Protein AF-A0A914D225-F1 (afdb_monomer_lite)

Structure (mmCIF, N/CA/C/O backbone):
data_AF-A0A914D225-F1
#
_entry.id   AF-A0A914D225-F1
#
loop_
_atom_site.group_PDB
_atom_site.id
_atom_site.type_symbol
_atom_site.label_atom_id
_atom_site.label_alt_id
_atom_site.label_comp_id
_atom_site.label_asym_id
_atom_site.label_entity_id
_atom_site.label_seq_id
_atom_site.pdbx_PDB_ins_code
_atom_site.Cartn_x
_atom_site.Cartn_y
_atom_site.Cartn_z
_atom_site.occupancy
_atom_site.B_iso_or_equiv
_atom_site.auth_seq_id
_atom_site.auth_comp_id
_atom_site.auth_asym_id
_atom_site.auth_atom_id
_atom_site.pdbx_PDB_model_num
ATOM 1 N N . MET A 1 1 ? -48.841 -18.520 36.006 1.00 37.56 1 MET A N 1
ATOM 2 C CA . MET A 1 1 ? -48.322 -18.963 34.694 1.00 37.56 1 MET A CA 1
ATOM 3 C C . MET A 1 1 ? -48.104 -17.704 33.859 1.00 37.56 1 MET A C 1
ATOM 5 O O . MET A 1 1 ? -49.062 -17.203 33.299 1.00 37.56 1 MET A O 1
ATOM 9 N N . PHE A 1 2 ? -47.012 -16.951 34.057 1.00 37.12 2 PHE A N 1
ATOM 10 C CA . PHE A 1 2 ? -45.738 -17.058 33.308 1.00 37.12 2 PHE A CA 1
ATOM 11 C C . PHE A 1 2 ? -46.006 -17.333 31.817 1.00 37.12 2 PHE A C 1
ATOM 13 O O . PHE A 1 2 ? -46.543 -18.378 31.484 1.00 37.12 2 PHE A O 1
ATOM 20 N N . THR A 1 3 ? -45.729 -16.423 30.882 1.00 34.56 3 THR A N 1
ATOM 21 C CA . THR A 1 3 ? -44.369 -16.185 30.377 1.00 34.56 3 THR A CA 1
ATOM 22 C C . THR A 1 3 ? -44.328 -14.865 29.593 1.00 34.56 3 THR A C 1
ATOM 24 O O . THR A 1 3 ? -45.119 -14.651 28.679 1.00 34.56 3 THR A O 1
ATOM 27 N N . GLN A 1 4 ? -43.392 -13.992 29.964 1.00 39.88 4 GLN A N 1
ATOM 28 C CA . GLN A 1 4 ? -42.928 -12.850 29.180 1.00 39.88 4 GLN A CA 1
ATOM 29 C C . GLN A 1 4 ? -42.219 -13.372 27.924 1.00 39.88 4 GLN A C 1
ATOM 31 O O . GLN A 1 4 ? -41.213 -14.069 28.039 1.00 39.88 4 GLN A O 1
ATOM 36 N N . PHE A 1 5 ? -42.696 -13.002 26.735 1.00 37.22 5 PHE A N 1
ATOM 37 C CA . PHE A 1 5 ? -41.880 -13.058 25.523 1.00 37.22 5 PHE A CA 1
ATOM 38 C C . PHE A 1 5 ? -40.929 -11.859 25.543 1.00 37.22 5 PHE A C 1
ATOM 40 O O . PHE A 1 5 ? -41.199 -10.799 24.982 1.00 37.22 5 PHE A O 1
ATOM 47 N N . LEU A 1 6 ? -39.821 -12.022 26.263 1.00 36.06 6 LEU A N 1
ATOM 48 C CA . LEU A 1 6 ? -38.657 -11.167 26.116 1.00 36.06 6 LEU A CA 1
ATOM 49 C C . LEU A 1 6 ? -38.028 -11.526 24.763 1.00 36.06 6 LEU A C 1
ATOM 51 O O . LEU A 1 6 ? -37.325 -12.527 24.643 1.00 36.06 6 LEU A O 1
ATOM 55 N N . PHE A 1 7 ? -38.325 -10.744 23.724 1.00 35.19 7 PHE A N 1
ATOM 56 C CA . PHE A 1 7 ? -37.496 -10.730 22.524 1.00 35.19 7 PHE A CA 1
ATOM 57 C C . PHE A 1 7 ? -36.096 -10.296 22.964 1.00 35.19 7 PHE A C 1
ATOM 59 O O . PHE A 1 7 ? -35.840 -9.115 23.191 1.00 35.19 7 PHE A O 1
ATOM 66 N N . PHE A 1 8 ? -35.190 -11.260 23.109 1.00 33.19 8 PHE A N 1
ATOM 67 C CA . PHE A 1 8 ? -33.761 -10.998 23.077 1.00 33.19 8 PHE A CA 1
ATOM 68 C C . PHE A 1 8 ? -33.435 -10.488 21.664 1.00 33.19 8 PHE A C 1
ATOM 70 O O . PHE A 1 8 ? -33.003 -11.241 20.796 1.00 33.19 8 PHE A O 1
ATOM 77 N N . LEU A 1 9 ? -33.625 -9.186 21.423 1.00 37.19 9 LEU A N 1
ATOM 78 C CA . LEU A 1 9 ? -32.688 -8.470 20.569 1.00 37.19 9 LEU A CA 1
ATOM 79 C C . LEU A 1 9 ? -31.358 -8.513 21.320 1.00 37.19 9 LEU A C 1
ATOM 81 O O . LEU A 1 9 ? -31.013 -7.614 22.084 1.00 37.19 9 LEU A O 1
ATOM 85 N N . ILE A 1 10 ? -30.603 -9.592 21.118 1.00 39.81 10 ILE A N 1
ATOM 86 C CA . ILE A 1 10 ? -29.157 -9.460 21.148 1.00 39.81 10 ILE A CA 1
ATOM 87 C C . ILE A 1 10 ? -28.885 -8.505 19.991 1.00 39.81 10 ILE A C 1
ATOM 89 O O . ILE A 1 10 ? -28.861 -8.910 18.830 1.00 39.81 10 ILE A O 1
ATOM 93 N N . ASN A 1 11 ? -28.785 -7.212 20.305 1.00 37.47 11 ASN A N 1
ATOM 94 C CA . ASN A 1 11 ? -28.043 -6.281 19.480 1.00 37.47 11 ASN A CA 1
ATOM 95 C C . ASN A 1 11 ? -26.664 -6.922 19.327 1.00 37.47 11 ASN A C 1
ATOM 97 O O . ASN A 1 11 ? -25.808 -6.780 20.200 1.00 37.47 11 ASN A O 1
ATOM 101 N N . PHE A 1 12 ? -26.461 -7.680 18.248 1.00 45.34 12 PHE A N 1
ATOM 102 C CA . PHE A 1 12 ? -25.138 -7.820 17.678 1.00 45.34 12 PHE A CA 1
ATOM 103 C C . PHE A 1 12 ? -24.719 -6.380 17.423 1.00 45.34 12 PHE A C 1
ATOM 105 O O . PHE A 1 12 ? -25.242 -5.738 16.515 1.00 45.34 12 PHE A O 1
ATOM 112 N N . LEU A 1 13 ? -23.909 -5.832 18.330 1.00 45.72 13 LEU A N 1
ATOM 113 C CA . LEU A 1 13 ? -23.275 -4.536 18.174 1.00 45.72 13 LEU A CA 1
ATOM 114 C C . LEU A 1 13 ? -22.478 -4.637 16.876 1.00 45.72 13 LEU A C 1
ATOM 116 O O . LEU A 1 13 ? -21.392 -5.211 16.842 1.00 45.72 13 LEU A O 1
ATOM 120 N N . LEU A 1 14 ? -23.103 -4.208 15.779 1.00 53.47 14 LEU A N 1
ATOM 121 C CA . LEU A 1 14 ? -22.463 -4.104 14.483 1.00 53.47 14 LEU A CA 1
ATOM 122 C C . LEU A 1 14 ? -21.271 -3.177 14.687 1.00 53.47 14 LEU A C 1
ATOM 124 O O . LEU A 1 14 ? -21.439 -2.049 15.146 1.00 53.47 14 LEU A O 1
ATOM 128 N N . VAL A 1 15 ? -20.083 -3.708 14.414 1.00 75.38 15 VAL A N 1
ATOM 129 C CA . VAL A 1 15 ? -18.804 -3.055 14.695 1.00 75.38 15 VAL A CA 1
ATOM 130 C C . VAL A 1 15 ? -18.721 -1.709 13.961 1.00 75.38 15 VAL A C 1
ATOM 132 O O . VAL A 1 15 ? -18.447 -0.688 14.581 1.00 75.38 15 VAL A O 1
ATOM 135 N N . SER A 1 16 ? -19.163 -1.694 12.704 1.00 91.31 16 SER A N 1
ATOM 136 C CA . SER A 1 16 ? -19.629 -0.533 11.943 1.00 91.31 16 SER A CA 1
ATOM 137 C C . SER A 1 16 ? -20.509 -1.027 10.790 1.00 91.31 16 SER A C 1
ATOM 139 O O . SER A 1 16 ? -20.424 -2.191 10.394 1.00 91.31 16 SER A O 1
ATOM 141 N N . SER A 1 17 ? -21.352 -0.161 10.225 1.00 92.12 17 SER A N 1
ATOM 142 C CA . SER A 1 17 ? -21.977 -0.431 8.922 1.00 92.12 17 SER A CA 1
ATOM 143 C C . SER A 1 17 ? -20.984 -0.196 7.780 1.00 92.12 17 SER A C 1
ATOM 145 O O . SER A 1 17 ? -19.980 0.499 7.965 1.00 92.12 17 SER A O 1
ATOM 147 N N . ASP A 1 18 ? -21.309 -0.689 6.584 1.00 93.75 18 ASP A N 1
ATOM 148 C CA . ASP A 1 18 ? -20.575 -0.370 5.356 1.00 93.75 18 ASP A CA 1
ATOM 149 C C . ASP A 1 18 ? -20.324 1.140 5.218 1.00 93.75 18 ASP A C 1
ATOM 151 O O . ASP A 1 18 ? -21.195 1.975 5.488 1.00 93.75 18 ASP A O 1
ATOM 155 N N . GLY A 1 19 ? -19.109 1.481 4.796 1.00 95.81 19 GLY A N 1
ATOM 156 C CA . GLY A 1 19 ? -18.643 2.847 4.580 1.00 95.81 19 GLY A CA 1
ATOM 157 C C . GLY A 1 19 ? -17.562 2.879 3.505 1.00 95.81 19 GLY A C 1
ATOM 158 O O . GLY A 1 19 ? -17.549 2.034 2.609 1.00 95.81 19 GLY A O 1
ATOM 159 N N . ASP A 1 20 ? -16.643 3.844 3.572 1.00 98.25 20 ASP A N 1
ATOM 160 C CA . ASP A 1 20 ? -15.540 3.908 2.607 1.00 98.25 20 ASP A CA 1
ATOM 161 C C . ASP A 1 20 ? -14.377 2.966 2.959 1.00 98.25 20 ASP A C 1
ATOM 163 O O . ASP A 1 20 ? -13.473 2.847 2.146 1.00 98.25 20 ASP A O 1
ATOM 167 N N . VAL A 1 21 ? -14.374 2.290 4.118 1.00 98.12 21 VAL A N 1
ATOM 168 C CA . VAL A 1 21 ? -13.356 1.265 4.458 1.00 98.12 21 VAL A CA 1
ATOM 169 C C . VAL A 1 21 ? -13.967 -0.055 4.929 1.00 98.12 21 VAL A C 1
ATOM 171 O O . VAL A 1 21 ? -13.480 -1.115 4.542 1.00 98.12 21 VAL A O 1
ATOM 174 N N . VAL A 1 22 ? -15.058 -0.029 5.702 1.00 98.12 22 VAL A N 1
ATOM 175 C CA . VAL A 1 22 ? -15.824 -1.242 6.033 1.00 98.12 22 VAL A CA 1
ATOM 176 C C . VAL A 1 22 ? -16.614 -1.693 4.805 1.00 98.12 22 VAL A C 1
ATOM 178 O O . VAL A 1 22 ? -17.256 -0.884 4.135 1.00 98.12 22 VAL A O 1
ATOM 181 N N . GLY A 1 23 ? -16.521 -2.984 4.488 1.00 97.06 23 GLY A N 1
ATOM 182 C CA . GLY A 1 23 ? -17.038 -3.600 3.267 1.00 97.06 23 GLY A CA 1
ATOM 183 C C . GLY A 1 23 ? -16.135 -3.405 2.042 1.00 97.06 23 GLY A C 1
ATOM 184 O O . GLY A 1 23 ? -16.548 -3.706 0.918 1.00 97.06 23 GLY A O 1
ATOM 185 N N . LYS A 1 24 ? -14.912 -2.879 2.217 1.00 98.19 24 LYS A N 1
ATOM 186 C CA . LYS A 1 24 ? -14.018 -2.472 1.120 1.00 98.19 24 LYS A CA 1
ATOM 187 C C . LYS A 1 24 ? -12.681 -3.212 1.113 1.00 98.19 24 LYS A C 1
ATOM 189 O O . LYS A 1 24 ? -12.210 -3.707 2.137 1.00 98.19 24 LYS A O 1
ATOM 194 N N . ILE A 1 25 ? -12.079 -3.256 -0.075 1.00 98.38 25 ILE A N 1
ATOM 195 C CA . ILE A 1 25 ? -10.690 -3.638 -0.311 1.00 98.38 25 ILE A CA 1
ATOM 196 C C . ILE A 1 25 ? -9.853 -2.361 -0.371 1.00 98.38 25 ILE A C 1
ATOM 198 O O . ILE A 1 25 ? -9.984 -1.557 -1.299 1.00 98.38 25 ILE A O 1
ATOM 202 N N . THR A 1 26 ? -8.976 -2.204 0.613 1.00 98.81 26 THR A N 1
ATOM 203 C CA . THR A 1 26 ? -7.967 -1.146 0.643 1.00 98.81 26 THR A CA 1
ATOM 204 C C . THR A 1 26 ? -6.628 -1.700 0.181 1.00 98.81 26 THR A C 1
ATOM 206 O O . THR A 1 26 ? -6.285 -2.826 0.524 1.00 98.81 26 THR A O 1
ATOM 209 N N . VAL A 1 27 ? -5.845 -0.919 -0.557 1.00 98.88 27 VAL A N 1
ATOM 210 C CA . VAL A 1 27 ? -4.444 -1.239 -0.867 1.00 98.88 27 VAL A CA 1
ATOM 211 C C . VAL A 1 27 ? -3.514 -0.231 -0.202 1.00 98.88 27 VAL A C 1
ATOM 213 O O . VAL A 1 27 ? -3.802 0.969 -0.195 1.00 98.88 27 VAL A O 1
ATOM 216 N N . GLY A 1 28 ? -2.383 -0.706 0.316 1.00 98.62 28 GLY A N 1
ATOM 217 C CA . GLY A 1 28 ? -1.257 0.161 0.650 1.00 98.62 28 GLY A CA 1
ATOM 218 C C . GLY A 1 28 ? -0.647 0.751 -0.609 1.00 98.62 28 GLY A C 1
ATOM 219 O O . GLY A 1 28 ? -0.330 0.002 -1.534 1.00 98.62 28 GLY A O 1
ATOM 220 N N . TYR A 1 29 ? -0.514 2.073 -0.666 1.00 98.69 29 TYR A N 1
ATOM 221 C CA . TYR A 1 29 ? 0.008 2.778 -1.831 1.00 98.69 29 TYR A CA 1
ATOM 222 C C . TYR A 1 29 ? 1.172 3.686 -1.439 1.00 98.69 29 TYR A C 1
ATOM 224 O O . TYR A 1 29 ? 0.993 4.662 -0.704 1.00 98.69 29 TYR A O 1
ATOM 232 N N . GLN A 1 30 ? 2.353 3.377 -1.969 1.00 97.44 30 GLN A N 1
ATOM 233 C CA . GLN A 1 30 ? 3.576 4.104 -1.661 1.00 97.44 30 GLN A CA 1
ATOM 234 C C . GLN A 1 30 ? 3.697 5.368 -2.508 1.00 97.44 30 GLN A C 1
ATOM 236 O O . GLN A 1 30 ? 3.858 6.470 -1.979 1.00 97.44 30 GLN A O 1
ATOM 241 N N . GLY A 1 31 ? 3.654 5.224 -3.837 1.00 96.62 31 GLY A N 1
ATOM 242 C CA . GLY A 1 31 ? 3.854 6.334 -4.767 1.00 96.62 31 GLY A CA 1
ATOM 243 C C . GLY A 1 31 ? 5.228 7.011 -4.636 1.00 96.62 31 GLY A C 1
ATOM 244 O O . GLY A 1 31 ? 5.346 8.210 -4.882 1.00 96.62 31 GLY A O 1
ATOM 245 N N . TRP A 1 32 ? 6.256 6.271 -4.213 1.00 95.94 32 TRP A N 1
ATOM 246 C CA . TRP A 1 32 ? 7.558 6.819 -3.798 1.00 95.94 32 TRP A CA 1
ATOM 247 C C . TRP A 1 32 ? 8.699 6.663 -4.801 1.00 95.94 32 TRP A C 1
ATOM 249 O O . TRP A 1 32 ? 9.773 7.224 -4.604 1.00 95.94 32 TRP A O 1
ATOM 259 N N . PHE A 1 33 ? 8.490 5.918 -5.884 1.00 97.94 33 PHE A N 1
ATOM 260 C CA . PHE A 1 33 ? 9.542 5.688 -6.863 1.00 97.94 33 PHE A CA 1
ATOM 261 C C . PHE A 1 33 ? 9.792 6.972 -7.647 1.00 97.94 33 PHE A C 1
ATOM 263 O O . PHE A 1 33 ? 8.864 7.462 -8.291 1.00 97.94 33 PHE A O 1
ATOM 270 N N . ALA A 1 34 ? 11.011 7.500 -7.610 1.00 97.81 34 ALA A N 1
ATOM 271 C CA . ALA A 1 34 ? 11.393 8.735 -8.294 1.00 97.81 34 ALA A CA 1
ATOM 272 C C . ALA A 1 34 ? 12.635 8.513 -9.160 1.00 97.81 34 ALA A C 1
ATOM 274 O O . ALA A 1 34 ? 13.369 7.544 -8.969 1.00 97.81 34 ALA A O 1
ATOM 275 N N . ALA A 1 35 ? 12.868 9.400 -10.122 1.00 98.31 35 ALA A N 1
ATOM 276 C CA . ALA A 1 35 ? 14.024 9.340 -11.009 1.00 98.31 35 ALA A CA 1
ATOM 277 C C . ALA A 1 35 ? 14.652 10.723 -11.200 1.00 98.31 35 ALA A C 1
ATOM 279 O O . ALA A 1 35 ? 13.988 11.752 -11.090 1.00 98.31 35 ALA A O 1
ATOM 280 N N . ILE A 1 36 ? 15.939 10.765 -11.546 1.00 98.12 36 ILE A N 1
ATOM 281 C CA . ILE A 1 36 ? 16.577 12.026 -11.944 1.00 98.12 36 ILE A CA 1
ATOM 282 C C . ILE A 1 36 ? 15.910 12.544 -13.227 1.00 98.12 36 ILE A C 1
ATOM 284 O O . ILE A 1 36 ? 15.799 11.822 -14.217 1.00 98.12 36 ILE A O 1
ATOM 288 N N . GLY A 1 37 ? 15.505 13.814 -13.216 1.00 97.12 37 GLY A N 1
ATOM 289 C CA . GLY A 1 37 ? 14.851 14.488 -14.336 1.00 97.12 37 GLY A CA 1
ATOM 290 C C . GLY A 1 37 ? 13.333 14.307 -14.390 1.00 97.12 37 GLY A C 1
ATOM 291 O O . GLY A 1 37 ? 12.715 14.748 -15.355 1.00 97.12 37 GLY A O 1
ATOM 292 N N . ASP A 1 38 ? 12.714 13.692 -13.378 1.00 97.38 38 ASP A N 1
ATOM 293 C CA . ASP A 1 38 ? 11.263 13.461 -13.339 1.00 97.38 38 ASP A CA 1
ATOM 294 C C . ASP A 1 38 ? 10.425 14.674 -12.898 1.00 97.38 38 ASP A C 1
ATOM 296 O O . ASP A 1 38 ? 9.193 14.621 -12.914 1.00 97.38 38 ASP A O 1
ATOM 300 N N . GLY A 1 39 ? 11.090 15.767 -12.517 1.00 96.19 39 GLY A N 1
ATOM 301 C CA . GLY A 1 39 ? 10.465 16.994 -12.025 1.00 96.19 39 GLY A CA 1
ATOM 302 C C . GLY A 1 39 ? 10.040 16.939 -10.555 1.00 96.19 39 GLY A C 1
ATOM 303 O O . GLY A 1 39 ? 9.447 17.901 -10.065 1.00 96.19 39 GLY A O 1
ATOM 304 N N . SER A 1 40 ? 10.327 15.847 -9.844 1.00 96.50 40 SER A N 1
ATOM 305 C CA . SER A 1 40 ? 10.076 15.736 -8.411 1.00 96.50 40 SER A CA 1
ATOM 306 C C . SER A 1 40 ? 11.046 16.602 -7.602 1.00 96.50 40 SER A C 1
ATOM 308 O O . SER A 1 40 ? 12.197 16.786 -8.006 1.00 96.50 40 SER A O 1
ATOM 310 N N . PRO A 1 41 ? 10.635 17.103 -6.421 1.00 95.75 41 PRO A N 1
ATOM 311 C CA . PRO A 1 41 ? 11.526 17.865 -5.547 1.00 95.75 41 PRO A CA 1
ATOM 312 C C . PRO A 1 41 ? 12.781 17.099 -5.109 1.00 95.75 41 PRO A C 1
ATOM 314 O O . PRO A 1 41 ? 13.809 17.718 -4.851 1.00 95.75 41 PRO A O 1
ATOM 317 N N . ILE A 1 42 ? 12.699 15.765 -5.011 1.00 95.44 42 ILE A N 1
ATOM 318 C CA . ILE A 1 42 ? 13.819 14.925 -4.570 1.00 95.44 42 ILE A CA 1
ATOM 319 C C . ILE A 1 42 ? 14.830 14.665 -5.700 1.00 95.44 42 ILE A C 1
ATOM 321 O O . ILE A 1 42 ? 16.007 14.460 -5.412 1.00 95.44 42 ILE A O 1
ATOM 325 N N . ASN A 1 43 ? 14.382 14.700 -6.966 1.00 96.31 43 ASN A N 1
ATOM 326 C CA . ASN A 1 43 ? 15.187 14.612 -8.192 1.00 96.31 43 ASN A CA 1
ATOM 327 C C . ASN A 1 43 ? 16.348 13.599 -8.110 1.00 96.31 43 ASN A C 1
ATOM 329 O O . ASN A 1 43 ? 17.506 13.915 -8.388 1.00 96.31 43 ASN A O 1
ATOM 333 N N . THR A 1 44 ? 16.033 12.382 -7.674 1.00 97.25 44 THR A N 1
ATOM 334 C CA . THR A 1 44 ? 16.983 11.295 -7.410 1.00 97.25 44 THR A CA 1
ATOM 335 C C . THR A 1 44 ? 16.323 9.964 -7.758 1.00 97.25 44 THR A C 1
ATOM 337 O O . THR A 1 44 ? 15.095 9.883 -7.805 1.00 97.25 44 THR A O 1
ATOM 340 N N . TRP A 1 45 ? 17.106 8.908 -7.974 1.00 98.06 45 TRP A N 1
ATOM 341 C CA . TRP A 1 45 ? 16.601 7.544 -8.166 1.00 98.06 45 TRP A CA 1
ATOM 342 C C . TRP A 1 45 ? 16.137 6.915 -6.846 1.00 98.06 45 TRP A C 1
ATOM 344 O O . TRP A 1 45 ? 16.757 5.990 -6.322 1.00 98.06 45 TRP A O 1
ATOM 354 N N . TRP A 1 46 ? 15.051 7.452 -6.291 1.00 96.62 46 TRP A N 1
ATOM 355 C CA . TRP A 1 46 ? 14.483 7.039 -5.007 1.00 96.62 46 TRP A CA 1
ATOM 356 C C . TRP A 1 46 ? 13.751 5.695 -5.136 1.00 96.62 46 TRP A C 1
ATOM 358 O O . TRP A 1 46 ? 12.978 5.503 -6.075 1.00 96.62 46 TRP A O 1
ATOM 368 N N . HIS A 1 47 ? 14.034 4.756 -4.226 1.00 96.62 47 HIS A N 1
ATOM 369 C CA . HIS A 1 47 ? 13.589 3.344 -4.211 1.00 96.62 47 HIS A CA 1
ATOM 370 C C . HIS A 1 47 ? 13.931 2.479 -5.436 1.00 96.62 47 HIS A C 1
ATOM 372 O O . HIS A 1 47 ? 13.797 1.261 -5.369 1.00 96.62 47 HIS A O 1
ATOM 378 N N . TRP A 1 48 ? 14.440 3.050 -6.530 1.00 97.88 48 TRP A N 1
ATOM 379 C CA . TRP A 1 48 ? 14.957 2.273 -7.661 1.00 97.88 48 TRP A CA 1
ATOM 380 C C . TRP A 1 48 ? 16.426 1.857 -7.494 1.00 97.88 48 TRP A C 1
ATOM 382 O O . TRP A 1 48 ? 16.837 0.808 -7.996 1.00 97.88 48 TRP A O 1
ATOM 392 N N . ALA A 1 49 ? 17.222 2.662 -6.786 1.00 97.75 49 ALA A N 1
ATOM 393 C CA . ALA A 1 49 ? 18.664 2.492 -6.632 1.00 97.75 49 ALA A CA 1
ATOM 394 C C . ALA A 1 49 ? 19.106 2.629 -5.167 1.00 97.75 49 ALA A C 1
ATOM 396 O O . ALA A 1 49 ? 18.491 3.350 -4.386 1.00 97.75 49 ALA A O 1
ATOM 397 N N . LYS A 1 50 ? 20.217 1.974 -4.802 1.00 97.50 50 LYS A N 1
ATOM 398 C CA . LYS A 1 50 ? 20.855 2.142 -3.480 1.00 97.50 50 LYS A CA 1
ATOM 399 C C . LYS A 1 50 ? 21.576 3.486 -3.374 1.00 97.50 50 LYS A C 1
ATOM 401 O O . LYS A 1 50 ? 21.595 4.105 -2.317 1.00 97.50 50 LYS A O 1
ATOM 406 N N . ILE A 1 51 ? 22.168 3.933 -4.480 1.00 97.69 51 ILE A N 1
ATOM 407 C CA . ILE A 1 51 ? 22.813 5.235 -4.638 1.00 97.69 51 ILE A CA 1
ATOM 408 C C . ILE A 1 51 ? 21.939 6.052 -5.588 1.00 97.69 51 ILE A C 1
ATOM 410 O O . ILE A 1 51 ? 22.037 5.904 -6.807 1.00 97.69 51 ILE A O 1
ATOM 414 N N . GLY A 1 52 ? 21.074 6.904 -5.033 1.00 97.12 52 GLY A N 1
ATOM 415 C CA . GLY A 1 52 ? 20.059 7.632 -5.805 1.00 97.12 52 GLY A CA 1
ATOM 416 C C . GLY A 1 52 ? 20.624 8.629 -6.828 1.00 97.12 52 GLY A C 1
ATOM 417 O O . GLY A 1 52 ? 19.972 8.936 -7.824 1.00 97.12 52 GLY A O 1
ATOM 418 N N . GLN A 1 53 ? 21.860 9.102 -6.642 1.00 97.50 53 GLN A N 1
ATOM 419 C CA . GLN A 1 53 ? 22.525 10.025 -7.572 1.00 97.50 53 GLN A CA 1
ATOM 420 C C . GLN A 1 53 ? 22.968 9.352 -8.880 1.00 97.50 53 GLN A C 1
ATOM 422 O O . GLN A 1 53 ? 23.441 10.034 -9.787 1.00 97.50 53 GLN A O 1
ATOM 427 N N . GLN A 1 54 ? 22.854 8.027 -8.980 1.00 97.94 54 GLN A N 1
ATOM 428 C CA . GLN A 1 54 ? 23.225 7.254 -10.159 1.00 97.94 54 GLN A CA 1
ATOM 429 C C . GLN A 1 54 ? 22.024 6.438 -10.644 1.00 97.94 54 GLN A C 1
ATOM 431 O O . GLN A 1 54 ? 21.283 5.908 -9.813 1.00 97.94 54 GLN A O 1
ATOM 436 N N . PRO A 1 55 ? 21.830 6.283 -11.967 1.00 98.19 55 PRO A N 1
ATOM 437 C CA . PRO A 1 55 ? 20.796 5.399 -12.483 1.00 98.19 55 PRO A CA 1
ATOM 438 C C . PRO A 1 55 ? 20.942 3.965 -11.954 1.00 98.19 55 PRO A C 1
ATOM 440 O O . PRO A 1 55 ? 22.072 3.503 -11.733 1.00 98.19 55 PRO A O 1
ATOM 443 N N . PRO A 1 56 ? 19.824 3.237 -11.796 1.00 98.38 56 PRO A N 1
ATOM 444 C CA . PRO A 1 56 ? 19.840 1.817 -11.495 1.00 98.38 56 PRO A CA 1
ATOM 445 C C . PRO A 1 56 ? 20.693 1.051 -12.505 1.00 98.38 56 PRO A C 1
ATOM 447 O O . PRO A 1 56 ? 20.670 1.334 -13.705 1.00 98.38 56 PRO A O 1
ATOM 450 N N . SER A 1 57 ? 21.469 0.097 -12.013 1.00 98.50 57 SER A N 1
ATOM 451 C CA . SER A 1 57 ? 22.404 -0.710 -12.801 1.00 98.50 57 SER A CA 1
ATOM 452 C C . SER A 1 57 ? 22.618 -2.057 -12.112 1.00 98.50 57 SER A C 1
ATOM 454 O O . SER A 1 57 ? 22.284 -2.162 -10.936 1.00 98.50 57 SER A O 1
ATOM 456 N N . PRO A 1 58 ? 23.262 -3.061 -12.735 1.00 98.31 58 PRO A N 1
ATOM 457 C CA . PRO A 1 58 ? 23.540 -4.343 -12.074 1.00 98.31 58 PRO A CA 1
ATOM 458 C C . PRO A 1 58 ? 24.285 -4.246 -10.731 1.00 98.31 58 PRO A C 1
ATOM 460 O O . PRO A 1 58 ? 24.216 -5.168 -9.923 1.00 98.31 58 PRO A O 1
ATOM 463 N N . THR A 1 59 ? 24.992 -3.141 -10.475 1.00 97.88 59 THR A N 1
ATOM 464 C CA . THR A 1 59 ? 25.717 -2.879 -9.221 1.00 97.88 59 THR A CA 1
ATOM 465 C C . THR A 1 59 ? 25.020 -1.862 -8.309 1.00 97.88 59 THR A C 1
ATOM 467 O O . THR A 1 59 ? 25.492 -1.613 -7.201 1.00 97.88 59 THR A O 1
ATOM 470 N N . ASN A 1 60 ? 23.892 -1.289 -8.736 1.00 98.25 60 ASN A N 1
ATOM 471 C CA . ASN A 1 60 ? 23.134 -0.259 -8.028 1.00 98.25 60 ASN A CA 1
ATOM 472 C C . ASN A 1 60 ? 21.622 -0.542 -8.108 1.00 98.25 60 ASN A C 1
ATOM 474 O O . ASN A 1 60 ? 20.890 0.143 -8.818 1.00 98.25 60 ASN A O 1
ATOM 478 N N . VAL A 1 61 ? 21.157 -1.573 -7.396 1.00 95.94 61 VAL A N 1
ATOM 479 C CA . VAL A 1 61 ? 19.763 -2.062 -7.445 1.00 95.94 61 VAL A CA 1
ATOM 480 C C . VAL A 1 61 ? 19.128 -2.006 -6.067 1.00 95.94 61 VAL A C 1
ATOM 482 O O . VAL A 1 61 ? 19.726 -2.506 -5.113 1.00 95.94 61 VAL A O 1
ATOM 485 N N . ALA A 1 62 ? 17.922 -1.445 -5.971 1.00 96.75 62 ALA A N 1
ATOM 486 C CA . ALA A 1 62 ? 17.102 -1.466 -4.755 1.00 96.75 62 ALA A CA 1
ATOM 487 C C . ALA A 1 62 ? 15.756 -2.195 -4.931 1.00 96.75 62 ALA A C 1
ATOM 489 O O . ALA A 1 62 ? 14.924 -2.149 -4.032 1.00 96.75 62 ALA A O 1
ATOM 490 N N . VAL A 1 63 ? 15.543 -2.872 -6.067 1.00 96.56 63 VAL A N 1
ATOM 491 C CA . VAL A 1 63 ? 14.299 -3.598 -6.353 1.00 96.56 63 VAL A CA 1
ATOM 492 C C . VAL A 1 63 ? 14.488 -5.079 -6.627 1.00 96.56 63 VAL A C 1
ATOM 494 O O . VAL A 1 63 ? 15.506 -5.497 -7.173 1.00 96.56 63 VAL A O 1
ATOM 497 N N . ILE A 1 64 ? 13.473 -5.857 -6.252 1.00 96.06 64 ILE A N 1
ATOM 498 C CA . ILE A 1 64 ? 13.414 -7.310 -6.439 1.00 96.06 64 ILE A CA 1
ATOM 499 C C . ILE A 1 64 ? 12.893 -7.674 -7.829 1.00 96.06 64 ILE A C 1
ATOM 501 O O . ILE A 1 64 ? 13.322 -8.657 -8.434 1.00 96.06 64 ILE A O 1
ATOM 505 N N . SER A 1 65 ? 11.962 -6.874 -8.347 1.00 96.31 65 SER A N 1
ATOM 506 C CA . SER A 1 65 ? 11.227 -7.186 -9.569 1.00 96.31 65 SER A CA 1
ATOM 507 C C . SER A 1 65 ? 11.070 -5.972 -10.468 1.00 96.31 65 SER A C 1
ATOM 509 O O . SER A 1 65 ? 11.080 -4.828 -10.010 1.00 96.31 65 SER A O 1
ATOM 511 N N . TRP A 1 66 ? 10.948 -6.235 -11.768 1.00 98.19 66 TRP A N 1
ATOM 512 C CA . TRP A 1 66 ? 10.797 -5.194 -12.776 1.00 98.19 66 TRP A CA 1
ATOM 513 C C . TRP A 1 66 ? 9.308 -4.914 -13.041 1.00 98.19 66 TRP A C 1
ATOM 515 O O . TRP A 1 66 ? 8.539 -5.866 -13.221 1.00 98.19 66 TRP A O 1
ATOM 525 N N . PRO A 1 67 ? 8.869 -3.645 -13.092 1.00 98.06 67 PRO A N 1
ATOM 526 C CA . PRO A 1 67 ? 7.490 -3.313 -13.430 1.00 98.06 67 PRO A CA 1
ATOM 527 C C . PRO A 1 67 ? 7.175 -3.617 -14.901 1.00 98.06 67 PRO A C 1
ATOM 529 O O . PRO A 1 67 ? 8.033 -3.532 -15.781 1.00 98.06 67 PRO A O 1
ATOM 532 N N . ASP A 1 68 ? 5.912 -3.910 -15.199 1.00 98.00 68 ASP A N 1
ATOM 533 C CA . ASP A 1 68 ? 5.436 -3.939 -16.579 1.00 98.00 68 ASP A CA 1
ATOM 534 C C . ASP A 1 68 ? 5.322 -2.511 -17.127 1.00 98.00 68 ASP A C 1
ATOM 536 O O . ASP A 1 68 ? 4.420 -1.749 -16.771 1.00 98.00 68 ASP A O 1
ATOM 540 N N . MET A 1 69 ? 6.244 -2.161 -18.022 1.00 97.50 69 MET A N 1
ATOM 541 C CA . MET A 1 69 ? 6.363 -0.808 -18.558 1.00 97.50 69 MET A CA 1
ATOM 542 C C . MET A 1 69 ? 5.416 -0.489 -19.725 1.00 97.50 69 MET A C 1
ATOM 544 O O . MET A 1 69 ? 5.373 0.653 -20.176 1.00 97.50 69 MET A O 1
ATOM 548 N N . ARG A 1 70 ? 4.626 -1.459 -20.214 1.00 96.25 70 ARG A N 1
ATOM 549 C CA . ARG A 1 70 ? 3.842 -1.337 -21.466 1.00 96.25 70 ARG A CA 1
ATOM 550 C C . ARG A 1 70 ? 2.762 -0.246 -21.462 1.00 96.25 70 ARG A C 1
ATOM 552 O O . ARG A 1 70 ? 2.313 0.160 -22.533 1.00 96.25 70 ARG A O 1
ATOM 559 N N . GLU A 1 71 ? 2.319 0.205 -20.291 1.00 96.38 71 GLU A N 1
ATOM 560 C CA . GLU A 1 71 ? 1.283 1.242 -20.135 1.00 96.38 71 GLU A CA 1
ATOM 561 C C . GLU A 1 71 ? 1.821 2.575 -19.594 1.00 96.38 71 GLU A C 1
ATOM 563 O O . GLU A 1 71 ? 1.045 3.507 -19.375 1.00 96.38 71 GLU A O 1
ATOM 568 N N . TYR A 1 72 ? 3.137 2.696 -19.403 1.00 96.69 72 TYR A N 1
ATOM 569 C CA . TYR A 1 72 ? 3.767 3.963 -19.049 1.00 96.69 72 TYR A CA 1
ATOM 570 C C . TYR A 1 72 ? 4.332 4.631 -20.301 1.00 96.69 72 TYR A C 1
ATOM 572 O O . TYR A 1 72 ? 5.144 4.062 -21.024 1.00 96.69 72 TYR A O 1
ATOM 580 N N . ASN A 1 73 ? 3.899 5.865 -20.549 1.00 94.88 73 ASN A N 1
ATOM 581 C CA . ASN A 1 73 ? 4.339 6.657 -21.697 1.00 94.88 73 ASN A CA 1
ATOM 582 C C . ASN A 1 73 ? 5.586 7.484 -21.367 1.00 94.88 73 ASN A C 1
ATOM 584 O O . ASN A 1 73 ? 6.326 7.871 -22.268 1.00 94.88 73 ASN A O 1
ATOM 588 N N . THR A 1 74 ? 5.809 7.754 -20.079 1.00 95.56 74 THR A N 1
ATOM 589 C CA . THR A 1 74 ? 6.995 8.445 -19.578 1.00 95.56 74 THR A CA 1
ATOM 590 C C . THR A 1 74 ? 7.855 7.450 -18.818 1.00 95.56 74 THR A C 1
ATOM 592 O O . THR A 1 74 ? 7.393 6.804 -17.879 1.00 95.56 74 THR A O 1
ATOM 595 N N . SER A 1 75 ? 9.118 7.338 -19.217 1.00 97.00 75 SER A N 1
ATOM 596 C CA . SER A 1 75 ? 10.087 6.475 -18.552 1.00 97.00 75 SER A CA 1
ATOM 597 C C . SER A 1 75 ? 11.467 7.124 -18.527 1.00 97.00 75 SER A C 1
ATOM 599 O O . SER A 1 75 ? 11.760 8.027 -19.311 1.00 97.00 75 SER A O 1
ATOM 601 N N . PHE A 1 76 ? 12.297 6.660 -17.603 1.00 98.50 76 PHE A N 1
ATOM 602 C CA . PHE A 1 76 ? 13.627 7.172 -17.316 1.00 98.50 76 PHE A CA 1
ATOM 603 C C . PHE A 1 76 ? 14.634 6.058 -17.573 1.00 98.50 76 PHE A C 1
ATOM 605 O O . PHE A 1 76 ? 14.459 4.926 -17.115 1.00 98.50 76 PHE A O 1
ATOM 612 N N . GLN A 1 77 ? 15.664 6.368 -18.357 1.00 98.44 77 GLN A N 1
ATOM 613 C CA . GLN A 1 77 ? 16.638 5.382 -18.808 1.00 98.44 77 GLN A CA 1
ATOM 614 C C . GLN A 1 77 ? 17.520 4.913 -17.645 1.00 98.44 77 GLN A C 1
ATOM 616 O O . GLN A 1 77 ? 18.053 5.728 -16.892 1.00 98.44 77 GLN A O 1
ATOM 621 N N . THR A 1 78 ? 17.692 3.598 -17.525 1.00 98.69 78 THR A N 1
ATOM 622 C CA . THR A 1 78 ? 18.612 2.986 -16.556 1.00 98.69 78 THR A CA 1
ATOM 623 C C . THR A 1 78 ? 19.958 2.646 -17.205 1.00 98.69 78 THR A C 1
ATOM 625 O O . THR A 1 78 ? 20.107 2.730 -18.425 1.00 98.69 78 THR A O 1
ATOM 628 N N . ASN A 1 79 ? 20.924 2.210 -16.394 1.00 98.56 79 ASN A N 1
ATOM 629 C CA . ASN A 1 79 ? 22.223 1.693 -16.838 1.00 98.56 79 ASN A CA 1
ATOM 630 C C . ASN A 1 79 ? 22.249 0.153 -16.936 1.00 98.56 79 ASN A C 1
ATOM 632 O O . ASN A 1 79 ? 23.316 -0.466 -16.939 1.00 98.56 79 ASN A O 1
ATOM 636 N N . PHE A 1 80 ? 21.083 -0.487 -16.987 1.00 98.69 80 PHE A N 1
ATOM 637 C CA . PHE A 1 80 ? 20.974 -1.898 -17.331 1.00 98.69 80 PHE A CA 1
ATOM 638 C C . PHE A 1 80 ? 21.120 -2.128 -18.840 1.00 98.69 80 PHE A C 1
ATOM 640 O O . PHE A 1 80 ? 20.909 -1.227 -19.650 1.00 98.69 80 PHE A O 1
ATOM 647 N N . SER A 1 81 ? 21.452 -3.364 -19.222 1.00 98.62 81 SER A N 1
ATOM 648 C CA . SER A 1 81 ? 21.320 -3.791 -20.618 1.00 98.62 81 SER A CA 1
ATOM 649 C C . SER A 1 81 ? 19.847 -3.829 -21.019 1.00 98.62 81 SER A C 1
ATOM 651 O O . SER A 1 81 ? 18.963 -3.871 -20.161 1.00 98.62 81 SER A O 1
ATOM 653 N N . ASN A 1 82 ? 19.584 -3.857 -22.326 1.00 98.62 82 ASN A N 1
ATOM 654 C CA . ASN A 1 82 ? 18.230 -4.014 -22.848 1.00 98.62 82 ASN A CA 1
ATOM 655 C C . ASN A 1 82 ? 17.517 -5.216 -22.214 1.00 98.62 82 ASN A C 1
ATOM 657 O O . ASN A 1 82 ? 18.141 -6.208 -21.806 1.00 98.62 82 ASN A O 1
ATOM 661 N N . LEU A 1 83 ? 16.192 -5.110 -22.169 1.00 98.62 83 LEU A N 1
ATOM 662 C CA . LEU A 1 83 ? 15.317 -6.193 -21.752 1.00 98.62 83 LEU A CA 1
ATOM 663 C C . LEU A 1 83 ? 15.505 -7.405 -22.675 1.00 98.62 83 LEU A C 1
ATOM 665 O O . LEU A 1 83 ? 15.938 -7.260 -23.822 1.00 98.62 83 LEU A O 1
ATOM 669 N N . GLY A 1 84 ? 15.132 -8.603 -22.224 1.00 98.19 84 GLY A N 1
ATOM 670 C CA . GLY A 1 84 ? 15.244 -9.817 -23.046 1.00 98.19 84 GLY A CA 1
ATOM 671 C C . GLY A 1 84 ? 14.453 -9.780 -24.367 1.00 98.19 84 GLY A C 1
ATOM 672 O O . GLY A 1 84 ? 14.740 -10.551 -25.279 1.00 98.19 84 GLY A O 1
ATOM 673 N N . ASN A 1 85 ? 13.487 -8.869 -24.516 1.00 97.38 85 ASN A N 1
ATOM 674 C CA . ASN A 1 85 ? 12.769 -8.592 -25.766 1.00 97.38 85 ASN A CA 1
ATOM 675 C C . ASN A 1 85 ? 13.468 -7.561 -26.684 1.00 97.38 85 ASN A C 1
ATOM 677 O O . ASN A 1 85 ? 12.912 -7.191 -27.717 1.00 97.38 85 ASN A O 1
ATOM 681 N N . GLY A 1 86 ? 14.652 -7.075 -26.307 1.00 97.88 86 GLY A N 1
ATOM 682 C CA . GLY A 1 86 ? 15.455 -6.108 -27.053 1.00 97.88 86 GLY A CA 1
ATOM 683 C C . GLY A 1 86 ? 15.121 -4.634 -26.800 1.00 97.88 86 GLY A C 1
ATOM 684 O O . GLY A 1 86 ? 15.864 -3.779 -27.281 1.00 97.88 86 GLY A O 1
ATOM 685 N N . GLN A 1 87 ? 14.060 -4.313 -26.051 1.00 97.38 87 GLN A N 1
ATOM 686 C CA . GLN A 1 87 ? 13.703 -2.927 -25.727 1.00 97.38 87 GLN A CA 1
ATOM 687 C C . GLN A 1 87 ? 14.662 -2.310 -24.694 1.00 97.38 87 GLN A C 1
ATOM 689 O O . GLN A 1 87 ? 15.225 -3.042 -23.874 1.00 97.38 87 GLN A O 1
ATOM 694 N N . PRO A 1 88 ? 14.841 -0.975 -24.687 1.00 97.88 88 PRO A N 1
ATOM 695 C CA . PRO A 1 88 ? 15.608 -0.296 -23.647 1.00 97.88 88 PRO A CA 1
ATOM 696 C C . PRO A 1 88 ? 15.062 -0.585 -22.244 1.00 97.88 88 PRO A C 1
ATOM 698 O O . PRO A 1 88 ? 13.850 -0.602 -22.027 1.00 97.88 88 PRO A O 1
ATOM 701 N N . ALA A 1 89 ? 15.959 -0.780 -21.278 1.00 98.44 89 ALA A N 1
ATOM 702 C CA . ALA A 1 89 ? 15.586 -0.910 -19.874 1.00 98.44 89 ALA A CA 1
ATOM 703 C C . ALA A 1 89 ? 15.352 0.476 -19.254 1.00 98.44 89 ALA A C 1
ATOM 705 O O . ALA A 1 89 ? 16.295 1.159 -18.843 1.00 98.44 89 ALA A O 1
ATOM 706 N N . SER A 1 90 ? 14.092 0.891 -19.181 1.00 98.44 90 SER A N 1
ATOM 707 C CA . SER A 1 90 ? 13.664 2.124 -18.518 1.00 98.44 90 SER A CA 1
ATOM 708 C C . SER A 1 90 ? 12.646 1.842 -17.409 1.00 98.44 90 SER A C 1
ATOM 710 O O . SER A 1 90 ? 11.985 0.804 -17.403 1.00 98.44 90 SER A O 1
ATOM 712 N N . LEU A 1 91 ? 12.539 2.765 -16.452 1.00 98.62 91 LEU A N 1
ATOM 713 C CA . LEU A 1 91 ? 11.635 2.684 -15.298 1.00 98.62 91 LEU A CA 1
ATOM 714 C C . LEU A 1 91 ? 10.733 3.919 -15.237 1.00 98.62 91 LEU A C 1
ATOM 716 O O . LEU A 1 91 ? 11.089 4.979 -15.749 1.00 98.62 91 LEU A O 1
ATOM 720 N N . TYR A 1 92 ? 9.558 3.803 -14.624 1.00 98.44 92 TYR A N 1
ATOM 721 C CA . TYR A 1 92 ? 8.670 4.948 -14.416 1.00 98.44 92 TYR A CA 1
ATOM 722 C C . TYR A 1 92 ? 9.114 5.773 -13.193 1.00 98.44 92 TYR A C 1
ATOM 724 O O . TYR A 1 92 ? 9.828 5.286 -12.319 1.00 98.44 92 TYR A O 1
ATOM 732 N N . SER A 1 93 ? 8.627 7.012 -13.086 1.00 98.44 93 SER A N 1
ATOM 733 C CA . SER A 1 93 ? 8.566 7.742 -11.807 1.00 98.44 93 SER A CA 1
ATOM 734 C C . SER A 1 93 ? 7.109 7.901 -11.378 1.00 98.44 93 SER A C 1
ATOM 736 O O . SER A 1 93 ? 6.258 8.257 -12.196 1.00 98.44 93 SER A O 1
ATOM 738 N N . SER A 1 94 ? 6.819 7.631 -10.105 1.00 97.62 94 SER A N 1
ATOM 739 C CA . SER A 1 94 ? 5.511 7.828 -9.458 1.00 97.62 94 SER A CA 1
ATOM 740 C C . SER A 1 94 ? 5.060 9.282 -9.522 1.00 97.62 94 SER A C 1
ATOM 742 O O . SER A 1 94 ? 3.864 9.562 -9.507 1.00 97.62 94 SER A O 1
ATOM 744 N N . PHE A 1 95 ? 6.018 10.208 -9.629 1.00 97.44 95 PHE A N 1
ATOM 745 C CA . PHE A 1 95 ? 5.761 11.639 -9.622 1.00 97.44 95 PHE A CA 1
ATOM 746 C C . PHE A 1 95 ? 5.118 12.152 -10.915 1.00 97.44 95 PHE A C 1
ATOM 748 O O . PHE A 1 95 ? 4.447 13.191 -10.909 1.00 97.44 95 PHE A O 1
ATOM 755 N N . THR A 1 96 ? 5.290 11.442 -12.035 1.00 97.31 96 THR A N 1
ATOM 756 C CA . THR A 1 96 ? 4.692 11.880 -13.300 1.00 97.31 96 THR A CA 1
ATOM 757 C C . THR A 1 96 ? 3.171 11.738 -13.248 1.00 97.31 96 THR A C 1
ATOM 759 O O . THR A 1 96 ? 2.643 10.742 -12.747 1.00 97.31 96 THR A O 1
ATOM 762 N N . ASP A 1 97 ? 2.446 12.714 -13.806 1.00 96.62 97 ASP A N 1
ATOM 763 C CA . ASP A 1 97 ? 0.977 12.665 -13.829 1.00 96.62 97 ASP A CA 1
ATOM 764 C C . ASP A 1 97 ? 0.462 11.431 -14.581 1.00 96.62 97 ASP A C 1
ATOM 766 O O . ASP A 1 97 ? -0.557 10.855 -14.203 1.00 96.62 97 ASP A O 1
ATOM 770 N N . GLN A 1 98 ? 1.182 10.981 -15.615 1.00 97.00 98 GLN A N 1
ATOM 771 C CA . GLN A 1 98 ? 0.802 9.806 -16.395 1.00 97.00 98 GLN A CA 1
ATOM 772 C C . GLN A 1 98 ? 0.918 8.506 -15.587 1.00 97.00 98 GLN A C 1
ATOM 774 O O . GLN A 1 98 ? 0.020 7.666 -15.686 1.00 97.00 98 GLN A O 1
ATOM 779 N N . THR A 1 99 ? 1.958 8.352 -14.760 1.00 98.12 99 THR A N 1
ATOM 780 C CA . THR A 1 99 ? 2.146 7.163 -13.914 1.00 98.12 99 THR A CA 1
ATOM 781 C C . THR A 1 99 ? 1.013 7.018 -12.913 1.00 98.12 99 THR A C 1
ATOM 783 O O . THR A 1 99 ? 0.295 6.017 -12.932 1.00 98.12 99 THR A O 1
ATOM 786 N N . ILE A 1 100 ? 0.805 8.032 -12.068 1.00 97.94 100 ILE A N 1
ATOM 787 C CA . ILE A 1 100 ? -0.213 7.955 -11.019 1.00 97.94 100 ILE A CA 1
ATOM 788 C C . ILE A 1 100 ? -1.619 7.831 -11.617 1.00 97.94 100 ILE A C 1
ATOM 790 O O . ILE A 1 100 ? -2.445 7.070 -11.115 1.00 97.94 100 ILE A O 1
ATOM 794 N N . SER A 1 101 ? -1.889 8.500 -12.744 1.00 98.56 101 SER A N 1
ATOM 795 C CA . SER A 1 101 ? -3.175 8.356 -13.426 1.00 98.56 101 SER A CA 1
ATOM 796 C C . SER A 1 101 ? -3.393 6.940 -13.957 1.00 98.56 101 SER A C 1
ATOM 798 O O . SER A 1 101 ? -4.513 6.439 -13.907 1.00 98.56 101 SER A O 1
ATOM 800 N N . THR A 1 102 ? -2.340 6.270 -14.425 1.00 98.69 102 THR A N 1
ATOM 801 C CA . THR A 1 102 ? -2.406 4.873 -14.881 1.00 98.69 102 THR A CA 1
ATOM 802 C C . THR A 1 102 ? -2.668 3.919 -13.721 1.00 98.69 102 THR A C 1
ATOM 804 O O . THR A 1 102 ? -3.537 3.056 -13.819 1.00 98.69 102 THR A O 1
ATOM 807 N N . GLN A 1 103 ? -1.994 4.115 -12.591 1.00 98.69 103 GLN A N 1
ATOM 808 C CA . GLN A 1 103 ? -2.142 3.257 -11.416 1.00 98.69 103 GLN A CA 1
ATOM 809 C C . GLN A 1 103 ? -3.531 3.379 -10.770 1.00 98.69 103 GLN A C 1
ATOM 811 O O . GLN A 1 103 ? -4.164 2.362 -10.490 1.00 98.69 103 GLN A O 1
ATOM 816 N N . PHE A 1 104 ? -4.079 4.592 -10.641 1.00 98.81 104 PHE A N 1
ATOM 817 C CA . PHE A 1 104 ? -5.459 4.782 -10.165 1.00 98.81 104 PHE A CA 1
ATOM 818 C C . PHE A 1 104 ? -6.506 4.283 -11.168 1.00 98.81 104 PHE A C 1
ATOM 820 O O . PHE A 1 104 ? -7.546 3.754 -10.768 1.00 98.81 104 PHE A O 1
ATOM 827 N N . LYS A 1 105 ? -6.230 4.381 -12.476 1.00 98.69 105 LYS A N 1
ATOM 828 C CA . LYS A 1 105 ? -7.062 3.733 -13.496 1.00 98.69 105 LYS A CA 1
ATOM 829 C C . LYS A 1 105 ? -7.083 2.220 -13.298 1.00 98.69 105 LYS A C 1
ATOM 831 O O . LYS A 1 105 ? -8.154 1.630 -13.399 1.00 98.69 105 LYS A O 1
ATOM 836 N N . TRP A 1 106 ? -5.941 1.591 -13.011 1.00 98.62 106 TRP A N 1
ATOM 837 C CA . TRP A 1 106 ? -5.908 0.168 -12.678 1.00 98.62 106 TRP A CA 1
ATOM 838 C C . TRP A 1 106 ? -6.734 -0.118 -11.426 1.00 98.62 106 TRP A C 1
ATOM 840 O O . TRP A 1 106 ? -7.609 -0.970 -11.496 1.00 98.62 106 TRP A O 1
ATOM 850 N N . MET A 1 107 ? -6.540 0.616 -10.327 1.00 98.81 107 MET A N 1
ATOM 851 C CA . MET A 1 107 ? -7.330 0.416 -9.103 1.00 98.81 107 MET A CA 1
ATOM 852 C C . MET A 1 107 ? -8.840 0.416 -9.388 1.00 98.81 107 MET A C 1
ATOM 854 O O . MET A 1 107 ? -9.533 -0.537 -9.042 1.00 98.81 107 MET A O 1
ATOM 858 N N . SER A 1 108 ? -9.319 1.416 -10.131 1.00 98.44 108 SER A N 1
ATOM 859 C CA . SER A 1 108 ? -10.716 1.502 -10.567 1.00 98.44 108 SER A CA 1
ATOM 860 C C . SER A 1 108 ? -11.142 0.311 -11.435 1.00 98.44 108 SER A C 1
ATOM 862 O O . SER A 1 108 ? -12.147 -0.338 -11.151 1.00 98.44 108 SER A O 1
ATOM 864 N N . GLN A 1 109 ? -10.352 -0.039 -12.458 1.00 97.88 109 GLN A N 1
ATOM 865 C CA . GLN A 1 109 ? -10.651 -1.171 -13.341 1.00 97.88 109 GLN A CA 1
ATOM 866 C C . GLN A 1 109 ? -10.765 -2.482 -12.560 1.00 97.88 109 GLN A C 1
ATOM 868 O O . GLN A 1 109 ? -11.749 -3.194 -12.723 1.00 97.88 109 GLN A O 1
ATOM 873 N N . TYR A 1 110 ? -9.807 -2.770 -11.679 1.00 97.88 110 TYR A N 1
ATOM 874 C CA . TYR A 1 110 ? -9.733 -4.012 -10.907 1.00 97.88 110 TYR A CA 1
ATOM 875 C C . TYR A 1 110 ? -10.547 -3.980 -9.605 1.00 97.88 110 TYR A C 1
ATOM 877 O O . TYR A 1 110 ? -10.375 -4.852 -8.754 1.00 97.88 110 TYR A O 1
ATOM 885 N N . SER A 1 111 ? -11.482 -3.032 -9.469 1.00 96.50 111 SER A N 1
ATOM 886 C CA . SER A 1 111 ? -12.413 -2.950 -8.331 1.00 96.50 111 SER A CA 1
ATOM 887 C C . SER A 1 111 ? -11.722 -2.847 -6.962 1.00 96.50 111 SER A C 1
ATOM 889 O O . SER A 1 111 ? -12.233 -3.359 -5.965 1.00 96.50 111 SER A O 1
ATOM 891 N N . ILE A 1 112 ? -10.561 -2.188 -6.921 1.00 98.62 112 ILE A N 1
ATOM 892 C CA . ILE A 1 112 ? -9.909 -1.751 -5.685 1.00 98.62 112 ILE A CA 1
ATOM 893 C C . ILE A 1 112 ? -10.609 -0.471 -5.233 1.00 98.62 112 ILE A C 1
ATOM 895 O O . ILE A 1 112 ? -10.685 0.502 -5.985 1.00 98.62 112 ILE A O 1
ATOM 899 N N . ASP A 1 113 ? -11.141 -0.480 -4.014 1.00 98.69 113 ASP A N 1
ATOM 900 C CA . ASP A 1 113 ? -12.031 0.581 -3.546 1.00 98.69 113 ASP A CA 1
ATOM 901 C C . ASP A 1 113 ? -11.263 1.780 -2.976 1.00 98.69 113 ASP A C 1
ATOM 903 O O . ASP A 1 113 ? -11.702 2.921 -3.139 1.00 98.69 113 ASP A O 1
ATOM 907 N N . VAL A 1 114 ? -10.139 1.530 -2.290 1.00 98.88 114 VAL A N 1
ATOM 908 C CA . VAL A 1 114 ? -9.433 2.543 -1.491 1.00 98.88 114 VAL A CA 1
ATOM 909 C C . VAL A 1 114 ? -7.916 2.440 -1.645 1.00 98.88 114 VAL A C 1
ATOM 911 O O . VAL A 1 114 ? -7.354 1.351 -1.554 1.00 98.88 114 VAL A O 1
ATOM 914 N N . ALA A 1 115 ? -7.245 3.581 -1.792 1.00 98.88 115 ALA A N 1
ATOM 915 C CA . ALA A 1 115 ? -5.795 3.711 -1.680 1.00 98.88 115 ALA A CA 1
ATOM 916 C C . ALA A 1 115 ? -5.404 4.348 -0.333 1.00 98.88 115 ALA A C 1
ATOM 918 O O . ALA A 1 115 ? -5.734 5.505 -0.059 1.00 98.88 115 ALA A O 1
ATOM 919 N N . ALA A 1 116 ? -4.673 3.611 0.499 1.00 98.88 116 ALA A N 1
ATOM 920 C CA . ALA A 1 116 ? -4.044 4.137 1.705 1.00 98.88 116 ALA A CA 1
ATOM 921 C C . ALA A 1 116 ? -2.684 4.743 1.335 1.00 98.88 116 ALA A C 1
ATOM 923 O O . ALA A 1 116 ? -1.707 4.015 1.163 1.00 98.88 116 ALA A O 1
ATOM 924 N N . LEU A 1 117 ? -2.623 6.066 1.165 1.00 98.81 117 LEU A N 1
ATOM 925 C CA . LEU A 1 117 ? -1.380 6.742 0.797 1.00 98.81 117 LEU A CA 1
ATOM 926 C C . LEU A 1 117 ? -0.447 6.807 2.006 1.00 98.81 117 LEU A C 1
ATOM 928 O O . LEU A 1 117 ? -0.754 7.505 2.978 1.00 98.81 117 LEU A O 1
ATOM 932 N N . GLN A 1 118 ? 0.702 6.144 1.914 1.00 97.31 118 GLN A N 1
ATOM 933 C CA . GLN A 1 118 ? 1.715 6.198 2.960 1.00 97.31 118 GLN A CA 1
ATOM 934 C C . GLN A 1 118 ? 2.421 7.551 3.029 1.00 97.31 118 GLN A C 1
ATOM 936 O O . GLN A 1 118 ? 2.824 8.155 2.029 1.00 97.31 118 GLN A O 1
ATOM 941 N N . ARG A 1 119 ? 2.587 8.011 4.265 1.00 97.31 119 ARG A N 1
ATOM 942 C CA . ARG A 1 119 ? 3.221 9.264 4.637 1.00 97.31 119 ARG A CA 1
ATOM 943 C C . ARG A 1 119 ? 4.191 9.020 5.789 1.00 97.31 119 ARG A C 1
ATOM 945 O O . ARG A 1 119 ? 3.799 8.977 6.951 1.00 97.31 119 ARG A O 1
ATOM 952 N N . PHE A 1 120 ? 5.460 8.870 5.432 1.00 95.44 120 PHE A N 1
ATOM 953 C CA . PHE A 1 120 ? 6.581 8.793 6.368 1.00 95.44 120 PHE A CA 1
ATOM 954 C C . PHE A 1 120 ? 6.905 10.174 6.952 1.00 95.44 120 PHE A C 1
ATOM 956 O O . PHE A 1 120 ? 6.240 11.162 6.625 1.00 95.44 120 PHE A O 1
ATOM 963 N N . ASN A 1 121 ? 7.948 10.240 7.786 1.00 94.81 121 ASN A N 1
ATOM 964 C CA . ASN A 1 121 ? 8.447 11.470 8.398 1.00 94.81 121 ASN A CA 1
ATOM 965 C C . ASN A 1 121 ? 8.513 12.639 7.379 1.00 94.81 121 ASN A C 1
ATOM 967 O O . ASN A 1 121 ? 9.383 12.658 6.499 1.00 94.81 121 ASN A O 1
ATOM 971 N N . PRO A 1 122 ? 7.622 13.644 7.498 1.00 93.56 122 PRO A N 1
ATOM 972 C CA . PRO A 1 122 ? 7.472 14.707 6.510 1.00 93.56 122 PRO A CA 1
ATOM 973 C C . PRO A 1 122 ? 8.526 15.813 6.648 1.00 93.56 122 PRO A C 1
ATOM 975 O O . PRO A 1 122 ? 8.517 16.755 5.857 1.00 93.56 122 PRO A O 1
ATOM 978 N N . ASN A 1 123 ? 9.413 15.729 7.644 1.00 94.25 123 ASN A N 1
ATOM 979 C CA . ASN A 1 123 ? 10.446 16.730 7.915 1.00 94.25 123 ASN A CA 1
ATOM 980 C C . ASN A 1 123 ? 11.815 16.352 7.328 1.00 94.25 123 ASN A C 1
ATOM 982 O O . ASN A 1 123 ? 12.753 17.147 7.384 1.00 94.25 123 ASN A O 1
ATOM 986 N N . GLY A 1 124 ? 11.932 15.153 6.750 1.00 91.00 124 GLY A N 1
ATOM 987 C CA . GLY A 1 124 ? 13.104 14.724 5.995 1.00 91.00 124 GLY A CA 1
ATOM 988 C C . GLY A 1 124 ? 13.076 15.162 4.527 1.00 91.00 124 GLY A C 1
ATOM 989 O O . GLY A 1 124 ? 12.184 15.878 4.068 1.00 91.00 124 GLY A O 1
ATOM 990 N N . ILE A 1 125 ? 14.045 14.660 3.758 1.00 90.38 125 ILE A N 1
ATOM 991 C CA . ILE A 1 125 ? 14.172 14.934 2.315 1.00 90.38 125 ILE A CA 1
ATOM 992 C C . ILE A 1 125 ? 12.958 14.471 1.495 1.00 90.38 125 ILE A C 1
ATOM 994 O O . ILE A 1 125 ? 12.698 15.007 0.419 1.00 90.38 125 ILE A O 1
ATOM 998 N N . GLU A 1 126 ? 12.192 13.504 2.006 1.00 91.31 126 GLU A N 1
ATOM 999 C CA . GLU A 1 126 ? 10.976 13.014 1.358 1.00 91.31 126 GLU A CA 1
ATOM 1000 C C . GLU A 1 126 ? 9.775 13.957 1.520 1.00 91.31 126 GLU A C 1
ATOM 1002 O O . GLU A 1 126 ? 8.844 13.899 0.718 1.00 91.31 126 GLU A O 1
ATOM 1007 N N . GLY A 1 127 ? 9.774 14.851 2.513 1.00 95.19 127 GLY A N 1
ATOM 1008 C CA . GLY A 1 127 ? 8.622 15.697 2.840 1.00 95.19 127 GLY A CA 1
ATOM 1009 C C . GLY A 1 127 ? 7.994 16.400 1.629 1.00 95.19 127 GLY A C 1
ATOM 1010 O O . GLY A 1 127 ? 6.810 16.186 1.348 1.00 95.19 127 GLY A O 1
ATOM 1011 N N . PRO A 1 128 ? 8.771 17.177 0.848 1.00 96.62 128 PRO A N 1
ATOM 1012 C CA . PRO A 1 128 ? 8.245 17.902 -0.306 1.00 96.62 128 PRO A CA 1
ATOM 1013 C C . PRO A 1 128 ? 7.643 17.007 -1.399 1.00 96.62 128 PRO A C 1
ATOM 1015 O O . PRO A 1 128 ? 6.607 17.354 -1.971 1.00 96.62 128 PRO A O 1
ATOM 1018 N N . ILE A 1 129 ? 8.253 15.851 -1.701 1.00 96.25 129 ILE A N 1
ATOM 1019 C CA . ILE A 1 129 ? 7.687 14.927 -2.696 1.00 96.25 129 ILE A CA 1
ATOM 1020 C C . ILE A 1 129 ? 6.404 14.276 -2.161 1.00 96.25 129 ILE A C 1
ATOM 1022 O O . ILE A 1 129 ? 5.429 14.173 -2.905 1.00 96.25 129 ILE A O 1
ATOM 1026 N N . ARG A 1 130 ? 6.340 13.926 -0.870 1.00 96.62 130 ARG A N 1
ATOM 1027 C CA . ARG A 1 130 ? 5.132 13.364 -0.240 1.00 96.62 130 ARG A CA 1
ATOM 1028 C C . ARG A 1 130 ? 3.970 14.354 -0.211 1.00 96.62 130 ARG A C 1
ATOM 1030 O O . ARG A 1 130 ? 2.832 13.959 -0.460 1.00 96.62 130 ARG A O 1
ATOM 1037 N N . ASP A 1 131 ? 4.244 15.634 0.032 1.00 97.75 131 ASP A N 1
ATOM 1038 C CA . ASP A 1 131 ? 3.240 16.705 -0.034 1.00 97.75 131 ASP A CA 1
ATOM 1039 C C . ASP A 1 131 ? 2.608 16.795 -1.428 1.00 97.75 131 ASP A C 1
ATOM 1041 O O . ASP A 1 131 ? 1.382 16.830 -1.573 1.00 97.75 131 ASP A O 1
ATOM 1045 N N . ALA A 1 132 ? 3.442 16.766 -2.467 1.00 97.56 132 ALA A N 1
ATOM 1046 C CA . ALA A 1 132 ? 2.982 16.772 -3.849 1.00 97.56 132 ALA A CA 1
ATOM 1047 C C . ALA A 1 132 ? 2.246 15.474 -4.234 1.00 97.56 132 ALA A C 1
ATOM 1049 O O . ALA A 1 132 ? 1.249 15.525 -4.961 1.00 97.56 132 ALA A O 1
ATOM 1050 N N . MET A 1 133 ? 2.675 14.316 -3.722 1.00 98.19 133 MET A N 1
ATOM 1051 C CA . MET A 1 133 ? 1.988 13.043 -3.958 1.00 98.19 133 MET A CA 1
ATOM 1052 C C . MET A 1 133 ? 0.587 13.009 -3.342 1.00 98.19 133 MET A C 1
ATOM 1054 O O . MET A 1 133 ? -0.325 12.507 -3.996 1.00 98.19 133 MET A O 1
ATOM 1058 N N . ALA A 1 134 ? 0.361 13.615 -2.171 1.00 98.56 134 ALA A N 1
ATOM 1059 C CA . ALA A 1 134 ? -0.986 13.746 -1.604 1.00 98.56 134 ALA A CA 1
ATOM 1060 C C . ALA A 1 134 ? -1.940 14.516 -2.542 1.00 98.56 134 ALA A C 1
ATOM 1062 O O . ALA A 1 134 ? -3.071 14.083 -2.783 1.00 98.56 134 ALA A O 1
ATOM 1063 N N . ALA A 1 135 ? -1.464 15.601 -3.165 1.00 98.56 135 ALA A N 1
ATOM 1064 C CA . ALA A 1 135 ? -2.241 16.369 -4.142 1.00 98.56 135 ALA A CA 1
ATOM 1065 C C . ALA A 1 135 ? -2.566 15.568 -5.411 1.00 98.56 135 ALA A C 1
ATOM 1067 O O . ALA A 1 135 ? -3.689 15.629 -5.933 1.00 98.56 135 ALA A O 1
ATOM 1068 N N . LYS A 1 136 ? -1.591 14.800 -5.903 1.00 98.62 136 LYS A N 1
ATOM 1069 C CA . LYS A 1 136 ? -1.745 13.954 -7.091 1.00 98.62 136 LYS A CA 1
ATOM 1070 C C . LYS A 1 136 ? -2.681 12.773 -6.827 1.00 98.62 136 LYS A C 1
ATOM 1072 O O . LYS A 1 136 ? -3.529 12.487 -7.676 1.00 98.62 136 LYS A O 1
ATOM 1077 N N . VAL A 1 137 ? -2.576 12.135 -5.658 1.00 98.81 137 VAL A N 1
ATOM 1078 C CA . VAL A 1 137 ? -3.491 11.073 -5.215 1.00 98.81 137 VAL A CA 1
ATOM 1079 C C . VAL A 1 137 ? -4.909 11.607 -5.148 1.00 98.81 137 VAL A C 1
ATOM 1081 O O . VAL A 1 137 ? -5.767 11.043 -5.815 1.00 98.81 137 VAL A O 1
ATOM 1084 N N . ARG A 1 138 ? -5.151 12.738 -4.468 1.00 98.81 138 ARG A N 1
ATOM 1085 C CA . ARG A 1 138 ? -6.482 13.369 -4.422 1.00 98.81 138 ARG A CA 1
ATOM 1086 C C . ARG A 1 138 ? -7.078 13.530 -5.821 1.00 98.81 138 ARG A C 1
ATOM 1088 O O . ARG A 1 138 ? -8.201 13.109 -6.075 1.00 98.81 138 ARG A O 1
ATOM 1095 N N . THR A 1 139 ? -6.305 14.115 -6.735 1.00 98.75 139 THR A N 1
ATOM 1096 C CA . THR A 1 139 ? -6.756 14.407 -8.105 1.00 98.75 139 THR A CA 1
ATOM 1097 C C . THR A 1 139 ? -7.138 13.135 -8.871 1.00 98.75 139 THR A C 1
ATOM 1099 O O . THR A 1 139 ? -8.143 13.113 -9.579 1.00 98.75 139 THR A O 1
ATOM 1102 N N . ASN A 1 140 ? -6.359 12.058 -8.741 1.00 98.81 140 ASN A N 1
ATOM 1103 C CA . ASN A 1 140 ? -6.628 10.815 -9.469 1.00 98.81 140 ASN A CA 1
ATOM 1104 C C . ASN A 1 140 ? -7.678 9.933 -8.781 1.00 98.81 140 ASN A C 1
ATOM 1106 O O . ASN A 1 140 ? -8.461 9.284 -9.470 1.00 98.81 140 ASN A O 1
ATOM 1110 N N . ALA A 1 141 ? -7.757 9.974 -7.454 1.00 98.88 141 ALA A N 1
ATOM 1111 C CA . ALA A 1 141 ? -8.832 9.383 -6.669 1.00 98.88 141 ALA A CA 1
ATOM 1112 C C . ALA A 1 141 ? -10.198 9.944 -7.108 1.00 98.88 141 ALA A C 1
ATOM 1114 O O . ALA A 1 141 ? -11.089 9.184 -7.490 1.00 98.88 141 ALA A O 1
ATOM 1115 N N . GLU A 1 142 ? -10.320 11.276 -7.189 1.00 98.81 142 GLU A N 1
ATOM 1116 C CA . GLU A 1 142 ? -11.509 11.965 -7.718 1.00 98.81 142 GLU A CA 1
ATOM 1117 C C . GLU A 1 142 ? -11.814 11.555 -9.167 1.00 98.81 142 GLU A C 1
ATOM 1119 O O . GLU A 1 142 ? -12.958 11.249 -9.500 1.00 98.81 142 GLU A O 1
ATOM 1124 N N . LYS A 1 143 ? -10.790 11.504 -10.028 1.00 98.75 143 LYS A N 1
ATOM 1125 C CA . LYS A 1 143 ? -10.943 11.184 -11.455 1.00 98.75 143 LYS A CA 1
ATOM 1126 C C . LYS A 1 143 ? -11.448 9.762 -11.718 1.00 98.75 143 LYS A C 1
ATOM 1128 O O . LYS A 1 143 ? -12.215 9.566 -12.657 1.00 98.75 143 LYS A O 1
ATOM 1133 N N . TYR A 1 144 ? -10.985 8.776 -10.950 1.00 98.75 144 TYR A N 1
ATOM 1134 C CA . TYR A 1 144 ? -11.260 7.356 -11.208 1.00 98.75 144 TYR A CA 1
ATOM 1135 C C . TYR A 1 144 ? -12.250 6.720 -10.228 1.00 98.75 144 TYR A C 1
ATOM 1137 O O . TYR A 1 144 ? -12.521 5.523 -10.334 1.00 98.75 144 TYR A O 1
ATOM 1145 N N . GLY A 1 145 ? -12.808 7.505 -9.303 1.00 98.25 145 GLY A N 1
ATOM 1146 C CA . GLY A 1 145 ? -13.785 7.020 -8.329 1.00 98.25 145 GLY A CA 1
ATOM 1147 C C . GLY A 1 145 ? -13.189 6.054 -7.303 1.00 98.25 145 GLY A C 1
ATOM 1148 O O . GLY A 1 145 ? -13.898 5.186 -6.809 1.00 98.25 145 GLY A O 1
ATOM 1149 N N . VAL A 1 146 ? -11.896 6.195 -7.003 1.00 98.75 146 VAL A N 1
ATOM 1150 C CA . VAL A 1 146 ? -11.193 5.419 -5.971 1.00 98.75 146 VAL A CA 1
ATOM 1151 C C . VAL A 1 146 ? -11.131 6.282 -4.719 1.00 98.75 146 VAL A C 1
ATOM 1153 O O . VAL A 1 146 ? -10.802 7.464 -4.808 1.00 98.75 146 VAL A O 1
ATOM 1156 N N . LYS A 1 147 ? -11.459 5.733 -3.552 1.00 98.94 147 LYS A N 1
ATOM 1157 C CA . LYS A 1 147 ? -11.325 6.461 -2.287 1.00 98.94 147 LYS A CA 1
ATOM 1158 C C . LYS A 1 147 ? -9.861 6.537 -1.864 1.00 98.94 147 LYS A C 1
ATOM 1160 O O . LYS A 1 147 ? -9.049 5.710 -2.267 1.00 98.94 147 LYS A O 1
ATOM 1165 N N . PHE A 1 148 ? -9.502 7.503 -1.030 1.00 98.94 148 PHE A N 1
ATOM 1166 C CA . PHE A 1 148 ? -8.160 7.553 -0.452 1.00 98.94 148 PHE A CA 1
ATOM 1167 C C . PHE A 1 148 ? -8.160 8.085 0.976 1.00 98.94 148 PHE A C 1
ATOM 1169 O O . PHE A 1 148 ? -9.038 8.854 1.360 1.00 98.94 148 PHE A O 1
ATOM 1176 N N . TYR A 1 149 ? -7.153 7.707 1.755 1.00 98.94 149 TYR A N 1
ATOM 1177 C CA . TYR A 1 149 ? -6.863 8.327 3.047 1.00 98.94 149 TYR A CA 1
ATOM 1178 C C . TYR A 1 149 ? -5.356 8.394 3.287 1.00 98.94 149 TYR A C 1
ATOM 1180 O O . TYR A 1 149 ? -4.583 7.678 2.650 1.00 98.94 149 TYR A O 1
ATOM 1188 N N . ILE A 1 150 ? -4.944 9.263 4.212 1.00 98.88 150 ILE A N 1
ATOM 1189 C CA . ILE A 1 150 ? -3.546 9.367 4.637 1.00 98.88 150 ILE A CA 1
ATOM 1190 C C . ILE A 1 150 ? -3.248 8.297 5.687 1.00 98.88 150 ILE A C 1
ATOM 1192 O O . ILE A 1 150 ? -3.943 8.192 6.703 1.00 98.88 150 ILE A O 1
ATOM 1196 N N . MET A 1 151 ? -2.204 7.515 5.434 1.00 98.81 151 MET A N 1
ATOM 1197 C CA . MET A 1 151 ? -1.624 6.559 6.364 1.00 98.81 151 MET A CA 1
ATOM 1198 C C . MET A 1 151 ? -0.260 7.079 6.801 1.00 98.81 151 MET A C 1
ATOM 1200 O O . MET A 1 151 ? 0.688 7.058 6.024 1.00 98.81 151 MET A O 1
ATOM 1204 N N . TYR A 1 152 ? -0.151 7.550 8.037 1.00 98.75 152 TYR A N 1
ATOM 1205 C CA . TYR A 1 152 ? 1.149 7.878 8.603 1.00 98.75 152 TYR A CA 1
ATOM 1206 C C . TYR A 1 152 ? 1.918 6.609 8.927 1.00 98.75 152 TYR A C 1
ATOM 1208 O O . TYR A 1 152 ? 1.351 5.699 9.521 1.00 98.75 152 TYR A O 1
ATOM 1216 N N . ASP A 1 153 ? 3.199 6.585 8.591 1.00 97.69 153 ASP A N 1
ATOM 1217 C CA . ASP A 1 153 ? 4.130 5.552 9.023 1.00 97.69 153 ASP A CA 1
ATOM 1218 C C . ASP A 1 153 ? 5.160 6.184 9.962 1.00 97.69 153 ASP A C 1
ATOM 1220 O O . ASP A 1 153 ? 5.861 7.127 9.586 1.00 97.69 153 ASP A O 1
ATOM 1224 N N . VAL A 1 154 ? 5.193 5.711 11.212 1.00 97.88 154 VAL A N 1
ATOM 1225 C CA . VAL A 1 154 ? 6.039 6.285 12.271 1.00 97.88 154 VAL A CA 1
ATOM 1226 C C . VAL A 1 154 ? 7.416 5.630 12.386 1.00 97.88 154 VAL A C 1
ATOM 1228 O O . VAL A 1 154 ? 8.151 5.910 13.331 1.00 97.88 154 VAL A O 1
ATOM 1231 N N . SER A 1 155 ? 7.786 4.765 11.441 1.00 96.06 155 SER A N 1
ATOM 1232 C CA . SER A 1 155 ? 9.115 4.146 11.399 1.00 96.06 155 SER A CA 1
ATOM 1233 C C . SER A 1 155 ? 10.217 5.204 11.344 1.00 96.06 155 SER A C 1
ATOM 1235 O O . SER A 1 155 ? 10.143 6.140 10.547 1.00 96.06 155 SER A O 1
ATOM 1237 N N . ASP A 1 156 ? 11.229 5.060 12.202 1.00 95.94 156 ASP A N 1
ATOM 1238 C CA . ASP A 1 156 ? 12.381 5.964 12.312 1.00 95.94 156 ASP A CA 1
ATOM 1239 C C . ASP A 1 156 ? 11.998 7.440 12.563 1.00 95.94 156 ASP A C 1
ATOM 1241 O O . ASP A 1 156 ? 12.753 8.369 12.261 1.00 95.94 156 ASP A O 1
ATOM 1245 N N . TRP A 1 157 ? 10.819 7.682 13.149 1.00 96.31 157 TRP A N 1
ATOM 1246 C CA . TRP A 1 157 ? 10.282 9.020 13.389 1.00 96.31 157 TRP A CA 1
ATOM 1247 C C . TRP A 1 157 ? 10.151 9.332 14.885 1.00 96.31 157 TRP A C 1
ATOM 1249 O O . TRP A 1 157 ? 9.060 9.404 15.439 1.00 96.31 157 TRP A O 1
ATOM 1259 N N . THR A 1 158 ? 11.274 9.567 15.565 1.00 94.56 158 THR A N 1
ATOM 1260 C CA . THR A 1 158 ? 11.305 9.783 17.029 1.00 94.56 158 THR A CA 1
ATOM 1261 C C . THR A 1 158 ? 10.484 10.970 17.527 1.00 94.56 158 THR A C 1
ATOM 1263 O O . THR A 1 158 ? 9.930 10.917 18.619 1.00 94.56 158 THR A O 1
ATOM 1266 N N . ASN A 1 159 ? 10.337 12.015 16.714 1.00 96.38 159 ASN A N 1
ATOM 1267 C CA . ASN A 1 159 ? 9.546 13.199 17.054 1.00 96.38 159 ASN A CA 1
ATOM 1268 C C . ASN A 1 159 ? 8.075 13.114 16.595 1.00 96.38 159 ASN A C 1
ATOM 1270 O O . ASN A 1 159 ? 7.379 14.140 16.599 1.00 96.38 159 ASN A O 1
ATOM 1274 N N . PHE A 1 160 ? 7.579 11.928 16.201 1.00 97.38 160 PHE A N 1
ATOM 1275 C CA . PHE A 1 160 ? 6.239 11.766 15.620 1.00 97.38 160 PHE A CA 1
ATOM 1276 C C . PHE A 1 160 ? 5.147 12.419 16.471 1.00 97.38 160 PHE A C 1
ATOM 1278 O O . PHE A 1 160 ? 4.258 13.052 15.914 1.00 97.38 160 PHE A O 1
ATOM 1285 N N . GLN A 1 161 ? 5.226 12.327 17.805 1.00 97.62 161 GLN A N 1
ATOM 1286 C CA . GLN A 1 161 ? 4.164 12.770 18.712 1.00 97.62 161 GLN A CA 1
ATOM 1287 C C . GLN A 1 161 ? 3.738 14.226 18.468 1.00 97.62 161 GLN A C 1
ATOM 1289 O O . GLN A 1 161 ? 2.544 14.536 18.453 1.00 97.62 161 GLN A O 1
ATOM 1294 N N . THR A 1 162 ? 4.706 15.120 18.256 1.00 98.00 162 THR A N 1
ATOM 1295 C CA . THR A 1 162 ? 4.437 16.534 17.953 1.00 98.00 162 THR A CA 1
ATOM 1296 C C . THR A 1 162 ? 4.278 16.752 16.454 1.00 98.00 162 THR A C 1
ATOM 1298 O O . THR A 1 162 ? 3.352 17.435 16.008 1.00 98.00 162 THR A O 1
ATOM 1301 N N . GLU A 1 163 ? 5.172 16.165 15.661 1.00 98.25 163 GLU A N 1
ATOM 1302 C CA . GLU A 1 163 ? 5.287 16.476 14.240 1.00 98.25 163 GLU A CA 1
ATOM 1303 C C . GLU A 1 163 ? 4.105 15.933 13.421 1.00 98.25 163 GLU A C 1
ATOM 1305 O O . GLU A 1 163 ? 3.658 16.613 12.501 1.00 98.25 163 GLU A O 1
ATOM 1310 N N . ILE A 1 164 ? 3.512 14.792 13.794 1.00 98.56 164 ILE A N 1
ATOM 1311 C CA . ILE A 1 164 ? 2.325 14.234 13.124 1.00 98.56 164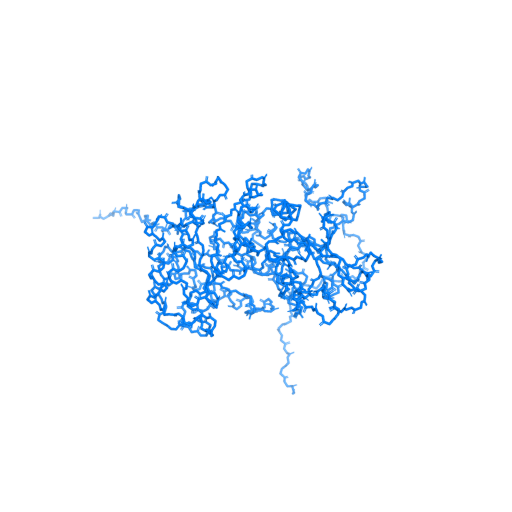 ILE A CA 1
ATOM 1312 C C . ILE A 1 164 ? 1.097 15.137 13.278 1.00 98.56 164 ILE A C 1
ATOM 1314 O O . ILE A 1 164 ? 0.334 15.328 12.332 1.00 98.56 164 ILE A O 1
ATOM 1318 N N . LYS A 1 165 ? 0.926 15.753 14.455 1.00 98.75 165 LYS A N 1
ATOM 1319 C CA . LYS A 1 165 ? -0.189 16.666 14.744 1.00 98.75 165 LYS A CA 1
ATOM 1320 C C . LYS A 1 165 ? -0.037 17.960 13.955 1.00 98.75 165 LYS A C 1
ATOM 1322 O O . LYS A 1 165 ? -1.006 18.454 13.371 1.00 98.75 165 LYS A O 1
ATOM 1327 N N . ALA A 1 166 ? 1.184 18.497 13.928 1.00 98.56 166 ALA A N 1
ATOM 1328 C CA . ALA A 1 166 ? 1.519 19.689 13.159 1.00 98.56 166 ALA A CA 1
ATOM 1329 C C . ALA A 1 166 ? 1.328 19.444 11.658 1.00 98.56 166 ALA A C 1
ATOM 1331 O O . ALA A 1 166 ? 0.696 20.247 10.975 1.00 98.56 166 ALA A O 1
ATOM 1332 N N . ASP A 1 167 ? 1.818 18.315 11.154 1.00 98.69 167 ASP A N 1
ATOM 1333 C CA . ASP A 1 167 ? 1.689 17.937 9.756 1.00 98.69 167 ASP A CA 1
ATOM 1334 C C . ASP A 1 167 ? 0.227 17.747 9.330 1.00 98.69 167 ASP A C 1
ATOM 1336 O O . ASP A 1 167 ? -0.203 18.292 8.308 1.00 98.69 167 ASP A O 1
ATOM 1340 N N . TRP A 1 168 ? -0.564 17.045 10.147 1.00 98.75 168 TRP A N 1
ATOM 1341 C CA . TRP A 1 168 ? -1.988 16.885 9.887 1.00 98.75 168 TRP A CA 1
ATOM 1342 C C . TRP A 1 168 ? -2.697 18.233 9.815 1.00 98.75 168 TRP A C 1
ATOM 1344 O O . TRP A 1 168 ? -3.331 18.540 8.807 1.00 98.75 168 TRP A O 1
ATOM 1354 N N . THR A 1 169 ? -2.549 19.051 10.857 1.00 98.56 169 THR A N 1
ATOM 1355 C CA . THR A 1 169 ? -3.233 20.346 10.977 1.00 98.56 169 THR A CA 1
ATOM 1356 C C . THR A 1 169 ? -2.857 21.287 9.836 1.00 98.56 169 THR A C 1
ATOM 1358 O O . THR A 1 169 ? -3.721 21.927 9.242 1.00 98.56 169 THR A O 1
ATOM 1361 N N . ASN A 1 170 ? -1.567 21.361 9.505 1.00 98.19 170 ASN A N 1
ATOM 1362 C CA . ASN A 1 170 ? -1.062 22.353 8.561 1.00 98.19 170 ASN A CA 1
ATOM 1363 C C . ASN A 1 170 ? -1.184 21.914 7.100 1.00 98.19 170 ASN A C 1
ATOM 1365 O O . ASN A 1 170 ? -1.221 22.770 6.217 1.00 98.19 170 ASN A O 1
ATOM 1369 N N . LYS A 1 171 ? -1.199 20.603 6.825 1.00 98.00 171 LYS A N 1
ATOM 1370 C CA . LYS A 1 171 ? -1.120 20.080 5.455 1.00 98.00 171 LYS A CA 1
ATOM 1371 C C . LYS A 1 171 ? -2.204 19.056 5.143 1.00 98.00 171 LYS A C 1
ATOM 1373 O O . LYS A 1 171 ? -2.934 19.226 4.168 1.00 98.00 171 LYS A O 1
ATOM 1378 N N . MET A 1 172 ? -2.302 17.976 5.919 1.00 98.56 172 MET A N 1
ATOM 1379 C CA . MET A 1 172 ? -3.095 16.816 5.489 1.00 98.56 172 MET A CA 1
ATOM 1380 C C . MET A 1 172 ? -4.605 16.973 5.715 1.00 98.56 172 MET A C 1
ATOM 1382 O O . MET A 1 172 ? -5.396 16.492 4.903 1.00 98.56 172 MET A O 1
ATOM 1386 N N . GLN A 1 173 ? -5.031 17.707 6.746 1.00 98.38 173 GLN A N 1
ATOM 1387 C CA . GLN A 1 173 ? -6.445 17.905 7.079 1.00 98.38 173 GLN A CA 1
ATOM 1388 C C . GLN A 1 173 ? -7.240 18.520 5.918 1.00 98.38 173 GLN A C 1
ATOM 1390 O O . GLN A 1 173 ? -8.405 18.173 5.717 1.00 98.38 173 GLN A O 1
ATOM 1395 N N . ALA A 1 174 ? -6.618 19.388 5.115 1.00 98.31 174 ALA A N 1
ATOM 1396 C CA . ALA A 1 174 ? -7.266 20.032 3.974 1.00 98.31 174 ALA A CA 1
ATOM 1397 C C . ALA A 1 174 ? -7.802 19.025 2.936 1.00 98.31 174 ALA A C 1
ATOM 1399 O O . ALA A 1 174 ? -8.820 19.289 2.292 1.00 98.31 174 ALA A O 1
ATOM 1400 N N . TYR A 1 175 ? -7.173 17.850 2.807 1.00 98.69 175 TYR A N 1
ATOM 1401 C CA . TYR A 1 175 ? -7.599 16.803 1.874 1.00 98.69 175 TYR A CA 1
ATOM 1402 C C . TYR A 1 175 ? -8.928 16.148 2.260 1.00 98.69 175 TYR A C 1
ATOM 1404 O O . TYR A 1 175 ? -9.614 15.628 1.382 1.00 98.69 175 TYR A O 1
ATOM 1412 N N . THR A 1 176 ? -9.348 16.244 3.527 1.00 98.75 176 THR A N 1
ATOM 1413 C CA . THR A 1 176 ? -10.627 15.686 4.010 1.00 98.75 176 THR A CA 1
ATOM 1414 C C . THR A 1 176 ? -11.869 16.354 3.402 1.00 98.75 176 THR A C 1
ATOM 1416 O O . THR A 1 176 ? -12.980 15.825 3.527 1.00 98.75 176 THR A O 1
ATOM 1419 N N . ASN A 1 177 ? -11.683 17.491 2.718 1.00 98.31 177 ASN A N 1
ATOM 1420 C CA . ASN A 1 177 ? -12.711 18.184 1.938 1.00 98.31 177 ASN A CA 1
ATOM 1421 C C . ASN A 1 177 ? -12.961 17.546 0.560 1.00 98.31 177 ASN A C 1
ATOM 1423 O O . ASN A 1 177 ? -13.955 17.872 -0.087 1.00 98.31 177 ASN A O 1
ATOM 1427 N N . SER A 1 178 ? -12.076 16.662 0.084 1.00 98.81 178 SER A N 1
ATOM 1428 C CA . SER A 1 178 ? -12.279 15.955 -1.182 1.00 98.81 178 SER A CA 1
ATOM 1429 C C . SER A 1 178 ? -13.436 14.953 -1.065 1.00 98.81 178 SER A C 1
ATOM 1431 O O . SER A 1 178 ? -13.492 14.208 -0.083 1.00 98.81 178 SER A O 1
ATOM 1433 N N . PRO A 1 179 ? -14.322 14.839 -2.074 1.00 98.38 179 PRO A N 1
ATOM 1434 C CA . PRO A 1 179 ? -15.361 13.803 -2.092 1.00 98.38 179 PRO A CA 1
ATOM 1435 C C . PRO A 1 179 ? -14.784 12.378 -2.196 1.00 98.38 179 PRO A C 1
ATOM 1437 O O . PRO A 1 179 ? -15.452 11.401 -1.836 1.00 98.38 179 PRO A O 1
ATOM 1440 N N . ALA A 1 180 ? -13.541 12.250 -2.671 1.00 98.81 180 ALA A N 1
ATOM 1441 C CA . ALA A 1 180 ? -12.823 10.984 -2.733 1.00 98.81 180 ALA A CA 1
ATOM 1442 C C . ALA A 1 180 ? -12.087 10.643 -1.424 1.00 98.81 180 ALA A C 1
ATOM 1444 O O . ALA A 1 180 ? -11.593 9.526 -1.289 1.00 98.81 180 ALA A O 1
ATOM 1445 N N . TYR A 1 181 ? -12.020 11.553 -0.444 1.00 98.94 181 TYR A N 1
ATOM 1446 C CA . TYR A 1 181 ? -11.412 11.234 0.847 1.00 98.94 181 TYR A CA 1
ATOM 1447 C C . TYR A 1 181 ? -12.300 10.249 1.618 1.00 98.94 181 TYR A C 1
ATOM 1449 O O . TYR A 1 181 ? -13.498 10.490 1.788 1.00 98.94 181 TYR A O 1
ATOM 1457 N N . ALA A 1 182 ? -11.723 9.140 2.075 1.00 98.88 182 ALA A N 1
ATOM 1458 C CA . ALA A 1 182 ? -12.458 8.054 2.704 1.00 98.88 182 ALA A CA 1
ATOM 1459 C C . ALA A 1 182 ? -13.080 8.494 4.037 1.00 98.88 182 ALA A C 1
ATOM 1461 O O . ALA A 1 182 ? -12.424 9.118 4.882 1.00 98.88 182 ALA A O 1
ATOM 1462 N N . ARG A 1 183 ? -14.352 8.141 4.236 1.00 98.75 183 ARG A N 1
ATOM 1463 C CA . ARG A 1 183 ? -15.081 8.324 5.491 1.00 98.75 183 ARG A CA 1
ATOM 1464 C C . ARG A 1 183 ? -15.673 7.018 6.010 1.00 98.75 183 ARG A C 1
ATOM 1466 O O . ARG A 1 183 ? -16.331 6.284 5.279 1.00 98.75 183 ARG A O 1
ATOM 1473 N N . GLN A 1 184 ? -15.522 6.787 7.308 1.00 98.56 184 GLN A N 1
ATOM 1474 C CA . GLN A 1 184 ? -16.172 5.689 8.021 1.00 98.56 184 GLN A CA 1
ATOM 1475 C C . GLN A 1 184 ? -16.980 6.255 9.178 1.00 98.56 184 GLN A C 1
ATOM 1477 O O . GLN A 1 184 ? -16.500 7.112 9.920 1.00 98.56 184 GLN A O 1
ATOM 1482 N N . ASN A 1 185 ? -18.232 5.816 9.313 1.00 96.56 185 ASN A N 1
ATOM 1483 C CA . ASN A 1 185 ? -19.165 6.338 10.319 1.00 96.56 185 ASN A CA 1
ATOM 1484 C C . ASN A 1 185 ? -19.283 7.879 10.273 1.00 96.56 185 ASN A C 1
ATOM 1486 O O . ASN A 1 185 ? -19.302 8.549 11.304 1.00 96.56 185 ASN A O 1
ATOM 1490 N N . GLY A 1 186 ? -19.280 8.451 9.061 1.00 97.06 186 GLY A N 1
ATOM 1491 C CA . GLY A 1 186 ? -19.326 9.901 8.811 1.00 97.06 186 GLY A CA 1
ATOM 1492 C C . GLY A 1 186 ? -18.013 10.662 9.059 1.00 97.06 186 GLY A C 1
ATOM 1493 O O . GLY A 1 186 ? -17.899 11.832 8.682 1.00 97.06 186 GLY A O 1
ATOM 1494 N N . LYS A 1 187 ? -16.997 10.014 9.634 1.00 98.62 187 LYS A N 1
ATOM 1495 C CA . LYS A 1 187 ? -15.723 10.627 10.028 1.00 98.62 187 LYS A CA 1
ATOM 1496 C C . LYS A 1 187 ? -14.646 10.419 8.959 1.00 98.62 187 LYS A C 1
ATOM 1498 O O . LYS A 1 187 ? -14.571 9.313 8.424 1.00 98.62 187 LYS A O 1
ATOM 1503 N N . PRO A 1 188 ? -13.798 11.419 8.647 1.00 98.81 188 PRO A N 1
ATOM 1504 C CA . PRO A 1 188 ? -12.643 11.204 7.779 1.00 98.81 188 PRO A CA 1
ATOM 1505 C C . PRO A 1 188 ? -11.696 10.166 8.383 1.00 98.81 188 PRO A C 1
ATOM 1507 O O . PRO A 1 188 ? -11.460 10.166 9.594 1.00 98.81 188 PRO A O 1
ATOM 1510 N N . VAL A 1 189 ? -11.167 9.291 7.534 1.00 98.94 189 VAL A N 1
ATOM 1511 C CA . VAL A 1 189 ? -10.246 8.226 7.937 1.00 98.94 189 VAL A CA 1
ATOM 1512 C C . VAL A 1 189 ? -8.810 8.749 8.012 1.00 98.94 189 VAL A C 1
ATOM 1514 O O . VAL A 1 189 ? -8.354 9.492 7.142 1.00 98.94 189 VAL A O 1
ATOM 1517 N N . VAL A 1 190 ? -8.077 8.330 9.037 1.00 98.94 190 VAL A N 1
ATOM 1518 C CA . VAL A 1 190 ? -6.613 8.407 9.098 1.00 98.94 190 VAL A CA 1
ATOM 1519 C C . VAL A 1 190 ? -6.092 7.064 9.590 1.00 98.94 190 VAL A C 1
ATOM 1521 O O . VAL A 1 190 ? -6.702 6.449 10.464 1.00 98.94 190 VAL A O 1
ATOM 1524 N N . CYS A 1 191 ? -4.981 6.592 9.035 1.00 98.88 191 CYS A N 1
ATOM 1525 C CA . CYS A 1 191 ? -4.297 5.413 9.553 1.00 98.88 191 CYS A CA 1
ATOM 1526 C C . CYS A 1 191 ? -2.965 5.811 10.179 1.00 98.88 191 CYS A C 1
ATOM 1528 O O . CYS A 1 191 ? -2.280 6.692 9.663 1.00 98.88 191 CYS A O 1
ATOM 1530 N N . ILE A 1 192 ? -2.597 5.154 11.276 1.00 98.75 192 ILE A N 1
ATOM 1531 C CA . ILE A 1 192 ? -1.286 5.289 11.905 1.00 98.75 192 ILE A CA 1
ATOM 1532 C C . ILE A 1 192 ? -0.658 3.906 11.965 1.00 98.75 192 ILE A C 1
ATOM 1534 O O . ILE A 1 192 ? -1.141 3.015 12.662 1.00 98.75 192 ILE A O 1
ATOM 1538 N N . TRP A 1 193 ? 0.403 3.741 11.195 1.00 98.19 193 TRP A N 1
ATOM 1539 C CA . TRP A 1 193 ? 1.186 2.533 11.062 1.00 98.19 193 TRP A CA 1
ATOM 1540 C C . TRP A 1 193 ? 2.421 2.599 11.957 1.00 98.19 193 TRP A C 1
ATOM 1542 O O . TRP A 1 193 ? 3.204 3.543 11.853 1.00 98.19 193 TRP A O 1
ATOM 1552 N N . GLY A 1 194 ? 2.608 1.596 12.818 1.00 97.19 194 GLY A N 1
ATOM 1553 C CA . GLY A 1 194 ? 3.833 1.416 13.603 1.00 97.19 194 GLY A CA 1
ATOM 1554 C C . GLY A 1 194 ? 3.661 1.430 15.127 1.00 97.19 194 GLY A C 1
ATOM 1555 O O . GLY A 1 194 ? 4.604 1.107 15.845 1.00 97.19 194 GLY A O 1
ATOM 1556 N N . PHE A 1 195 ? 2.483 1.755 15.666 1.00 98.19 195 PHE A N 1
ATOM 1557 C CA . PHE A 1 195 ? 2.299 1.766 17.123 1.00 98.19 195 PHE A CA 1
ATOM 1558 C C . PHE A 1 195 ? 2.347 0.354 17.725 1.00 98.19 195 PHE A C 1
ATOM 1560 O O . PHE A 1 195 ? 1.569 -0.528 17.362 1.00 98.19 195 PHE A O 1
ATOM 1567 N N . GLY A 1 196 ? 3.257 0.175 18.687 1.00 97.56 196 GLY A N 1
ATOM 1568 C CA . GLY A 1 196 ? 3.427 -1.046 19.472 1.00 97.56 196 GLY A CA 1
ATOM 1569 C C . GLY A 1 196 ? 4.332 -2.108 18.854 1.00 97.56 196 GLY A C 1
ATOM 1570 O O . GLY A 1 196 ? 4.477 -3.167 19.451 1.00 97.56 196 GLY A O 1
ATOM 1571 N N . PHE A 1 197 ? 4.962 -1.853 17.705 1.00 97.75 197 PHE A N 1
ATOM 1572 C CA . PHE A 1 197 ? 5.993 -2.748 17.173 1.00 97.75 197 PHE A CA 1
ATOM 1573 C C . PHE A 1 197 ? 7.212 -2.830 18.094 1.00 97.75 197 PHE A C 1
ATOM 1575 O O . PHE A 1 197 ? 7.688 -1.820 18.611 1.00 97.75 197 PHE A O 1
ATOM 1582 N N . ASN A 1 198 ? 7.703 -4.050 18.303 1.00 96.12 198 ASN A N 1
ATOM 1583 C CA . ASN A 1 198 ? 8.855 -4.351 19.145 1.00 96.12 198 ASN A CA 1
ATOM 1584 C C . ASN A 1 198 ? 10.146 -4.397 18.316 1.00 96.12 198 ASN A C 1
ATOM 1586 O O . ASN A 1 198 ? 10.705 -5.465 18.065 1.00 96.12 198 ASN A O 1
ATOM 1590 N N . ASP A 1 199 ? 10.599 -3.231 17.858 1.00 95.25 199 ASP A N 1
ATOM 1591 C CA . ASP A 1 199 ? 11.821 -3.100 17.068 1.00 95.25 199 ASP A CA 1
ATOM 1592 C C . ASP A 1 199 ? 12.535 -1.751 17.295 1.00 95.25 199 ASP A C 1
ATOM 1594 O O . ASP A 1 199 ? 11.951 -0.818 17.855 1.00 95.25 199 ASP A O 1
ATOM 1598 N N . PRO A 1 200 ? 13.806 -1.624 16.866 1.00 95.75 200 PRO A N 1
ATOM 1599 C CA . PRO A 1 200 ? 14.587 -0.406 17.078 1.00 95.75 200 PRO A CA 1
ATOM 1600 C C . PRO A 1 200 ? 14.108 0.828 16.301 1.00 95.75 200 PRO A C 1
ATOM 1602 O O . PRO A 1 200 ? 14.477 1.937 16.680 1.00 95.75 200 PRO A O 1
ATOM 1605 N N . GLN A 1 201 ? 13.325 0.665 15.228 1.00 95.69 201 GLN A N 1
ATOM 1606 C CA . GLN A 1 201 ? 12.834 1.783 14.411 1.00 95.69 201 GLN A CA 1
ATOM 1607 C C . GLN A 1 201 ? 11.651 2.494 15.076 1.00 95.69 201 GLN A C 1
ATOM 1609 O O . GLN A 1 201 ? 11.309 3.617 14.701 1.00 95.69 201 GLN A O 1
ATOM 1614 N N . ARG A 1 202 ? 10.994 1.844 16.049 1.00 95.62 202 ARG A N 1
ATOM 1615 C CA . ARG A 1 202 ? 9.780 2.343 16.715 1.00 95.62 202 ARG A CA 1
ATOM 1616 C C . ARG A 1 202 ? 9.912 2.293 18.247 1.00 95.62 202 ARG A C 1
ATOM 1618 O O . ARG A 1 202 ? 9.101 1.646 18.913 1.00 95.62 202 ARG A O 1
ATOM 1625 N N . PRO A 1 203 ? 10.899 2.991 18.847 1.00 94.00 203 PRO A N 1
ATOM 1626 C CA . PRO A 1 203 ? 11.193 2.928 20.283 1.00 94.00 203 PRO A CA 1
ATOM 1627 C C . PRO A 1 203 ? 10.214 3.762 21.140 1.00 94.00 203 PRO A C 1
ATOM 1629 O O . PRO A 1 203 ? 10.630 4.446 22.073 1.00 94.00 203 PRO A O 1
ATOM 1632 N N . PHE A 1 204 ? 8.922 3.768 20.802 1.00 92.81 204 PHE A N 1
ATOM 1633 C CA . PHE A 1 204 ? 7.918 4.669 21.383 1.00 92.81 204 PHE A CA 1
ATOM 1634 C C . PHE A 1 204 ? 7.184 4.026 22.554 1.00 92.81 204 PHE A C 1
ATOM 1636 O O . PHE A 1 204 ? 6.887 2.831 22.532 1.00 92.81 204 PHE A O 1
ATOM 1643 N N . GLY A 1 205 ? 6.832 4.834 23.554 1.00 96.38 205 GLY A N 1
ATOM 1644 C CA . GLY A 1 205 ? 6.037 4.378 24.691 1.00 96.38 205 GLY A CA 1
ATOM 1645 C C . GLY A 1 205 ? 4.526 4.390 24.408 1.00 96.38 205 GLY A C 1
ATOM 1646 O O . GLY A 1 205 ? 4.043 5.180 23.588 1.00 96.38 205 GLY A O 1
ATOM 1647 N N . PRO A 1 206 ? 3.723 3.590 25.139 1.00 97.69 206 PRO A N 1
ATOM 1648 C CA . PRO A 1 206 ? 2.271 3.563 24.956 1.00 97.69 206 PRO A CA 1
ATOM 1649 C C . PRO A 1 206 ? 1.602 4.910 25.280 1.00 97.69 206 PRO A C 1
ATOM 1651 O O . PRO A 1 206 ? 0.586 5.245 24.675 1.00 97.69 206 PRO A O 1
ATOM 1654 N N . ALA A 1 207 ? 2.174 5.713 26.186 1.00 98.25 207 ALA A N 1
ATOM 1655 C CA . ALA A 1 207 ? 1.640 7.029 26.544 1.00 98.25 207 ALA A CA 1
ATOM 1656 C C . ALA A 1 207 ? 1.705 8.036 25.380 1.00 98.25 207 ALA A C 1
ATOM 1658 O O . ALA A 1 207 ? 0.730 8.741 25.121 1.00 98.25 207 ALA A O 1
ATOM 1659 N N . GLU A 1 208 ? 2.824 8.072 24.653 1.00 97.75 208 GLU A N 1
ATOM 1660 C CA . GLU A 1 208 ? 3.030 8.953 23.494 1.00 97.75 208 GLU A CA 1
ATOM 1661 C C . GLU A 1 208 ? 2.110 8.548 22.336 1.00 97.75 208 GLU A C 1
ATOM 1663 O O . GLU A 1 208 ? 1.475 9.392 21.702 1.00 97.75 208 GLU A O 1
ATOM 1668 N N . CYS A 1 209 ? 1.976 7.237 22.112 1.00 98.44 209 CYS A N 1
ATOM 1669 C CA . CYS A 1 209 ? 1.066 6.685 21.114 1.00 98.44 209 CYS A CA 1
ATOM 1670 C C . CYS A 1 209 ? -0.391 7.050 21.437 1.00 98.44 209 CYS A C 1
ATOM 1672 O O . CYS A 1 209 ? -1.109 7.573 20.583 1.00 98.44 209 CYS A O 1
ATOM 1674 N N . LEU A 1 210 ? -0.824 6.832 22.684 1.00 98.38 210 LEU A N 1
ATOM 1675 C CA . LEU A 1 210 ? -2.192 7.112 23.122 1.00 98.38 210 LEU A CA 1
ATOM 1676 C C . LEU A 1 210 ? -2.543 8.604 23.035 1.00 98.38 210 LEU A C 1
ATOM 1678 O O . LEU A 1 210 ? -3.665 8.948 22.662 1.00 98.38 210 LEU A O 1
ATOM 1682 N N . ASP A 1 211 ? -1.596 9.492 23.334 1.00 98.69 211 ASP A N 1
ATOM 1683 C CA . ASP A 1 211 ? -1.763 10.937 23.165 1.00 98.69 211 ASP A CA 1
ATOM 1684 C C . ASP A 1 211 ? -2.056 11.315 21.699 1.00 98.69 211 ASP A C 1
ATOM 1686 O O . ASP A 1 211 ? -3.008 12.053 21.430 1.00 98.69 211 ASP A O 1
ATOM 1690 N N . VAL A 1 212 ? -1.322 10.754 20.731 1.00 98.75 212 VAL A N 1
ATOM 1691 C CA . VAL A 1 212 ? -1.596 10.974 19.299 1.00 98.75 212 VAL A CA 1
ATOM 1692 C C . VAL A 1 212 ? -2.971 10.431 18.896 1.00 98.75 212 VAL A C 1
ATOM 1694 O O . VAL A 1 212 ? -3.732 11.138 18.229 1.00 98.75 212 VAL A O 1
ATOM 1697 N N . LEU A 1 213 ? -3.326 9.213 19.323 1.00 98.56 213 LEU A N 1
ATOM 1698 C CA . LEU A 1 213 ? -4.631 8.615 19.008 1.00 98.56 213 LEU A CA 1
ATOM 1699 C C . LEU A 1 213 ? -5.788 9.460 19.539 1.00 98.56 213 LEU A C 1
ATOM 1701 O O . LEU A 1 213 ? -6.722 9.781 18.801 1.00 98.56 213 LEU A O 1
ATOM 1705 N N . ASN A 1 214 ? -5.716 9.852 20.810 1.00 98.56 214 ASN A N 1
ATOM 1706 C CA . ASN A 1 214 ? -6.752 10.658 21.443 1.00 98.56 214 ASN A CA 1
ATOM 1707 C C . ASN A 1 214 ? -6.864 12.037 20.796 1.00 98.56 214 ASN A C 1
ATOM 1709 O O . ASN A 1 214 ? -7.980 12.524 20.608 1.00 98.56 214 ASN A O 1
ATOM 1713 N N . TRP A 1 215 ? -5.742 12.635 20.391 1.00 98.88 215 TRP A N 1
ATOM 1714 C CA . TRP A 1 215 ? -5.751 13.894 19.658 1.00 98.88 215 TRP A CA 1
ATOM 1715 C C . TRP A 1 215 ? -6.510 13.774 18.330 1.00 98.88 215 TRP A C 1
ATOM 1717 O O . TRP A 1 215 ? -7.438 14.547 18.097 1.00 98.88 215 TRP A O 1
ATOM 1727 N N . PHE A 1 216 ? -6.208 12.774 17.494 1.00 98.88 216 PHE A N 1
ATOM 1728 C CA . PHE A 1 216 ? -6.925 12.569 16.228 1.00 98.88 216 PHE A CA 1
ATOM 1729 C C . PHE A 1 216 ? -8.417 12.266 16.433 1.00 98.88 216 PHE A C 1
ATOM 1731 O O . PHE A 1 216 ? -9.267 12.795 15.712 1.00 98.88 216 PHE A O 1
ATOM 1738 N N . LYS A 1 217 ? -8.765 11.464 17.446 1.00 98.56 217 LYS A N 1
ATOM 1739 C CA . LYS A 1 217 ? -10.170 11.181 17.785 1.00 98.56 217 LYS A CA 1
ATOM 1740 C C . LYS A 1 217 ? -10.911 12.432 18.256 1.00 98.56 217 LYS A C 1
ATOM 1742 O O . LYS A 1 217 ? -12.072 12.611 17.890 1.00 98.56 217 LYS A O 1
ATOM 1747 N N . ALA A 1 218 ? -10.252 13.318 19.006 1.00 98.56 218 ALA A N 1
ATOM 1748 C CA . ALA A 1 218 ? -10.812 14.605 19.418 1.00 98.56 218 ALA A CA 1
ATOM 1749 C C . ALA A 1 218 ? -11.068 15.551 18.228 1.00 98.56 218 ALA A C 1
ATOM 1751 O O . ALA A 1 218 ? -11.984 16.365 18.292 1.00 98.56 218 ALA A O 1
ATOM 1752 N N . GLN A 1 219 ? -10.337 15.392 17.117 1.00 98.25 219 GLN A N 1
ATOM 1753 C CA . GLN A 1 219 ? -10.608 16.079 15.843 1.00 98.25 219 GLN A CA 1
ATOM 1754 C C . GLN A 1 219 ? -11.760 15.445 15.037 1.00 98.25 219 GLN A C 1
ATOM 1756 O O . GLN A 1 219 ? -12.036 15.854 13.910 1.00 98.25 219 GLN A O 1
ATOM 1761 N N . GLY A 1 220 ? -12.438 14.430 15.582 1.00 98.31 220 GLY A N 1
ATOM 1762 C CA . GLY A 1 220 ? -13.559 13.765 14.923 1.00 98.31 220 GLY A CA 1
ATOM 1763 C C . GLY A 1 220 ? -13.149 12.787 13.821 1.00 98.31 220 GLY A C 1
ATOM 1764 O O . GLY A 1 220 ? -13.971 12.493 12.955 1.00 98.31 220 GLY A O 1
ATOM 1765 N N . LEU A 1 221 ? -11.915 12.273 13.837 1.00 98.81 221 LEU A N 1
ATOM 1766 C CA . LEU A 1 221 ? -11.451 11.288 12.858 1.00 98.81 221 LEU A CA 1
ATOM 1767 C C . LEU A 1 221 ? -11.799 9.849 13.245 1.00 98.81 221 LEU A C 1
ATOM 1769 O O . LEU A 1 221 ? -12.013 9.526 14.416 1.00 98.81 221 LEU A O 1
ATOM 1773 N N . TYR A 1 222 ? -11.841 8.993 12.227 1.00 98.88 222 TYR A N 1
ATOM 1774 C CA . TYR A 1 222 ? -11.849 7.543 12.364 1.00 98.88 222 TYR A CA 1
ATOM 1775 C C . TYR A 1 222 ? -10.411 7.038 12.219 1.00 98.88 222 TYR A C 1
ATOM 1777 O O . TYR A 1 222 ? -9.811 7.187 11.154 1.00 98.88 222 TYR A O 1
ATOM 1785 N N . VAL A 1 223 ? -9.848 6.487 13.295 1.00 98.88 223 VAL A N 1
ATOM 1786 C CA . VAL A 1 223 ? -8.417 6.164 13.373 1.00 98.88 223 VAL A CA 1
ATOM 1787 C C . VAL A 1 223 ? -8.196 4.661 13.217 1.00 98.88 223 VAL A C 1
ATOM 1789 O O . VAL A 1 223 ? -8.625 3.878 14.067 1.00 98.88 223 VAL A O 1
ATOM 1792 N N . ILE A 1 224 ? -7.517 4.273 12.138 1.00 98.94 224 ILE A N 1
ATOM 1793 C CA . ILE A 1 224 ? -7.069 2.901 11.870 1.00 98.94 224 ILE A CA 1
ATOM 1794 C C . ILE A 1 224 ? -5.663 2.714 12.454 1.00 98.94 224 ILE A C 1
ATOM 1796 O O . ILE A 1 224 ? -4.800 3.577 12.283 1.00 98.94 224 ILE A O 1
ATOM 1800 N N . GLY A 1 225 ? -5.429 1.597 13.136 1.00 98.75 225 GLY A N 1
ATOM 1801 C CA . GLY A 1 225 ? -4.118 1.200 13.639 1.00 98.75 225 GLY A CA 1
ATOM 1802 C C . GLY A 1 225 ? -3.474 0.144 12.756 1.00 98.75 225 GLY A C 1
ATOM 1803 O O . GLY A 1 225 ? -3.952 -0.986 12.710 1.00 98.75 225 GLY A O 1
ATOM 1804 N N . GLY A 1 226 ? -2.372 0.500 12.101 1.00 98.44 226 GLY A N 1
ATOM 1805 C CA . GLY A 1 226 ? -1.439 -0.448 11.501 1.00 98.44 226 GLY A CA 1
ATOM 1806 C C . GLY A 1 226 ? -0.504 -0.996 12.574 1.00 98.44 226 GLY A C 1
ATOM 1807 O O . GLY A 1 226 ? 0.423 -0.299 12.993 1.00 98.44 226 GLY A O 1
ATOM 1808 N N . VAL A 1 227 ? -0.786 -2.200 13.068 1.00 98.50 227 VAL A N 1
ATOM 1809 C CA . VAL A 1 227 ? -0.197 -2.743 14.307 1.00 98.50 227 VAL A CA 1
ATOM 1810 C C . VAL A 1 227 ? 0.612 -4.021 14.045 1.00 98.50 227 VAL A C 1
ATOM 1812 O O . VAL A 1 227 ? 0.506 -4.601 12.959 1.00 98.50 227 VAL A O 1
ATOM 1815 N N . PRO A 1 228 ? 1.416 -4.491 15.017 1.00 98.06 228 PRO A N 1
ATOM 1816 C CA . PRO A 1 228 ? 2.089 -5.785 14.931 1.00 98.06 228 PRO A CA 1
ATOM 1817 C C . PRO A 1 228 ? 1.112 -6.938 14.760 1.00 98.06 228 PRO A C 1
ATOM 1819 O O . PRO A 1 228 ? -0.059 -6.833 15.122 1.00 98.06 228 PRO A O 1
ATOM 1822 N N . THR A 1 229 ? 1.596 -8.070 14.266 1.00 97.12 229 THR A N 1
ATOM 1823 C CA . THR A 1 229 ? 0.754 -9.242 14.033 1.00 97.12 229 THR A CA 1
ATOM 1824 C C . THR A 1 229 ? 0.193 -9.806 15.339 1.00 97.12 229 THR A C 1
ATOM 1826 O O . THR A 1 229 ? -0.998 -10.089 15.417 1.00 97.12 229 THR A O 1
ATOM 1829 N N . HIS A 1 230 ? 1.019 -9.902 16.385 1.00 97.31 230 HIS A N 1
ATOM 1830 C CA . HIS A 1 230 ? 0.638 -10.453 17.693 1.00 97.31 230 HIS A CA 1
ATOM 1831 C C . HIS A 1 230 ? 0.228 -9.370 18.709 1.00 97.31 230 HIS A C 1
ATOM 1833 O O . HIS A 1 230 ? 0.411 -9.508 19.919 1.00 97.31 230 HIS A O 1
ATOM 1839 N N . TRP A 1 231 ? -0.362 -8.272 18.227 1.00 98.31 231 TRP A N 1
ATOM 1840 C CA . TRP A 1 231 ? -0.820 -7.142 19.049 1.00 98.31 231 TRP A CA 1
ATOM 1841 C C . TRP A 1 231 ? -1.740 -7.568 20.211 1.00 98.31 231 TRP A C 1
ATOM 1843 O O . TRP A 1 231 ? -1.651 -7.024 21.312 1.00 98.31 231 TRP A O 1
ATOM 1853 N N . ARG A 1 232 ? -2.617 -8.562 19.994 1.00 98.00 232 ARG A N 1
ATOM 1854 C CA . ARG A 1 232 ? -3.596 -9.014 20.998 1.00 98.00 232 ARG A CA 1
ATOM 1855 C C . ARG A 1 232 ? -2.927 -9.667 22.207 1.00 98.00 232 ARG A C 1
ATOM 1857 O O . ARG A 1 232 ? -3.398 -9.487 23.329 1.00 98.00 232 ARG A O 1
ATOM 1864 N N . THR A 1 233 ? -1.883 -10.462 21.981 1.00 97.12 233 THR A N 1
ATOM 1865 C CA . THR A 1 233 ? -1.137 -11.154 23.043 1.00 97.12 233 THR A CA 1
ATOM 1866 C C . THR A 1 233 ? -0.073 -10.258 23.667 1.00 97.12 233 THR A C 1
ATOM 1868 O O . THR A 1 233 ? 0.267 -10.457 24.831 1.00 97.12 233 THR A O 1
ATOM 1871 N N . GLY A 1 234 ? 0.391 -9.231 22.945 1.00 95.94 234 GLY A N 1
ATOM 1872 C CA . GLY A 1 234 ? 1.402 -8.299 23.441 1.00 95.94 234 GLY A CA 1
ATOM 1873 C C . GLY A 1 234 ? 2.789 -8.937 23.543 1.00 95.94 234 GLY A C 1
ATOM 1874 O O . GLY A 1 234 ? 3.560 -8.583 24.435 1.00 95.94 234 GLY A O 1
ATOM 1875 N N . ASP A 1 235 ? 3.069 -9.909 22.673 1.00 94.38 235 ASP A N 1
ATOM 1876 C CA . ASP A 1 235 ? 4.320 -10.658 22.602 1.00 94.38 235 ASP A CA 1
ATOM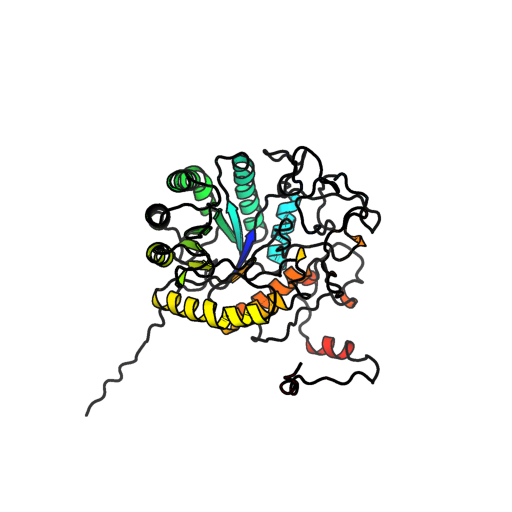 1877 C C . ASP A 1 235 ? 4.881 -10.695 21.168 1.00 94.38 235 ASP A C 1
ATOM 1879 O O . ASP A 1 235 ? 4.335 -10.086 20.248 1.00 94.38 235 ASP A O 1
ATOM 1883 N N . GLN A 1 236 ? 6.014 -11.384 20.986 1.00 94.00 236 GLN A N 1
ATOM 1884 C CA . GLN A 1 236 ? 6.729 -11.510 19.711 1.00 94.00 236 GLN A CA 1
ATOM 1885 C C . GLN A 1 236 ? 7.079 -10.149 19.083 1.00 94.00 236 GLN A C 1
ATOM 1887 O O . GLN A 1 236 ? 8.005 -9.473 19.538 1.00 94.00 236 GLN A O 1
ATOM 1892 N N . ASP A 1 237 ? 6.359 -9.761 18.031 1.00 95.38 237 ASP A N 1
ATOM 1893 C CA . ASP A 1 237 ? 6.543 -8.511 17.305 1.00 95.38 237 ASP A CA 1
ATOM 1894 C C . ASP A 1 237 ? 5.775 -7.334 17.921 1.00 95.38 237 ASP A C 1
ATOM 1896 O O . ASP A 1 237 ? 5.944 -6.198 17.478 1.00 95.38 237 ASP A O 1
ATOM 1900 N N . SER A 1 238 ? 4.980 -7.585 18.964 1.00 97.56 238 SER A N 1
ATOM 1901 C CA . SER A 1 238 ? 4.308 -6.575 19.774 1.00 97.56 238 SER A CA 1
ATOM 1902 C C . SER A 1 238 ? 5.061 -6.287 21.069 1.00 97.56 238 SER A C 1
ATOM 1904 O O . SER A 1 238 ? 5.514 -7.191 21.769 1.00 97.56 238 SER A O 1
ATOM 1906 N N . GLN A 1 239 ? 5.137 -5.009 21.437 1.00 95.56 239 GLN A N 1
ATOM 1907 C CA . GLN A 1 239 ? 5.577 -4.584 22.760 1.00 95.56 239 GLN A CA 1
ATOM 1908 C C . GLN A 1 239 ? 4.523 -4.954 23.822 1.00 95.56 239 GLN A C 1
ATOM 1910 O O . GLN A 1 239 ? 3.317 -4.895 23.541 1.00 95.56 239 GLN A O 1
ATOM 1915 N N . PRO A 1 240 ? 4.940 -5.277 25.061 1.00 95.06 240 PRO A N 1
ATOM 1916 C CA . PRO A 1 240 ? 4.010 -5.473 26.166 1.00 95.06 240 PRO A CA 1
ATOM 1917 C C . PRO A 1 240 ? 3.359 -4.143 26.583 1.00 95.06 240 PRO A C 1
ATOM 1919 O O . PRO A 1 240 ? 3.896 -3.063 26.349 1.00 95.06 240 PRO A O 1
ATOM 1922 N N . ASN A 1 241 ? 2.219 -4.213 27.277 1.00 94.94 241 ASN A N 1
ATOM 1923 C CA . ASN A 1 241 ? 1.493 -3.057 27.838 1.00 94.94 241 ASN A CA 1
ATOM 1924 C C . ASN A 1 241 ? 0.900 -2.066 26.811 1.00 94.94 241 ASN A C 1
ATOM 1926 O O . ASN A 1 241 ? 0.529 -0.951 27.178 1.00 94.94 241 ASN A O 1
ATOM 1930 N N . PHE A 1 242 ? 0.740 -2.469 25.546 1.00 97.81 242 PHE A N 1
ATOM 1931 C CA . PHE A 1 242 ? 0.104 -1.652 24.502 1.00 97.81 242 PHE A CA 1
ATOM 1932 C C . PHE A 1 242 ? -1.413 -1.859 24.354 1.00 97.81 242 PHE A C 1
ATOM 1934 O O . PHE A 1 242 ? -2.043 -1.163 23.562 1.00 97.81 242 PHE A O 1
ATOM 1941 N N . THR A 1 243 ? -2.042 -2.740 25.141 1.00 97.44 243 THR A N 1
ATOM 1942 C CA . THR A 1 243 ? -3.483 -3.049 25.031 1.00 97.44 243 THR A CA 1
ATOM 1943 C C . THR A 1 243 ? -4.373 -1.805 25.057 1.00 97.44 243 THR A C 1
ATOM 1945 O O . THR A 1 243 ? -5.315 -1.721 24.280 1.00 97.44 243 THR A O 1
ATOM 1948 N N . GLN A 1 244 ? -4.057 -0.800 25.883 1.00 97.94 244 GLN A N 1
ATOM 1949 C CA . GLN A 1 244 ? -4.824 0.454 25.918 1.00 97.94 244 GLN A CA 1
ATOM 1950 C C . GLN A 1 244 ? -4.704 1.275 24.626 1.00 97.94 244 GLN A C 1
ATOM 1952 O O . GLN A 1 244 ? -5.650 1.961 24.252 1.00 97.94 244 GLN A O 1
ATOM 1957 N N . VAL A 1 245 ? -3.557 1.208 23.944 1.00 98.62 245 VAL A N 1
ATOM 1958 C CA . VAL A 1 245 ? -3.355 1.839 22.633 1.00 98.62 245 VAL A CA 1
ATOM 1959 C C . VAL A 1 245 ? -4.184 1.096 21.586 1.00 98.62 245 VAL A C 1
ATOM 1961 O O . VAL A 1 245 ? -4.908 1.729 20.824 1.00 98.62 245 VAL A O 1
ATOM 1964 N N . TYR A 1 246 ? -4.141 -0.240 21.591 1.00 98.62 246 TYR A N 1
ATOM 1965 C CA . TYR A 1 246 ? -4.912 -1.064 20.658 1.00 98.62 246 TYR A CA 1
ATOM 1966 C C . TYR A 1 246 ? -6.425 -0.884 20.822 1.00 98.62 246 TYR A C 1
ATOM 1968 O O . TYR A 1 246 ? -7.126 -0.647 19.840 1.00 98.62 246 TYR A O 1
ATOM 1976 N N . ASP A 1 247 ? -6.913 -0.880 22.063 1.00 98.31 247 ASP A N 1
ATOM 1977 C CA . ASP A 1 247 ? -8.329 -0.675 22.384 1.00 98.31 247 ASP A CA 1
ATOM 1978 C C . ASP A 1 247 ? -8.814 0.757 22.062 1.00 98.31 247 ASP A C 1
ATOM 1980 O O . ASP A 1 247 ? -10.019 1.010 21.993 1.00 98.31 247 ASP A O 1
ATOM 1984 N N . ALA A 1 248 ? -7.900 1.714 21.852 1.00 98.38 248 ALA A N 1
ATOM 1985 C CA . ALA A 1 248 ? -8.243 3.091 21.511 1.00 98.38 248 ALA A CA 1
ATOM 1986 C C . ALA A 1 248 ? -8.506 3.311 20.012 1.00 98.38 248 ALA A C 1
ATOM 1988 O O . ALA A 1 248 ? -9.111 4.331 19.659 1.00 98.38 248 ALA A O 1
ATOM 1989 N N . PHE A 1 249 ? -8.100 2.402 19.124 1.00 98.69 249 PHE A N 1
ATOM 1990 C CA . PHE A 1 249 ? -8.368 2.533 17.690 1.00 98.69 249 PHE A CA 1
ATOM 1991 C C . PHE A 1 249 ? -9.850 2.337 17.348 1.00 98.69 249 PHE A C 1
ATOM 1993 O O . PHE A 1 249 ? -10.625 1.763 18.107 1.00 98.69 249 PHE A O 1
ATOM 2000 N N . ASN A 1 250 ? -10.263 2.843 16.184 1.00 98.62 250 ASN A N 1
ATOM 2001 C CA . ASN A 1 250 ? -11.566 2.510 15.609 1.00 98.62 250 ASN A CA 1
ATOM 2002 C C . ASN A 1 250 ? -11.517 1.223 14.783 1.00 98.62 250 ASN A C 1
ATOM 2004 O O . ASN A 1 250 ? -12.513 0.511 14.716 1.00 98.62 250 ASN A O 1
ATOM 2008 N N . MET A 1 251 ? -10.361 0.934 14.187 1.00 98.75 251 MET A N 1
ATOM 2009 C CA . MET A 1 251 ? -10.106 -0.265 13.400 1.00 98.75 251 MET A CA 1
ATOM 2010 C C . MET A 1 251 ? -8.666 -0.723 13.600 1.00 98.75 251 MET A C 1
ATOM 2012 O O . MET A 1 251 ? -7.768 0.112 13.704 1.00 98.75 251 MET A O 1
ATOM 2016 N N . ILE A 1 252 ? -8.442 -2.031 13.601 1.00 98.69 252 ILE A N 1
ATOM 2017 C CA . ILE A 1 252 ? -7.117 -2.646 13.694 1.00 98.69 252 ILE A CA 1
ATOM 2018 C C . ILE A 1 252 ? -6.783 -3.373 12.387 1.00 98.69 252 ILE A C 1
ATOM 2020 O O . ILE A 1 252 ? -7.578 -4.176 11.893 1.00 98.69 252 ILE A O 1
ATOM 2024 N N . SER A 1 253 ? -5.587 -3.099 11.861 1.00 98.44 253 SER A N 1
ATOM 2025 C CA . SER A 1 253 ? -4.993 -3.728 10.681 1.00 98.44 253 SER A CA 1
ATOM 2026 C C . SER A 1 253 ? -3.610 -4.303 11.020 1.00 98.44 253 SER A C 1
ATOM 2028 O O . SER A 1 253 ? -2.612 -3.583 10.940 1.00 98.44 253 SER A O 1
ATOM 2030 N N . PRO A 1 254 ? -3.517 -5.585 11.420 1.00 97.62 254 PRO A N 1
ATOM 2031 C CA . PRO A 1 254 ? -2.245 -6.214 11.771 1.00 97.62 254 PRO A CA 1
ATOM 2032 C C . PRO A 1 254 ? -1.403 -6.512 10.531 1.00 97.62 254 PRO A C 1
ATOM 2034 O O . PRO A 1 254 ? -1.915 -7.061 9.553 1.00 97.62 254 PRO A O 1
ATOM 2037 N N . TRP A 1 255 ? -0.111 -6.195 10.577 1.00 95.62 255 TRP A N 1
ATOM 2038 C CA . TRP A 1 255 ? 0.831 -6.501 9.497 1.00 95.62 255 TRP A CA 1
ATOM 2039 C C . TRP A 1 255 ? 1.019 -8.000 9.293 1.00 95.62 255 TRP A C 1
ATOM 2041 O O . TRP A 1 255 ? 1.059 -8.756 10.259 1.00 95.62 255 TRP A O 1
ATOM 2051 N N . MET A 1 256 ? 1.194 -8.422 8.040 1.00 94.12 256 MET A N 1
ATOM 2052 C CA . MET A 1 256 ? 1.389 -9.835 7.683 1.00 94.12 256 MET A CA 1
ATOM 2053 C C . MET A 1 256 ? 2.623 -10.100 6.811 1.00 94.12 256 MET A C 1
ATOM 2055 O O . MET A 1 256 ? 3.018 -11.257 6.658 1.00 94.12 256 MET A O 1
ATOM 2059 N N . VAL A 1 257 ? 3.263 -9.070 6.240 1.00 92.50 257 VAL A N 1
ATOM 2060 C CA . VAL A 1 257 ? 4.453 -9.279 5.397 1.00 92.50 257 VAL A CA 1
ATOM 2061 C C . VAL A 1 257 ? 5.578 -9.877 6.244 1.00 92.50 257 VAL A C 1
ATOM 2063 O O . VAL A 1 257 ? 5.873 -9.409 7.346 1.00 92.50 257 VAL A O 1
ATOM 2066 N N . GLY A 1 258 ? 6.186 -10.950 5.733 1.00 92.88 258 GLY A N 1
ATOM 2067 C CA . GLY A 1 258 ? 7.230 -11.701 6.431 1.00 92.88 258 GLY A CA 1
ATOM 2068 C C . GLY A 1 258 ? 6.725 -12.588 7.575 1.00 92.88 258 GLY A C 1
ATOM 2069 O O . GLY A 1 258 ? 7.529 -12.997 8.408 1.00 92.88 258 GLY A O 1
ATOM 2070 N N . ARG A 1 259 ? 5.413 -12.858 7.670 1.00 94.56 259 ARG A N 1
ATOM 2071 C CA . ARG A 1 259 ? 4.825 -13.757 8.689 1.00 94.56 259 ARG A CA 1
ATOM 2072 C C . ARG A 1 259 ? 4.380 -15.108 8.140 1.00 94.56 259 ARG A C 1
ATOM 2074 O O . ARG A 1 259 ? 4.291 -16.070 8.895 1.00 94.56 259 ARG A O 1
ATOM 2081 N N . ILE A 1 260 ? 4.094 -15.168 6.845 1.00 96.00 260 ILE A N 1
ATOM 2082 C CA . ILE A 1 260 ? 3.591 -16.351 6.148 1.00 96.00 260 ILE A CA 1
ATOM 2083 C C . ILE A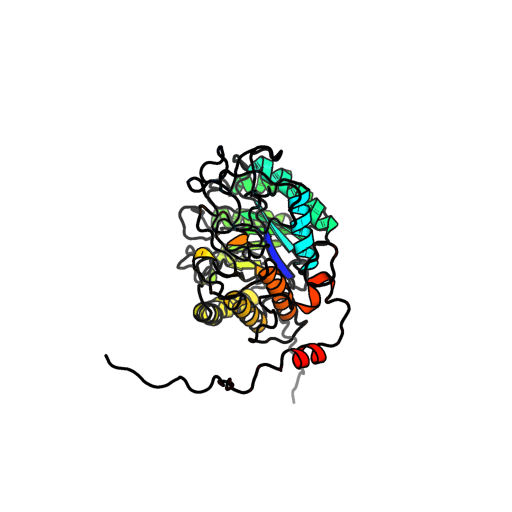 1 260 ? 4.380 -16.548 4.856 1.00 96.00 260 ILE A C 1
ATOM 2085 O O . ILE A 1 260 ? 4.737 -15.565 4.209 1.00 96.00 260 ILE A O 1
ATOM 2089 N N . ALA A 1 261 ? 4.619 -17.804 4.483 1.00 94.38 261 ALA A N 1
ATOM 2090 C CA . ALA A 1 261 ? 5.287 -18.156 3.226 1.00 94.38 261 ALA A CA 1
ATOM 2091 C C . ALA A 1 261 ? 4.503 -19.188 2.401 1.00 94.38 261 ALA A C 1
ATOM 2093 O O . ALA A 1 261 ? 4.763 -19.380 1.223 1.00 94.38 261 ALA A O 1
ATOM 2094 N N . ASN A 1 262 ? 3.537 -19.887 3.002 1.00 95.88 262 ASN A N 1
ATOM 2095 C CA . ASN A 1 262 ? 2.781 -20.955 2.348 1.00 95.88 262 ASN A CA 1
ATOM 2096 C C . ASN A 1 262 ? 1.364 -21.081 2.936 1.00 95.88 262 ASN A C 1
ATOM 2098 O O . ASN A 1 262 ? 1.019 -20.460 3.943 1.00 95.88 262 ASN A O 1
ATOM 2102 N N . VAL A 1 263 ? 0.537 -21.926 2.316 1.00 96.81 263 VAL A N 1
ATOM 2103 C CA . VAL A 1 263 ? -0.866 -22.132 2.713 1.00 96.81 263 VAL A CA 1
ATOM 2104 C C . VAL A 1 263 ? -1.041 -22.717 4.121 1.00 96.81 263 VAL A C 1
ATOM 2106 O O . VAL A 1 263 ? -2.039 -22.409 4.770 1.00 96.81 263 VAL A O 1
ATOM 2109 N N . ASN A 1 264 ? -0.078 -23.496 4.629 1.00 98.00 264 ASN A N 1
ATOM 2110 C CA . ASN A 1 264 ? -0.151 -24.033 5.992 1.00 98.00 264 ASN A CA 1
ATOM 2111 C C . ASN A 1 264 ? 0.020 -22.921 7.028 1.00 98.00 264 ASN A C 1
ATOM 2113 O O . ASN A 1 264 ? -0.673 -22.919 8.044 1.00 98.00 264 ASN A O 1
ATOM 2117 N N . ASP A 1 265 ? 0.908 -21.958 6.769 1.00 97.88 265 ASP A N 1
ATOM 2118 C CA . ASP A 1 265 ? 1.035 -20.786 7.632 1.00 97.88 265 ASP A CA 1
ATOM 2119 C C . ASP A 1 265 ? -0.245 -19.943 7.582 1.00 97.88 265 ASP A C 1
ATOM 2121 O O . ASP A 1 265 ? -0.755 -19.557 8.629 1.00 97.88 265 ASP A O 1
ATOM 2125 N N . VAL A 1 266 ? -0.836 -19.740 6.397 1.00 98.25 266 VAL A N 1
ATOM 2126 C CA . VAL A 1 266 ? -2.120 -19.025 6.251 1.00 98.25 266 VAL A CA 1
ATOM 2127 C C . VAL A 1 266 ? -3.241 -19.676 7.077 1.00 98.25 266 VAL A C 1
ATOM 2129 O O . VAL A 1 266 ? -4.033 -18.976 7.710 1.00 98.25 266 VAL A O 1
ATOM 2132 N N . ASP A 1 267 ? -3.316 -21.006 7.103 1.00 98.50 267 ASP A N 1
ATOM 2133 C CA . ASP A 1 267 ? -4.314 -21.740 7.892 1.00 98.50 267 ASP A CA 1
ATOM 2134 C C . ASP A 1 267 ? -4.044 -21.705 9.398 1.00 98.50 267 ASP A C 1
ATOM 2136 O O . ASP A 1 267 ? -4.982 -21.612 10.201 1.00 98.50 267 ASP A O 1
ATOM 2140 N N . ARG A 1 268 ? -2.766 -21.733 9.791 1.00 98.50 268 ARG A N 1
ATOM 2141 C CA . ARG A 1 268 ? -2.359 -21.545 11.186 1.00 98.50 268 ARG A CA 1
ATOM 2142 C C . ARG A 1 268 ? -2.753 -20.153 11.672 1.00 98.50 268 ARG A C 1
ATOM 2144 O O . ARG A 1 268 ? -3.424 -20.039 12.690 1.00 98.50 268 ARG A O 1
ATOM 2151 N N . PHE A 1 269 ? -2.441 -19.107 10.906 1.00 98.00 269 PHE A N 1
ATOM 2152 C CA . PHE A 1 269 ? -2.819 -17.729 11.233 1.00 98.00 269 PHE A CA 1
ATOM 2153 C C . PHE A 1 269 ? -4.334 -17.540 11.321 1.00 98.00 269 PHE A C 1
ATOM 2155 O O . PHE A 1 269 ? -4.809 -16.901 12.260 1.00 98.00 269 PHE A O 1
ATOM 2162 N N . TYR A 1 270 ? -5.105 -18.153 10.417 1.00 98.44 270 TYR A N 1
ATOM 2163 C CA . TYR A 1 270 ? -6.566 -18.143 10.510 1.00 98.44 270 TYR A CA 1
ATOM 2164 C C . TYR A 1 270 ? -7.054 -18.669 11.869 1.00 98.44 270 TYR A C 1
ATOM 2166 O O . TYR A 1 270 ? -7.925 -18.053 12.489 1.00 98.44 270 TYR A O 1
ATOM 2174 N N . THR A 1 271 ? -6.483 -19.780 12.338 1.00 98.25 271 THR A N 1
ATOM 2175 C CA . THR A 1 271 ? -6.903 -20.462 13.571 1.00 98.25 271 THR A CA 1
ATOM 2176 C C . THR A 1 271 ? -6.409 -19.740 14.823 1.00 98.25 271 THR A C 1
ATOM 2178 O O . THR A 1 271 ? -7.202 -19.428 15.712 1.00 98.25 271 THR A O 1
ATOM 2181 N N . ASP A 1 272 ? -5.115 -19.429 14.869 1.00 97.62 272 ASP A N 1
ATOM 2182 C CA . ASP A 1 272 ? -4.418 -19.045 16.099 1.00 97.62 272 ASP A CA 1
ATOM 2183 C C . ASP A 1 272 ? -4.363 -17.524 16.307 1.00 97.62 272 ASP A C 1
ATOM 2185 O O . ASP A 1 272 ? -4.208 -17.053 17.437 1.00 97.62 272 ASP A O 1
ATOM 2189 N N . VAL A 1 273 ? -4.523 -16.744 15.231 1.00 98.00 273 VAL A N 1
ATOM 2190 C CA . VAL A 1 273 ? -4.395 -15.279 15.250 1.00 98.00 273 VAL A CA 1
ATOM 2191 C C . VAL A 1 273 ? -5.697 -14.609 14.822 1.00 98.00 273 VAL A C 1
ATOM 2193 O O . VAL A 1 273 ? -6.364 -13.987 15.643 1.00 98.00 273 VAL A O 1
ATOM 2196 N N . ASN A 1 274 ? -6.132 -14.775 13.571 1.00 98.38 274 ASN A N 1
ATOM 2197 C CA . ASN A 1 274 ? -7.239 -13.982 13.029 1.00 98.38 274 ASN A CA 1
ATOM 2198 C C . ASN A 1 274 ? -8.581 -14.288 13.710 1.00 98.38 274 ASN A C 1
ATOM 2200 O O . ASN A 1 274 ? -9.352 -13.368 13.988 1.00 98.38 274 ASN A O 1
ATOM 2204 N N . THR A 1 275 ? -8.868 -15.562 14.000 1.00 98.56 275 THR A N 1
ATOM 2205 C CA . THR A 1 275 ? -10.106 -15.960 14.691 1.00 98.56 275 THR A CA 1
ATOM 2206 C C . THR A 1 275 ? -10.223 -15.348 16.094 1.00 98.56 275 THR A C 1
ATOM 2208 O O . THR A 1 275 ? -11.229 -14.678 16.362 1.00 98.56 275 THR A O 1
ATOM 2211 N N . PRO A 1 276 ? -9.242 -15.521 17.003 1.00 98.44 276 PRO A N 1
ATOM 2212 C CA . PRO A 1 276 ? -9.313 -14.897 18.321 1.00 98.44 276 PRO A CA 1
ATOM 2213 C C . PRO A 1 276 ? -9.186 -13.365 18.279 1.00 98.44 276 PRO A C 1
ATOM 2215 O O . PRO A 1 276 ? -9.807 -12.700 19.111 1.00 98.44 276 PRO A O 1
ATOM 2218 N N . ASP A 1 277 ? -8.468 -12.790 17.308 1.00 98.56 277 ASP A N 1
ATOM 2219 C CA . ASP A 1 277 ? -8.414 -11.336 17.098 1.00 98.56 277 ASP A CA 1
ATOM 2220 C C . ASP A 1 277 ? -9.791 -10.767 16.757 1.00 98.56 277 ASP A C 1
ATOM 2222 O O . ASP A 1 277 ? -10.253 -9.828 17.409 1.00 98.56 277 ASP A O 1
ATOM 2226 N N . LEU A 1 278 ? -10.503 -11.374 15.801 1.00 97.94 278 LEU A N 1
ATOM 2227 C CA . LEU A 1 278 ? -11.847 -10.929 15.443 1.00 97.94 278 LEU A CA 1
ATOM 2228 C C . LEU A 1 278 ? -12.808 -11.019 16.636 1.00 97.94 278 LEU A C 1
ATOM 2230 O O . LEU A 1 278 ? -13.622 -10.118 16.842 1.00 97.94 278 LEU A O 1
ATOM 2234 N N . ALA A 1 279 ? -12.727 -12.090 17.431 1.00 97.56 279 ALA A N 1
ATOM 2235 C CA . ALA A 1 279 ? -13.551 -12.241 18.628 1.00 97.56 279 ALA A CA 1
ATOM 2236 C C . ALA A 1 279 ? -13.263 -11.139 19.665 1.00 97.56 279 ALA A C 1
ATOM 2238 O O . ALA A 1 279 ? -14.196 -10.550 20.218 1.00 97.56 279 ALA A O 1
ATOM 2239 N N . TYR A 1 280 ? -11.984 -10.825 19.891 1.00 98.00 280 TYR A N 1
ATOM 2240 C CA . TYR A 1 280 ? -11.556 -9.766 20.804 1.00 98.00 280 TYR A CA 1
ATOM 2241 C C . TYR A 1 280 ? -12.074 -8.387 20.372 1.00 98.00 280 TYR A C 1
ATOM 2243 O O . TYR A 1 280 ? -12.608 -7.640 21.199 1.00 98.00 280 TYR A O 1
ATOM 2251 N N . LEU A 1 281 ? -11.929 -8.072 19.083 1.00 97.94 281 LEU A N 1
ATOM 2252 C CA . LEU A 1 281 ? -12.296 -6.788 18.488 1.00 97.94 281 LEU A CA 1
ATOM 2253 C C . LEU A 1 281 ? -13.818 -6.588 18.454 1.00 97.94 281 LEU A C 1
ATOM 2255 O O . LEU A 1 281 ? -14.313 -5.539 18.875 1.00 97.94 281 LEU A O 1
ATOM 2259 N N . LYS A 1 282 ? -14.582 -7.627 18.082 1.00 95.88 282 LYS A N 1
ATOM 2260 C CA . LYS A 1 282 ? -16.057 -7.607 18.121 1.00 95.88 282 LYS A CA 1
ATOM 2261 C C . LYS A 1 282 ? -16.597 -7.297 19.515 1.00 95.88 282 LYS A C 1
ATOM 2263 O O . LYS A 1 282 ? -17.518 -6.497 19.642 1.00 95.88 282 LYS A O 1
ATOM 2268 N N . ALA A 1 283 ? -16.010 -7.878 20.563 1.00 96.38 283 ALA A N 1
ATOM 2269 C CA . ALA A 1 283 ? -16.431 -7.632 21.945 1.00 96.38 283 ALA A CA 1
ATOM 2270 C C . ALA A 1 283 ? -16.213 -6.176 22.408 1.00 96.38 283 ALA A C 1
ATOM 2272 O O . ALA A 1 283 ? -16.765 -5.773 23.431 1.00 96.38 283 ALA A O 1
ATOM 2273 N N . ARG A 1 284 ? -15.416 -5.394 21.669 1.00 96.12 284 ARG A N 1
ATOM 2274 C CA . ARG A 1 284 ? -15.054 -4.004 21.983 1.00 96.12 284 ARG A CA 1
ATOM 2275 C C . ARG A 1 284 ? -15.590 -2.983 20.983 1.00 96.12 284 ARG A C 1
ATOM 2277 O O . ARG A 1 284 ? -15.386 -1.792 21.185 1.00 96.12 284 ARG A O 1
ATOM 2284 N N . GLY A 1 285 ? -16.278 -3.426 19.929 1.00 95.62 285 GLY A N 1
ATOM 2285 C CA . GLY A 1 285 ? -16.753 -2.532 18.872 1.00 95.62 285 GLY A CA 1
ATOM 2286 C C . GLY A 1 285 ? -15.614 -1.871 18.087 1.00 95.62 285 GLY A C 1
ATOM 2287 O O . GLY A 1 285 ? -15.725 -0.702 17.732 1.00 95.62 285 GLY A O 1
ATOM 2288 N N . ILE A 1 286 ? -14.516 -2.600 17.857 1.00 98.00 286 ILE A N 1
ATOM 2289 C CA . ILE A 1 286 ? -13.377 -2.156 17.040 1.00 98.00 286 ILE A CA 1
ATOM 2290 C C . ILE A 1 286 ? -13.398 -2.941 15.730 1.00 98.00 286 ILE A C 1
ATOM 2292 O O . ILE A 1 286 ? -13.467 -4.168 15.758 1.00 98.00 286 ILE A O 1
ATOM 2296 N N . ASP A 1 287 ? -13.358 -2.259 14.586 1.00 98.25 287 ASP A N 1
ATOM 2297 C CA . ASP A 1 287 ? -13.402 -2.912 13.275 1.00 98.25 287 ASP A CA 1
ATOM 2298 C C . ASP A 1 287 ? -12.108 -3.678 12.973 1.00 98.25 287 ASP A C 1
ATOM 2300 O O . ASP A 1 287 ? -11.021 -3.307 13.420 1.00 98.25 287 ASP A O 1
ATOM 2304 N N . TYR A 1 288 ? -12.214 -4.750 12.185 1.00 98.19 288 TYR A N 1
ATOM 2305 C CA . TYR A 1 288 ? -11.065 -5.560 11.793 1.00 98.19 288 TYR A CA 1
ATOM 2306 C C . TYR A 1 288 ? -10.793 -5.478 10.291 1.00 98.19 288 TYR A C 1
ATOM 2308 O O . TYR A 1 288 ? -11.677 -5.743 9.469 1.00 98.19 288 TYR A O 1
ATOM 2316 N N . GLN A 1 289 ? -9.548 -5.140 9.952 1.00 98.25 289 GLN A N 1
ATOM 2317 C CA . GLN A 1 289 ? -9.031 -5.056 8.589 1.00 98.25 289 GLN A CA 1
ATOM 2318 C C . GLN A 1 289 ? -7.733 -5.873 8.472 1.00 98.25 289 GLN A C 1
ATOM 2320 O O . GLN A 1 289 ? -6.648 -5.304 8.447 1.00 98.25 289 GLN A O 1
ATOM 2325 N N . PRO A 1 290 ? -7.790 -7.213 8.445 1.00 97.62 290 PRO A N 1
ATOM 2326 C CA . PRO A 1 290 ? -6.594 -8.032 8.262 1.00 97.62 290 PRO A CA 1
ATOM 2327 C C . PRO A 1 290 ? -5.876 -7.729 6.939 1.00 97.62 290 PRO A C 1
ATOM 2329 O O . PRO A 1 290 ? -6.509 -7.445 5.914 1.00 97.62 290 PRO A O 1
ATOM 2332 N N . CYS A 1 291 ? -4.546 -7.846 6.968 1.00 97.00 291 CYS A N 1
ATOM 2333 C CA . CYS A 1 291 ? -3.712 -7.755 5.776 1.00 97.00 291 CYS A CA 1
ATOM 2334 C C . CYS A 1 291 ? -3.772 -9.051 4.951 1.00 97.00 291 CYS A C 1
ATOM 2336 O O . CYS A 1 291 ? -3.661 -10.148 5.497 1.00 97.00 291 CYS A O 1
ATOM 2338 N N . ILE A 1 292 ? -3.864 -8.913 3.630 1.00 97.94 292 ILE A N 1
ATOM 2339 C CA . ILE A 1 292 ? -3.645 -9.962 2.631 1.00 97.94 292 ILE A CA 1
ATOM 2340 C C . ILE A 1 292 ? -2.448 -9.555 1.769 1.00 97.94 292 ILE A C 1
ATOM 2342 O O . ILE A 1 292 ? -2.338 -8.397 1.371 1.00 97.94 292 ILE A O 1
ATOM 2346 N N . LEU A 1 293 ? -1.561 -10.492 1.445 1.00 97.31 293 LEU A N 1
ATOM 2347 C CA . LEU A 1 293 ? -0.411 -10.239 0.568 1.00 97.31 293 LEU A CA 1
ATOM 2348 C C . LEU A 1 293 ? -0.331 -11.229 -0.603 1.00 97.31 293 LEU A C 1
ATOM 2350 O O . LEU A 1 293 ? -0.768 -12.375 -0.457 1.00 97.31 293 LEU A O 1
ATOM 2354 N N . PRO A 1 294 ? 0.251 -10.830 -1.754 1.00 97.25 294 PRO A N 1
ATOM 2355 C CA . PRO A 1 294 ? 0.464 -11.734 -2.883 1.00 97.25 294 PRO A CA 1
ATOM 2356 C C . PRO A 1 294 ? 1.488 -12.841 -2.598 1.00 97.25 294 PRO A C 1
ATOM 2358 O O . PRO A 1 294 ? 1.471 -13.857 -3.285 1.00 97.25 294 PRO A O 1
ATOM 2361 N N . GLY A 1 295 ? 2.357 -12.641 -1.603 1.00 95.88 295 GLY A N 1
ATOM 2362 C CA . GLY A 1 295 ? 3.573 -13.423 -1.363 1.00 95.88 295 GLY A CA 1
ATOM 2363 C C . GLY A 1 295 ? 4.814 -12.641 -1.795 1.00 95.88 295 GLY A C 1
ATOM 2364 O O . GLY A 1 295 ? 4.759 -11.869 -2.761 1.00 95.88 295 GLY A O 1
ATOM 2365 N N . ASN A 1 296 ? 5.930 -12.839 -1.091 1.00 95.06 296 ASN A N 1
ATOM 2366 C CA . ASN A 1 296 ? 7.202 -12.246 -1.477 1.00 95.06 296 ASN A CA 1
ATOM 2367 C C . ASN A 1 296 ? 7.729 -12.944 -2.738 1.00 95.06 296 ASN A C 1
ATOM 2369 O O . ASN A 1 296 ? 7.995 -14.147 -2.744 1.00 95.06 296 ASN A O 1
ATOM 2373 N N . LEU A 1 297 ? 7.897 -12.169 -3.810 1.00 95.31 297 LEU A N 1
ATOM 2374 C CA . LEU A 1 297 ? 8.331 -12.701 -5.096 1.00 95.31 297 LEU A CA 1
ATOM 2375 C C . LEU A 1 297 ? 9.764 -13.262 -5.059 1.00 95.31 297 LEU A C 1
ATOM 2377 O O . LEU A 1 297 ? 10.017 -14.291 -5.667 1.00 95.31 297 LEU A O 1
ATOM 2381 N N . SER A 1 298 ? 10.694 -12.647 -4.318 1.00 93.88 298 SER A N 1
ATOM 2382 C CA . SER A 1 298 ? 12.071 -13.166 -4.187 1.00 93.88 298 SER A CA 1
ATOM 2383 C C . SER A 1 298 ? 12.190 -14.450 -3.374 1.00 93.88 298 SER A C 1
ATOM 2385 O O . SER A 1 298 ? 13.208 -15.129 -3.469 1.00 93.88 298 SER A O 1
ATOM 2387 N N . HIS A 1 299 ? 11.186 -14.770 -2.561 1.00 94.81 299 HIS A N 1
ATOM 2388 C CA . HIS A 1 299 ? 11.161 -15.996 -1.765 1.00 94.81 299 HIS A CA 1
ATOM 2389 C C . HIS A 1 299 ? 10.351 -17.111 -2.429 1.00 94.81 299 HIS A C 1
ATOM 2391 O O . HIS A 1 299 ? 10.309 -18.214 -1.895 1.00 94.81 299 HIS A O 1
ATOM 2397 N N . HIS A 1 300 ? 9.755 -16.843 -3.598 1.00 94.69 300 HIS A N 1
ATOM 2398 C CA . HIS A 1 300 ? 8.893 -17.787 -4.310 1.00 94.69 300 HIS A CA 1
ATOM 2399 C C . HIS A 1 300 ? 7.629 -18.160 -3.503 1.00 94.69 300 HIS A C 1
ATOM 2401 O O . HIS A 1 300 ? 7.076 -19.251 -3.625 1.00 94.69 300 HIS A O 1
ATOM 2407 N N . ASP A 1 301 ? 7.142 -17.231 -2.666 1.00 95.50 301 ASP A N 1
ATOM 2408 C CA . ASP A 1 301 ? 6.002 -17.464 -1.765 1.00 95.50 301 ASP A CA 1
ATOM 2409 C C . ASP A 1 301 ? 4.648 -17.363 -2.481 1.00 95.50 301 ASP A C 1
ATOM 2411 O O . ASP A 1 301 ? 3.601 -17.640 -1.894 1.00 95.50 301 ASP A O 1
ATOM 2415 N N . ARG A 1 302 ? 4.614 -16.880 -3.729 1.00 95.56 302 ARG A N 1
ATOM 2416 C CA . ARG A 1 302 ? 3.339 -16.546 -4.372 1.00 95.56 302 ARG A CA 1
ATOM 2417 C C . ARG A 1 302 ? 2.575 -17.775 -4.845 1.00 95.56 302 ARG A C 1
ATOM 2419 O O . ARG A 1 302 ? 1.341 -17.720 -4.883 1.00 95.56 302 ARG A O 1
ATOM 2426 N N . TYR A 1 303 ? 3.296 -18.841 -5.213 1.00 94.50 303 TYR A N 1
ATOM 2427 C CA . TYR A 1 303 ? 2.759 -20.084 -5.780 1.00 94.50 303 TYR A CA 1
ATOM 2428 C C . TYR A 1 303 ? 1.655 -19.783 -6.797 1.00 94.50 303 TYR A C 1
ATOM 2430 O O . TYR A 1 303 ? 0.498 -20.148 -6.584 1.00 94.50 303 TYR A O 1
ATOM 2438 N N . HIS A 1 304 ? 1.984 -18.980 -7.818 1.00 94.06 304 HIS A N 1
ATOM 2439 C CA . HIS A 1 304 ? 1.057 -18.515 -8.857 1.00 94.06 304 HIS A CA 1
ATOM 2440 C C . HIS A 1 304 ? -0.337 -18.119 -8.326 1.00 94.06 304 HIS A C 1
ATOM 2442 O O . HIS A 1 304 ? -1.367 -18.392 -8.948 1.00 94.06 304 HIS A O 1
ATOM 2448 N N . GLY A 1 305 ? -0.385 -17.428 -7.182 1.00 96.94 305 GLY A N 1
ATOM 2449 C CA . GLY A 1 305 ? -1.588 -16.870 -6.562 1.00 96.94 305 GLY A CA 1
ATOM 2450 C C . GLY A 1 305 ? -2.279 -17.750 -5.515 1.00 96.94 305 GLY A C 1
ATOM 2451 O O . GLY A 1 305 ? -3.243 -17.283 -4.904 1.00 96.94 305 GLY A O 1
ATOM 2452 N N . GLU A 1 306 ? -1.808 -18.974 -5.259 1.00 97.06 306 GLU A N 1
ATOM 2453 C CA . GLU A 1 306 ? -2.400 -19.864 -4.247 1.00 97.06 306 GLU A CA 1
ATOM 2454 C C . GLU A 1 306 ? -2.312 -19.273 -2.832 1.00 97.06 306 GLU A C 1
ATOM 2456 O O . GLU A 1 306 ? -3.296 -19.308 -2.086 1.00 97.06 306 GLU A O 1
ATOM 2461 N N . LEU A 1 307 ? -1.184 -18.642 -2.472 1.00 97.81 307 LEU A N 1
ATOM 2462 C CA . LEU A 1 307 ? -1.015 -18.016 -1.155 1.00 97.81 307 LEU A CA 1
ATOM 2463 C C . LEU A 1 307 ? -2.050 -16.905 -0.918 1.00 97.81 307 LEU A C 1
ATOM 2465 O O . LEU A 1 307 ? -2.696 -16.846 0.133 1.00 97.81 307 LEU A O 1
ATOM 2469 N N . MET A 1 308 ? -2.217 -16.012 -1.894 1.00 98.56 308 MET A N 1
ATOM 2470 C CA . MET A 1 308 ? -3.137 -14.878 -1.793 1.00 98.56 308 MET A CA 1
ATOM 2471 C C . MET A 1 308 ? -4.598 -15.331 -1.814 1.00 98.56 308 MET A C 1
ATOM 24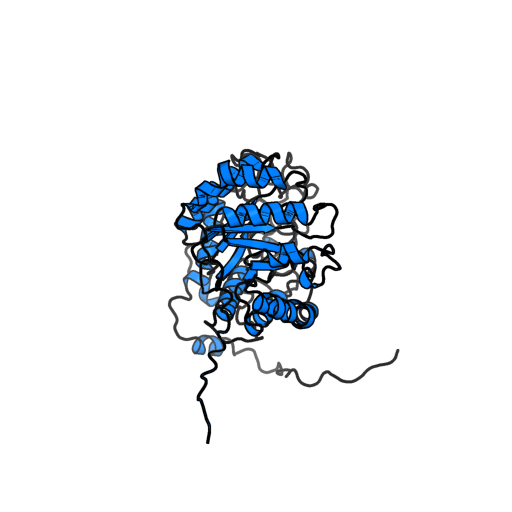73 O O . MET A 1 308 ? -5.413 -14.832 -1.037 1.00 98.56 308 MET A O 1
ATOM 2477 N N . TRP A 1 309 ? -4.939 -16.315 -2.655 1.00 98.69 309 TRP A N 1
ATOM 2478 C CA . TRP A 1 309 ? -6.294 -16.861 -2.698 1.00 98.69 309 TRP A CA 1
ATOM 2479 C C . TRP A 1 309 ? -6.678 -17.549 -1.386 1.00 98.69 309 TRP A C 1
ATOM 2481 O O . TRP A 1 309 ? -7.781 -17.333 -0.880 1.00 98.69 309 TRP A O 1
ATOM 2491 N N . ARG A 1 310 ? -5.758 -18.316 -0.781 1.00 98.69 310 ARG A N 1
ATOM 2492 C CA . ARG A 1 310 ? -6.008 -18.964 0.513 1.00 98.69 310 ARG A CA 1
ATOM 2493 C C . ARG A 1 310 ? -6.298 -17.951 1.619 1.00 98.69 310 ARG A C 1
ATOM 2495 O O . ARG A 1 310 ? -7.196 -18.182 2.427 1.00 98.69 310 ARG A O 1
ATOM 2502 N N . GLN A 1 311 ? -5.601 -16.813 1.621 1.00 98.69 311 GLN A N 1
ATOM 2503 C CA . GLN A 1 311 ? -5.877 -15.714 2.550 1.00 98.69 311 GLN A CA 1
ATOM 2504 C C . GLN A 1 311 ? -7.276 -15.126 2.324 1.00 98.69 311 GLN A C 1
ATOM 2506 O O . GLN A 1 311 ? -8.040 -15.018 3.281 1.00 98.69 311 GLN A O 1
ATOM 2511 N N . PHE A 1 312 ? -7.662 -14.822 1.076 1.00 98.75 312 PHE A N 1
ATOM 2512 C CA . PHE A 1 312 ? -9.022 -14.347 0.773 1.00 98.75 312 PHE A CA 1
ATOM 2513 C C . PHE A 1 312 ? -10.092 -15.332 1.239 1.00 98.75 312 PHE A C 1
ATOM 2515 O O . PHE A 1 312 ? -11.065 -14.928 1.874 1.00 98.75 312 PHE A O 1
ATOM 2522 N N . TYR A 1 313 ? -9.905 -16.621 0.954 1.00 98.75 313 TYR A N 1
ATOM 2523 C CA . TYR A 1 313 ? -10.820 -17.677 1.378 1.00 98.75 313 TYR A CA 1
ATOM 2524 C C . TYR A 1 313 ? -10.980 -17.709 2.902 1.00 98.75 313 TYR A C 1
ATOM 2526 O O . TYR A 1 313 ? -12.103 -17.719 3.408 1.00 98.75 313 TYR A O 1
ATOM 2534 N N . ASN A 1 314 ? -9.870 -17.666 3.641 1.00 98.69 314 ASN A N 1
ATOM 2535 C CA . ASN A 1 314 ? -9.884 -17.679 5.100 1.00 98.69 314 ASN A CA 1
ATOM 2536 C C . ASN A 1 314 ? -10.523 -16.406 5.680 1.00 98.69 314 ASN A C 1
ATOM 2538 O O . ASN A 1 314 ? -11.357 -16.507 6.579 1.00 98.69 314 ASN A O 1
ATOM 2542 N N . MET A 1 315 ? -10.223 -15.220 5.145 1.00 98.38 315 MET A N 1
ATOM 2543 C CA . MET A 1 315 ? -10.818 -13.964 5.625 1.00 98.38 315 MET A CA 1
ATOM 2544 C C . MET A 1 315 ? -12.318 -13.867 5.312 1.00 98.38 315 MET A C 1
ATOM 2546 O O . MET A 1 315 ? -13.096 -13.430 6.162 1.00 98.38 315 MET A O 1
ATOM 2550 N N . ALA A 1 316 ? -12.750 -14.341 4.138 1.00 98.12 316 ALA A N 1
ATOM 2551 C CA . ALA A 1 316 ? -14.166 -14.407 3.780 1.00 98.12 316 ALA A CA 1
ATOM 2552 C C . ALA A 1 316 ? -14.935 -15.387 4.683 1.00 98.12 316 ALA A C 1
ATOM 2554 O O . ALA A 1 316 ? -16.012 -15.055 5.173 1.00 98.12 316 ALA A O 1
ATOM 2555 N N . ARG A 1 317 ? -14.361 -16.564 4.977 1.00 97.69 317 ARG A N 1
ATOM 2556 C CA . ARG A 1 317 ? -14.929 -17.533 5.937 1.00 97.69 317 ARG A CA 1
ATOM 2557 C C . ARG A 1 317 ? -15.041 -16.983 7.347 1.00 97.69 317 ARG A C 1
ATOM 2559 O O . ARG A 1 317 ? -16.012 -17.277 8.038 1.00 97.69 317 ARG A O 1
ATOM 2566 N N . LEU A 1 318 ? -14.043 -16.213 7.766 1.00 97.25 318 LEU A N 1
ATOM 2567 C CA . LEU A 1 318 ? -14.011 -15.613 9.090 1.00 97.25 318 LEU A CA 1
ATOM 2568 C C . LEU A 1 318 ? -15.071 -14.506 9.254 1.00 97.25 318 LEU A C 1
ATOM 2570 O O . LEU A 1 318 ? -15.524 -14.242 10.368 1.00 97.25 318 LEU A O 1
ATOM 2574 N N . GLY A 1 319 ? -15.488 -13.869 8.154 1.00 95.62 319 GLY A N 1
ATOM 2575 C CA . GLY A 1 319 ? -16.468 -12.782 8.171 1.00 95.62 319 GLY A CA 1
ATOM 2576 C C . GLY A 1 319 ? -15.893 -11.484 8.745 1.00 95.62 319 GLY A C 1
ATOM 2577 O O . GLY A 1 319 ? -16.513 -10.849 9.608 1.00 95.62 319 GLY A O 1
ATOM 2578 N N . VAL A 1 320 ? -14.678 -11.127 8.317 1.00 95.50 320 VAL A N 1
ATOM 2579 C CA . VAL A 1 320 ? -14.028 -9.848 8.660 1.00 95.50 320 VAL A CA 1
ATOM 2580 C C . VAL A 1 320 ? -14.725 -8.668 7.975 1.00 95.50 320 VAL A C 1
ATOM 2582 O O . VAL A 1 320 ? -15.476 -8.858 7.023 1.00 95.50 320 VAL A O 1
ATOM 2585 N N . GLN A 1 321 ? -14.522 -7.449 8.480 1.00 94.50 321 GLN A N 1
ATOM 2586 C CA . GLN A 1 321 ? -15.284 -6.269 8.041 1.00 94.50 321 GLN A CA 1
ATOM 2587 C C . GLN A 1 321 ? -14.626 -5.537 6.871 1.00 94.50 321 GLN A C 1
ATOM 2589 O O . GLN A 1 321 ? -15.309 -4.859 6.113 1.00 94.50 321 GLN A O 1
ATOM 2594 N N . ALA A 1 322 ? -13.310 -5.645 6.725 1.00 98.00 322 ALA A N 1
ATOM 2595 C CA . ALA A 1 322 ? -12.535 -4.993 5.679 1.00 98.00 322 ALA A CA 1
ATOM 2596 C C . ALA A 1 322 ? -11.304 -5.840 5.342 1.00 98.00 322 ALA A C 1
ATOM 2598 O O . ALA A 1 322 ? -10.930 -6.725 6.108 1.00 98.00 322 ALA A O 1
ATOM 2599 N N . ILE A 1 323 ? -10.655 -5.556 4.216 1.00 98.62 323 ILE A N 1
ATOM 2600 C CA . ILE A 1 323 ? -9.370 -6.162 3.850 1.00 98.62 323 ILE A CA 1
ATOM 2601 C C . ILE A 1 323 ? -8.397 -5.049 3.476 1.00 98.62 323 ILE A C 1
ATOM 2603 O O . ILE A 1 323 ? -8.758 -4.122 2.746 1.00 98.62 323 ILE A O 1
ATOM 2607 N N . TYR A 1 324 ? -7.163 -5.168 3.955 1.00 98.75 324 TYR A N 1
ATOM 2608 C CA . TYR A 1 324 ? -6.031 -4.377 3.489 1.00 98.75 324 TYR A CA 1
ATOM 2609 C C . TYR A 1 324 ? -5.104 -5.260 2.658 1.00 98.75 324 TYR A C 1
ATOM 2611 O O . TYR A 1 324 ? -4.825 -6.388 3.047 1.00 98.75 324 TYR A O 1
ATOM 2619 N N . ILE A 1 325 ? -4.621 -4.779 1.517 1.00 98.69 325 ILE A N 1
ATOM 2620 C CA . ILE A 1 325 ? -3.644 -5.495 0.699 1.00 98.69 325 ILE A CA 1
ATOM 2621 C C . ILE A 1 325 ? -2.282 -4.832 0.838 1.00 98.69 325 ILE A C 1
ATOM 2623 O O . ILE A 1 325 ? -2.111 -3.670 0.454 1.00 98.69 325 ILE A O 1
ATOM 2627 N N . SER A 1 326 ? -1.319 -5.617 1.318 1.00 95.56 326 SER A N 1
ATOM 2628 C CA . SER A 1 326 ? 0.093 -5.255 1.381 1.00 95.56 326 SER A CA 1
ATOM 2629 C C . SER A 1 326 ? 0.839 -5.920 0.220 1.00 95.56 326 SER A C 1
ATOM 2631 O O . SER A 1 326 ? 1.158 -7.102 0.304 1.00 95.56 326 SER A O 1
ATOM 2633 N N . MET A 1 327 ? 1.119 -5.243 -0.894 1.00 96.12 327 MET A N 1
ATOM 2634 C CA . MET A 1 327 ? 0.964 -3.805 -1.180 1.00 96.12 327 MET A CA 1
ATOM 2635 C C . MET A 1 327 ? 0.606 -3.577 -2.658 1.00 96.12 327 MET A C 1
ATOM 2637 O O . MET A 1 327 ? 0.715 -4.489 -3.479 1.00 96.12 327 MET A O 1
ATOM 2641 N N . PHE A 1 328 ? 0.216 -2.357 -3.041 1.00 98.75 328 PHE A N 1
ATOM 2642 C CA . PHE A 1 328 ? -0.009 -2.033 -4.451 1.00 98.75 328 PHE A CA 1
ATOM 2643 C C . PHE A 1 328 ? 1.295 -2.055 -5.258 1.00 98.75 328 PHE A C 1
ATOM 2645 O O . PHE A 1 328 ? 1.396 -2.844 -6.192 1.00 98.75 328 PHE A O 1
ATOM 2652 N N . ASP A 1 329 ? 2.289 -1.237 -4.904 1.00 98.00 329 ASP A N 1
ATOM 2653 C CA . ASP A 1 329 ? 3.471 -0.928 -5.727 1.00 98.00 329 ASP A CA 1
ATOM 2654 C C . ASP A 1 329 ? 4.831 -1.278 -5.092 1.00 98.00 329 ASP A C 1
ATOM 2656 O O . ASP A 1 329 ? 5.853 -0.816 -5.574 1.00 98.00 329 ASP A O 1
ATOM 2660 N N . GLU A 1 330 ? 4.897 -2.120 -4.061 1.00 96.19 330 GLU A N 1
ATOM 2661 C CA . GLU A 1 330 ? 6.130 -2.460 -3.313 1.00 96.19 330 GLU A CA 1
ATOM 2662 C C . GLU A 1 330 ? 7.138 -3.365 -4.081 1.00 96.19 330 GLU A C 1
ATOM 2664 O O . GLU A 1 330 ? 7.476 -4.471 -3.647 1.00 96.19 330 GLU A O 1
ATOM 2669 N N . TYR A 1 331 ? 7.632 -2.918 -5.245 1.00 97.75 331 TYR A N 1
ATOM 2670 C CA . TYR A 1 331 ? 8.614 -3.648 -6.074 1.00 97.75 331 TYR A CA 1
ATOM 2671 C C . TYR A 1 331 ? 9.971 -3.850 -5.376 1.00 97.75 331 TYR A C 1
ATOM 2673 O O . TYR A 1 331 ? 10.711 -4.780 -5.715 1.00 97.75 331 TYR A O 1
ATOM 2681 N N . ASN A 1 332 ? 10.305 -2.983 -4.414 1.00 95.19 332 ASN A N 1
ATOM 2682 C CA . ASN A 1 332 ? 11.513 -3.044 -3.586 1.00 95.19 332 ASN A CA 1
ATOM 2683 C C . ASN A 1 332 ? 11.518 -4.207 -2.589 1.00 95.19 332 ASN A C 1
ATOM 2685 O O . ASN A 1 332 ? 12.596 -4.665 -2.224 1.00 95.19 332 ASN A O 1
ATOM 2689 N N . GLU A 1 333 ? 10.348 -4.730 -2.218 1.00 94.94 333 GLU A N 1
ATOM 2690 C CA . GLU A 1 333 ? 10.229 -5.892 -1.325 1.00 94.94 333 GLU A CA 1
ATOM 2691 C C . GLU A 1 333 ? 9.607 -7.118 -2.006 1.00 94.94 333 GLU A C 1
ATOM 2693 O O . GLU A 1 333 ? 9.556 -8.196 -1.420 1.00 94.94 333 GLU A O 1
ATOM 2698 N N . GLY A 1 334 ? 9.123 -6.976 -3.245 1.00 95.75 334 GLY A N 1
ATOM 2699 C CA . GLY A 1 334 ? 8.502 -8.073 -3.984 1.00 95.75 334 GLY A CA 1
ATOM 2700 C C . GLY A 1 334 ? 7.071 -8.394 -3.536 1.00 95.75 334 GLY A C 1
ATOM 2701 O O . GLY A 1 334 ? 6.582 -9.483 -3.841 1.00 95.75 334 GLY A O 1
ATOM 2702 N N . ASN A 1 335 ? 6.393 -7.474 -2.839 1.00 96.44 335 ASN A N 1
ATOM 2703 C CA . ASN A 1 335 ? 5.031 -7.648 -2.301 1.00 96.44 335 ASN A CA 1
ATOM 2704 C C . ASN A 1 335 ? 3.946 -6.931 -3.124 1.00 96.44 335 ASN A C 1
ATOM 2706 O O . ASN A 1 335 ? 2.796 -6.835 -2.702 1.00 96.44 335 ASN A O 1
ATOM 2710 N N . GLN A 1 336 ? 4.287 -6.412 -4.300 1.00 98.06 336 GLN A N 1
ATOM 2711 C CA . GLN A 1 336 ? 3.366 -5.661 -5.145 1.00 98.06 336 GLN A CA 1
ATOM 2712 C C . GLN A 1 336 ? 2.301 -6.545 -5.819 1.00 98.06 336 GLN A C 1
ATOM 2714 O O . GLN A 1 336 ? 2.613 -7.626 -6.338 1.00 98.06 336 GLN A O 1
ATOM 2719 N N . ILE A 1 337 ? 1.069 -6.035 -5.906 1.00 98.75 337 ILE A N 1
ATOM 2720 C CA . ILE A 1 337 ? 0.027 -6.539 -6.818 1.00 98.75 337 ILE A CA 1
ATOM 2721 C C . ILE A 1 337 ? -0.000 -5.793 -8.160 1.00 98.75 337 ILE A C 1
ATOM 2723 O O . ILE A 1 337 ? -0.639 -6.264 -9.100 1.00 98.75 337 ILE A O 1
ATOM 2727 N N . ALA A 1 338 ? 0.668 -4.639 -8.265 1.00 98.44 338 ALA A N 1
ATOM 2728 C CA . ALA A 1 338 ? 0.779 -3.872 -9.499 1.00 98.44 338 ALA A CA 1
ATOM 2729 C C . ALA A 1 338 ? 1.482 -4.664 -10.612 1.00 98.44 338 ALA A C 1
ATOM 2731 O O . ALA A 1 338 ? 2.198 -5.645 -10.377 1.00 98.44 338 ALA A O 1
ATOM 2732 N N . LYS A 1 339 ? 1.245 -4.233 -11.856 1.00 98.50 339 LYS A N 1
ATOM 2733 C CA . LYS A 1 339 ? 1.652 -5.001 -13.029 1.00 98.50 339 LYS A CA 1
ATOM 2734 C C . LYS A 1 339 ? 3.161 -5.218 -13.072 1.00 98.50 339 LYS A C 1
ATOM 2736 O O . LYS A 1 339 ? 3.932 -4.266 -13.146 1.00 98.50 339 LYS A O 1
ATOM 2741 N N . THR A 1 340 ? 3.563 -6.484 -13.061 1.00 98.19 340 THR A N 1
ATOM 2742 C CA . THR A 1 340 ? 4.961 -6.920 -12.932 1.00 98.19 340 THR A CA 1
ATOM 2743 C C . THR A 1 340 ? 5.401 -7.677 -14.187 1.00 98.19 340 THR A C 1
ATOM 2745 O O . THR A 1 340 ? 4.568 -8.242 -14.898 1.00 98.19 340 THR A O 1
ATOM 2748 N N . ALA A 1 341 ? 6.702 -7.669 -14.482 1.00 98.06 341 ALA A N 1
ATOM 2749 C CA . ALA A 1 341 ? 7.297 -8.412 -15.586 1.00 98.06 341 ALA A CA 1
ATOM 2750 C C . ALA A 1 341 ? 6.919 -9.904 -15.551 1.00 98.06 341 ALA A C 1
ATOM 2752 O O . ALA A 1 341 ? 7.096 -10.592 -14.546 1.00 98.06 341 ALA A O 1
ATOM 2753 N N . GLU A 1 342 ? 6.401 -10.394 -16.677 1.00 97.50 342 GLU A N 1
ATOM 2754 C CA . GLU A 1 342 ? 5.819 -11.737 -16.785 1.00 97.50 342 GLU A CA 1
ATOM 2755 C C . GLU A 1 342 ? 6.886 -12.828 -16.856 1.00 97.50 342 GLU A C 1
ATOM 2757 O O . GLU A 1 342 ? 6.655 -13.920 -16.362 1.00 97.50 342 GLU A O 1
ATOM 2762 N N . ASN A 1 343 ? 8.018 -12.539 -17.506 1.00 96.81 343 ASN A N 1
ATOM 2763 C CA . ASN A 1 343 ? 9.091 -13.495 -17.777 1.00 96.81 343 ASN A CA 1
ATOM 2764 C C . ASN A 1 343 ? 10.405 -12.793 -18.142 1.00 96.81 343 ASN A C 1
ATOM 2766 O O . ASN A 1 343 ? 10.453 -11.568 -18.306 1.00 96.81 343 ASN A O 1
ATOM 2770 N N . ALA A 1 344 ? 11.458 -13.587 -18.363 1.00 96.88 344 ALA A N 1
ATOM 2771 C CA . ALA A 1 344 ? 12.807 -13.126 -18.699 1.00 96.88 344 ALA A CA 1
ATOM 2772 C C . ALA A 1 344 ? 12.892 -12.164 -19.909 1.00 96.88 344 ALA A C 1
ATOM 2774 O O . ALA A 1 344 ? 13.844 -11.395 -20.028 1.00 96.88 344 ALA A O 1
ATOM 2775 N N . LYS A 1 345 ? 11.901 -12.145 -20.816 1.00 97.50 345 LYS A N 1
ATOM 2776 C CA . LYS A 1 345 ? 11.879 -11.190 -21.941 1.00 97.50 345 LYS A CA 1
ATOM 2777 C C . LYS A 1 345 ? 11.548 -9.760 -21.505 1.00 97.50 345 LYS A C 1
ATOM 2779 O O . LYS A 1 345 ? 11.776 -8.827 -22.270 1.00 97.50 345 LYS A O 1
ATOM 2784 N N . MET A 1 346 ? 10.988 -9.575 -20.314 1.00 98.25 346 MET A N 1
ATOM 2785 C CA . MET A 1 346 ? 10.535 -8.281 -19.795 1.00 98.25 346 MET A CA 1
ATOM 2786 C C . MET A 1 346 ? 11.478 -7.680 -18.747 1.00 98.25 346 MET A C 1
ATOM 2788 O O . MET A 1 346 ? 11.155 -6.640 -18.181 1.00 98.25 346 MET A O 1
ATOM 2792 N N . VAL A 1 347 ? 12.634 -8.300 -18.505 1.00 98.50 347 VAL A N 1
ATOM 2793 C CA . VAL A 1 347 ? 13.638 -7.823 -17.545 1.00 98.50 347 VAL A CA 1
ATOM 2794 C C . VAL A 1 347 ? 14.995 -7.628 -18.220 1.00 98.50 347 VAL A C 1
ATOM 2796 O O . VAL A 1 347 ? 15.246 -8.251 -19.259 1.00 98.50 347 VAL A O 1
ATOM 2799 N N . PRO A 1 348 ? 15.870 -6.765 -17.669 1.00 98.44 348 PRO A N 1
ATOM 2800 C CA . PRO A 1 348 ? 17.244 -6.621 -18.130 1.00 98.44 348 PRO A CA 1
ATOM 2801 C C . PRO A 1 348 ? 18.009 -7.934 -18.274 1.00 98.44 348 PRO A C 1
ATOM 2803 O O . PRO A 1 348 ? 17.982 -8.784 -17.394 1.00 98.44 348 PRO A O 1
ATOM 2806 N N . THR A 1 349 ? 18.765 -8.063 -19.361 1.00 98.25 349 THR A N 1
ATOM 2807 C CA . THR A 1 349 ? 19.531 -9.285 -19.682 1.00 98.25 349 THR A CA 1
ATOM 2808 C C . THR A 1 349 ? 20.814 -9.470 -18.871 1.00 98.25 349 THR A C 1
ATOM 2810 O O . THR A 1 349 ? 21.380 -10.559 -18.865 1.00 98.25 349 THR A O 1
ATOM 2813 N N . ASN A 1 350 ? 21.293 -8.424 -18.194 1.00 98.06 350 ASN A N 1
ATOM 2814 C CA . ASN A 1 350 ? 22.533 -8.444 -17.415 1.00 98.06 350 ASN A CA 1
ATOM 2815 C C . ASN A 1 350 ? 22.301 -8.414 -15.895 1.00 98.06 350 ASN A C 1
ATOM 2817 O O . ASN A 1 350 ? 23.194 -8.008 -15.149 1.00 98.06 350 ASN A O 1
ATOM 2821 N N . TYR A 1 351 ? 21.108 -8.810 -15.442 1.00 97.12 351 TYR A N 1
ATOM 2822 C CA . TYR A 1 351 ? 20.773 -8.969 -14.029 1.00 97.12 351 TYR A CA 1
ATOM 2823 C C . TYR A 1 351 ? 19.637 -9.980 -13.844 1.00 97.12 351 TYR A C 1
ATOM 2825 O O . TYR A 1 351 ? 18.750 -10.081 -14.686 1.00 97.12 351 TYR A O 1
ATOM 2833 N N . ASN A 1 352 ? 19.637 -10.699 -12.724 1.00 93.00 352 ASN A N 1
ATOM 2834 C CA . ASN A 1 352 ? 18.658 -11.750 -12.449 1.00 93.00 352 ASN A CA 1
ATOM 2835 C C . ASN A 1 352 ? 17.473 -11.192 -11.649 1.00 93.00 352 ASN A C 1
ATOM 2837 O O . ASN A 1 352 ? 17.387 -11.390 -10.440 1.00 93.00 352 ASN A O 1
ATOM 2841 N N . PHE A 1 353 ? 16.578 -10.464 -12.317 1.00 96.56 353 PHE A N 1
ATOM 2842 C CA . PHE A 1 353 ? 15.301 -10.071 -11.715 1.00 96.56 353 PHE A CA 1
ATOM 2843 C C . PHE A 1 353 ? 14.343 -11.256 -11.630 1.00 96.56 353 PHE A C 1
ATOM 2845 O O . PHE A 1 353 ? 14.276 -12.062 -12.558 1.00 96.56 353 PHE A O 1
ATOM 2852 N N . VAL A 1 354 ? 13.562 -11.314 -10.552 1.00 94.44 354 VAL A N 1
ATOM 2853 C CA . VAL A 1 354 ? 12.506 -12.320 -10.403 1.00 94.44 354 VAL A CA 1
ATOM 2854 C C . VAL A 1 354 ? 11.244 -11.848 -11.129 1.00 94.44 354 VAL A C 1
ATOM 2856 O O . VAL A 1 354 ? 10.843 -10.684 -11.016 1.00 94.44 354 VAL A O 1
ATOM 2859 N N . THR A 1 355 ? 10.639 -12.745 -11.905 1.00 96.94 355 THR A N 1
ATOM 2860 C CA . THR A 1 355 ? 9.453 -12.504 -12.742 1.00 96.94 355 THR A CA 1
ATOM 2861 C C . THR A 1 355 ? 8.271 -13.340 -12.275 1.00 96.94 355 THR A C 1
ATOM 2863 O O . THR A 1 355 ? 8.415 -14.205 -11.420 1.00 96.94 355 THR A O 1
ATOM 2866 N N . LEU A 1 356 ? 7.072 -13.058 -12.790 1.00 97.38 356 LEU A N 1
ATOM 2867 C CA . LEU A 1 356 ? 5.862 -13.744 -12.323 1.00 97.38 356 LEU A CA 1
ATOM 2868 C C . LEU A 1 356 ? 5.795 -15.239 -12.682 1.00 97.38 356 LEU A C 1
ATOM 2870 O O . LEU A 1 356 ? 4.957 -15.932 -12.119 1.00 97.38 356 LEU A O 1
ATOM 2874 N N . ASP A 1 357 ? 6.630 -15.715 -13.607 1.00 95.81 357 ASP A N 1
ATOM 2875 C CA . ASP A 1 357 ? 6.774 -17.125 -13.992 1.00 95.81 357 ASP A CA 1
ATOM 2876 C C . ASP A 1 357 ? 7.874 -17.870 -13.213 1.00 95.81 357 ASP A C 1
ATOM 2878 O O . ASP A 1 357 ? 8.343 -18.919 -13.657 1.00 95.81 357 ASP A O 1
ATOM 2882 N N . GLU A 1 358 ? 8.299 -17.332 -12.065 1.00 94.06 358 GLU A N 1
ATOM 2883 C CA . GLU A 1 358 ? 9.384 -17.874 -11.236 1.00 94.06 358 GLU A CA 1
ATOM 2884 C C . GLU A 1 358 ? 9.196 -19.336 -10.806 1.00 94.06 358 GLU A C 1
ATOM 2886 O O . GLU A 1 358 ? 10.182 -20.063 -10.672 1.00 94.06 358 GLU A O 1
ATOM 2891 N N . ASP A 1 359 ? 7.948 -19.787 -10.686 1.00 91.81 359 ASP A N 1
ATOM 2892 C CA . ASP A 1 359 ? 7.573 -21.142 -10.276 1.00 91.81 359 ASP A CA 1
ATOM 2893 C C . ASP A 1 359 ? 7.261 -22.059 -11.476 1.00 91.81 359 ASP A C 1
ATOM 2895 O O . ASP A 1 359 ? 6.748 -23.170 -11.323 1.00 91.81 359 ASP A O 1
ATOM 2899 N N . GLY A 1 360 ? 7.569 -21.598 -12.693 1.00 93.94 360 GLY A N 1
ATOM 2900 C CA . GLY A 1 360 ? 7.302 -22.294 -13.949 1.00 93.94 360 GLY A CA 1
ATOM 2901 C C . GLY A 1 360 ? 5.877 -22.115 -14.484 1.00 93.94 360 GLY A C 1
ATOM 2902 O O . GLY A 1 360 ? 5.577 -22.619 -15.572 1.00 93.94 360 GLY A O 1
ATOM 2903 N N . VAL A 1 361 ? 4.997 -21.393 -13.779 1.00 94.94 361 VAL A N 1
ATOM 2904 C CA . VAL A 1 361 ? 3.630 -21.108 -14.229 1.00 94.94 361 VAL A CA 1
ATOM 2905 C C . VAL A 1 361 ? 3.545 -19.698 -14.800 1.00 94.94 361 VAL A C 1
ATOM 2907 O O . VAL A 1 361 ? 3.681 -18.697 -14.105 1.00 94.94 361 VAL A O 1
ATOM 2910 N N . VAL A 1 362 ? 3.235 -19.600 -16.094 1.00 95.00 362 VAL A N 1
ATOM 2911 C CA . VAL A 1 362 ? 3.059 -18.297 -16.746 1.00 95.00 362 VAL A CA 1
ATOM 2912 C C . VAL A 1 362 ? 1.898 -17.538 -16.101 1.00 95.00 362 VAL A C 1
ATOM 2914 O O . VAL A 1 362 ? 0.757 -18.001 -16.109 1.00 95.00 362 VAL A O 1
ATOM 2917 N N . CYS A 1 363 ? 2.179 -16.330 -15.623 1.00 96.06 363 CYS A N 1
ATOM 2918 C CA . CYS A 1 363 ? 1.186 -15.392 -15.112 1.00 96.06 363 CYS A CA 1
ATOM 2919 C C . CYS A 1 363 ? 1.181 -14.117 -15.967 1.00 96.06 363 CYS A C 1
ATOM 2921 O O . CYS A 1 363 ? 2.240 -13.578 -16.287 1.00 96.06 363 CYS A O 1
ATOM 2923 N N . SER A 1 364 ? -0.001 -13.612 -16.339 1.00 96.88 364 SER A N 1
ATOM 2924 C CA . SER A 1 364 ? -0.101 -12.302 -17.005 1.00 96.88 364 SER A CA 1
ATOM 2925 C C . SER A 1 364 ? 0.279 -11.176 -16.043 1.00 96.88 364 SER A C 1
ATOM 2927 O O . SER A 1 364 ? 0.097 -11.305 -14.833 1.00 96.88 364 SER A O 1
ATOM 2929 N N . SER A 1 365 ? 0.763 -10.042 -16.558 1.00 97.25 365 SER A N 1
ATOM 2930 C CA . SER A 1 365 ? 1.268 -8.963 -15.695 1.00 97.25 365 SER A CA 1
ATOM 2931 C C . SER A 1 365 ? 0.215 -8.418 -14.730 1.00 97.25 365 SER A C 1
ATOM 2933 O O . SER A 1 365 ? 0.543 -8.001 -13.626 1.00 97.25 365 SER A O 1
ATOM 2935 N N . ASP A 1 366 ? -1.059 -8.456 -15.123 1.00 96.94 366 ASP A N 1
ATOM 2936 C CA . ASP A 1 366 ? -2.208 -8.019 -14.330 1.00 96.94 366 ASP A CA 1
ATOM 2937 C C . ASP A 1 366 ? -2.789 -9.092 -13.397 1.00 96.94 366 ASP A C 1
ATOM 2939 O O . ASP A 1 366 ? -3.822 -8.858 -12.767 1.00 96.94 366 ASP A O 1
ATOM 2943 N N . TYR A 1 367 ? -2.169 -10.270 -13.310 1.00 97.75 367 TYR A N 1
ATOM 2944 C CA . TYR A 1 367 ? -2.760 -11.433 -12.658 1.00 97.75 367 TYR A CA 1
ATOM 2945 C C . TYR A 1 367 ? -3.148 -11.178 -11.192 1.00 97.75 367 TYR A C 1
ATOM 2947 O O . TYR A 1 367 ? -4.282 -11.464 -10.808 1.00 97.75 367 TYR A O 1
ATOM 2955 N N . TYR A 1 368 ? -2.278 -10.551 -10.396 1.00 98.38 368 TYR A N 1
ATOM 2956 C CA . TYR A 1 368 ? -2.569 -10.246 -8.987 1.00 98.38 368 TYR A CA 1
ATOM 2957 C C . TYR A 1 368 ? -3.620 -9.140 -8.805 1.00 98.38 368 TYR A C 1
ATOM 2959 O O . TYR A 1 368 ? -4.333 -9.124 -7.799 1.00 98.38 368 TYR A O 1
ATOM 2967 N N . LEU A 1 369 ? -3.805 -8.266 -9.801 1.00 98.69 369 LEU A N 1
ATOM 2968 C CA . LEU A 1 369 ? -4.926 -7.325 -9.826 1.00 98.69 369 LEU A CA 1
ATOM 2969 C C . LEU A 1 369 ? -6.248 -8.055 -10.108 1.00 98.69 369 LEU A C 1
ATOM 2971 O O . LEU A 1 369 ? -7.240 -7.805 -9.428 1.00 98.69 369 LEU A O 1
ATOM 2975 N N . ARG A 1 370 ? -6.268 -9.010 -11.051 1.00 98.12 370 ARG A N 1
ATOM 2976 C CA . ARG A 1 370 ? -7.449 -9.860 -11.311 1.00 98.12 370 ARG A CA 1
ATOM 2977 C C . ARG A 1 370 ? -7.802 -10.725 -10.101 1.00 98.12 370 ARG A C 1
ATOM 2979 O O . ARG A 1 370 ? -8.974 -10.837 -9.752 1.00 98.12 370 ARG A O 1
ATOM 2986 N N . LEU A 1 371 ? -6.794 -11.281 -9.432 1.00 98.06 371 LEU A N 1
ATOM 2987 C CA . LEU A 1 371 ? -6.974 -12.084 -8.224 1.00 98.06 371 LEU A CA 1
ATOM 2988 C C . LEU A 1 371 ? -7.532 -11.241 -7.071 1.00 98.06 371 LEU A C 1
ATOM 2990 O O . LEU A 1 371 ? -8.423 -11.689 -6.354 1.00 98.06 371 LEU A O 1
ATOM 2994 N N . THR A 1 372 ? -7.086 -9.987 -6.956 1.00 98.56 372 THR A N 1
ATOM 2995 C CA . THR A 1 372 ? -7.677 -8.995 -6.048 1.00 98.56 372 THR A CA 1
ATOM 2996 C C . THR A 1 372 ? -9.149 -8.730 -6.375 1.00 98.56 372 THR A C 1
ATOM 2998 O O . THR A 1 372 ? -9.974 -8.699 -5.464 1.00 98.56 372 THR A O 1
ATOM 3001 N N . THR A 1 373 ? -9.512 -8.590 -7.656 1.00 98.44 373 THR A N 1
ATOM 3002 C CA . THR A 1 373 ? -10.911 -8.412 -8.074 1.00 98.44 373 THR A CA 1
ATOM 3003 C C . THR A 1 373 ? -11.785 -9.592 -7.645 1.00 98.44 373 THR A C 1
ATOM 3005 O O . THR A 1 373 ? -12.836 -9.390 -7.037 1.00 98.44 373 THR A O 1
ATOM 3008 N N . ASP A 1 374 ? -11.377 -10.824 -7.950 1.00 98.44 374 ASP A N 1
ATOM 3009 C CA . ASP A 1 374 ? -12.196 -12.005 -7.662 1.00 98.44 374 ASP A CA 1
ATOM 3010 C C . ASP A 1 374 ? -12.235 -12.332 -6.161 1.00 98.44 374 ASP A C 1
ATOM 3012 O O . ASP A 1 374 ? -13.301 -12.655 -5.631 1.00 98.44 374 ASP A O 1
ATOM 3016 N N . GLY A 1 375 ? -11.115 -12.161 -5.451 1.00 98.50 375 GLY A N 1
ATOM 3017 C CA . GLY A 1 375 ? -11.061 -12.272 -3.992 1.00 98.50 375 GLY A CA 1
ATOM 3018 C C . GLY A 1 375 ? -11.928 -11.214 -3.307 1.00 98.50 375 GLY A C 1
ATOM 3019 O O . GLY A 1 375 ? -12.668 -11.518 -2.372 1.00 98.50 375 GLY A O 1
ATOM 3020 N N . GLY A 1 376 ? -11.928 -9.987 -3.836 1.00 98.25 376 GLY A N 1
ATOM 3021 C CA . GLY A 1 376 ? -12.790 -8.899 -3.387 1.00 98.25 376 GLY A CA 1
ATOM 3022 C C . GLY A 1 376 ? -14.280 -9.176 -3.595 1.00 98.25 376 GLY A C 1
ATOM 3023 O O . GLY A 1 376 ? -15.077 -8.881 -2.706 1.00 98.25 376 GLY A O 1
ATOM 3024 N N . LYS A 1 377 ? -14.674 -9.787 -4.721 1.00 98.44 377 LYS A N 1
ATOM 3025 C CA . LYS A 1 377 ? -16.061 -10.237 -4.946 1.00 98.44 377 LYS A CA 1
ATOM 3026 C C . LYS A 1 377 ? -16.485 -11.289 -3.923 1.00 98.44 377 LYS A C 1
ATOM 3028 O O . LYS A 1 377 ? -17.580 -11.177 -3.375 1.00 98.44 377 LYS A O 1
ATOM 3033 N N . MET A 1 378 ? -15.619 -12.265 -3.639 1.00 98.50 378 MET A N 1
ATOM 3034 C CA . MET A 1 378 ? -15.885 -13.303 -2.639 1.00 98.50 378 MET A CA 1
ATOM 3035 C C . MET A 1 378 ? -16.039 -12.697 -1.240 1.00 98.50 378 MET A C 1
ATOM 3037 O O . MET A 1 378 ? -17.014 -12.979 -0.550 1.00 98.50 378 MET A O 1
ATOM 3041 N N . PHE A 1 379 ? -15.124 -11.809 -0.850 1.00 98.00 379 PHE A N 1
ATOM 3042 C CA . PHE A 1 379 ? -15.194 -11.071 0.413 1.00 98.00 379 PHE A CA 1
ATOM 3043 C C . PHE A 1 379 ? -16.498 -10.268 0.552 1.00 98.00 379 PHE A C 1
ATOM 3045 O O . PHE A 1 379 ? -17.152 -10.327 1.589 1.00 98.00 379 PHE A O 1
ATOM 3052 N N . LYS A 1 380 ? -16.922 -9.574 -0.510 1.00 97.12 380 LYS A N 1
ATOM 3053 C CA . LYS A 1 380 ? -18.161 -8.775 -0.542 1.00 97.12 380 LYS A CA 1
ATOM 3054 C C . LYS A 1 380 ? -19.437 -9.620 -0.697 1.00 97.12 380 LYS A C 1
ATOM 3056 O O . LYS A 1 380 ? -20.510 -9.054 -0.894 1.00 97.12 380 LYS A O 1
ATOM 3061 N N . GLY A 1 381 ? -19.341 -10.953 -0.683 1.00 96.44 381 GLY A N 1
ATOM 3062 C CA . GLY A 1 381 ? -20.483 -11.859 -0.847 1.00 96.44 381 GLY A CA 1
ATOM 3063 C C . GLY A 1 381 ? -21.122 -11.840 -2.242 1.00 96.44 381 GLY A C 1
ATOM 3064 O O . GLY A 1 381 ? -22.254 -12.284 -2.408 1.00 96.44 381 GLY A O 1
ATOM 3065 N N . GLN A 1 382 ? -20.418 -11.321 -3.251 1.00 97.31 382 GLN A N 1
ATOM 3066 C CA . GLN A 1 382 ? -20.886 -11.268 -4.643 1.00 97.31 382 GLN A CA 1
ATOM 3067 C C . GLN A 1 382 ? -20.677 -12.603 -5.371 1.00 97.31 382 GLN A C 1
ATOM 3069 O O . GLN A 1 382 ? -21.310 -12.865 -6.392 1.00 97.31 382 GLN A O 1
ATOM 3074 N N . THR A 1 383 ? -19.792 -13.450 -4.845 1.00 97.38 383 THR A N 1
ATOM 3075 C CA . THR A 1 383 ? -19.576 -14.834 -5.273 1.00 97.38 383 THR A CA 1
ATOM 3076 C C . THR A 1 383 ? -19.546 -15.760 -4.053 1.00 97.38 383 THR A C 1
ATOM 3078 O O . THR A 1 383 ? -19.257 -15.299 -2.945 1.00 97.38 383 THR A O 1
ATOM 3081 N N . PRO A 1 384 ? -19.843 -17.065 -4.215 1.00 97.69 384 PRO A N 1
ATOM 3082 C CA . PRO A 1 384 ? -19.749 -18.019 -3.116 1.00 97.69 384 PRO A CA 1
ATOM 3083 C C . PRO A 1 384 ? -18.333 -18.102 -2.545 1.00 97.69 384 PRO A C 1
ATOM 3085 O O . PRO A 1 384 ? -17.347 -18.045 -3.281 1.00 97.69 384 PRO A O 1
ATOM 3088 N N . ILE A 1 385 ? -18.246 -18.318 -1.234 1.00 98.44 385 ILE A N 1
ATOM 3089 C CA . ILE A 1 385 ? -16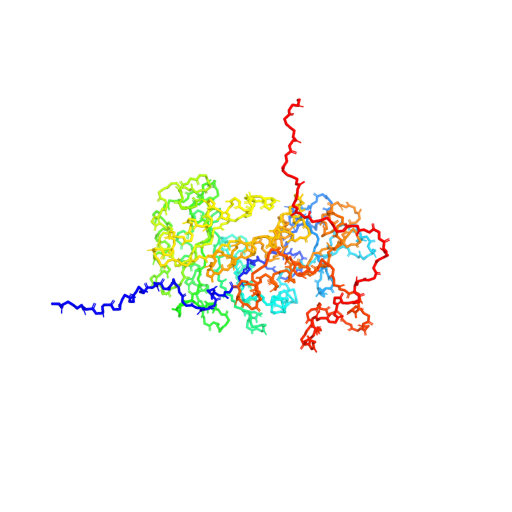.988 -18.654 -0.568 1.00 98.44 385 ILE A CA 1
ATOM 3090 C C . ILE A 1 385 ? -16.501 -20.004 -1.105 1.00 98.44 385 ILE A C 1
ATOM 3092 O O . ILE A 1 385 ? -17.204 -21.007 -0.988 1.00 98.44 385 ILE A O 1
ATOM 3096 N N . THR A 1 386 ? -15.299 -20.040 -1.679 1.00 98.19 386 THR A N 1
ATOM 3097 C CA . THR A 1 386 ? -14.727 -21.259 -2.262 1.00 98.19 386 THR A CA 1
ATOM 3098 C C . THR A 1 386 ? -13.208 -21.321 -2.079 1.00 98.19 386 THR A C 1
ATOM 3100 O O . THR A 1 386 ? -12.528 -20.314 -2.286 1.00 98.19 386 THR A O 1
ATOM 3103 N N . PRO A 1 387 ? -12.643 -22.491 -1.717 1.00 96.88 387 PRO A N 1
ATOM 3104 C CA . PRO A 1 387 ? -11.194 -22.673 -1.698 1.00 96.88 387 PRO A CA 1
ATOM 3105 C C . PRO A 1 387 ? -10.613 -22.797 -3.113 1.00 96.88 387 PRO A C 1
ATOM 3107 O O . PRO A 1 387 ? -9.408 -22.662 -3.284 1.00 96.88 387 PRO A O 1
ATOM 3110 N N . ILE A 1 388 ? -11.450 -23.042 -4.127 1.00 96.19 388 ILE A N 1
ATOM 3111 C CA . ILE A 1 388 ? -11.026 -23.203 -5.521 1.00 96.19 388 ILE A CA 1
ATOM 3112 C C . ILE A 1 388 ? -10.876 -21.822 -6.155 1.00 96.19 388 ILE A C 1
ATOM 3114 O O . ILE A 1 388 ? -11.861 -21.095 -6.289 1.00 96.19 388 ILE A O 1
ATOM 3118 N N . ARG A 1 389 ? -9.655 -21.477 -6.570 1.00 94.31 389 ARG A N 1
ATOM 3119 C CA . ARG A 1 389 ? -9.338 -20.205 -7.225 1.00 94.31 389 ARG A CA 1
ATOM 3120 C C . ARG A 1 389 ? -9.943 -20.134 -8.637 1.00 94.31 389 ARG A C 1
ATOM 3122 O O . ARG A 1 389 ? -9.536 -20.914 -9.497 1.00 94.31 389 ARG A O 1
ATOM 3129 N N . PRO A 1 390 ? -10.862 -19.189 -8.923 1.00 93.19 390 PRO A N 1
ATOM 3130 C CA . PRO A 1 390 ? -11.442 -19.035 -10.258 1.00 93.19 390 PRO A CA 1
ATOM 3131 C C . PRO A 1 390 ? -10.542 -18.227 -11.207 1.00 93.19 390 PRO A C 1
ATOM 3133 O O . PRO A 1 390 ? -10.662 -18.332 -12.427 1.00 93.19 390 PRO A O 1
ATOM 3136 N N . THR A 1 391 ? -9.644 -17.399 -10.667 1.00 94.69 391 THR A N 1
ATOM 3137 C CA . THR A 1 391 ? -8.791 -16.504 -11.451 1.00 94.69 39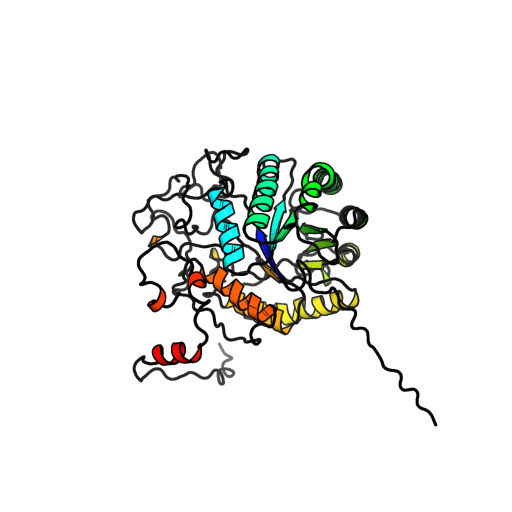1 THR A CA 1
ATOM 3138 C C . THR A 1 391 ? -7.683 -17.287 -12.145 1.00 94.69 391 THR A C 1
ATOM 3140 O O . THR A 1 391 ? -6.740 -17.714 -11.491 1.00 94.69 391 THR A O 1
ATOM 3143 N N . LEU A 1 392 ? -7.733 -17.432 -13.468 1.00 93.56 392 LEU A N 1
ATOM 3144 C CA . LEU A 1 392 ? -6.673 -18.109 -14.226 1.00 93.56 392 LEU A CA 1
ATOM 3145 C C . LEU A 1 392 ? -5.352 -17.301 -14.233 1.00 93.56 392 LEU A C 1
ATOM 3147 O O . LEU A 1 392 ? -5.417 -16.075 -14.394 1.00 93.56 392 LEU A O 1
ATOM 3151 N N . PRO A 1 393 ? -4.165 -17.945 -14.131 1.00 92.69 393 PRO A N 1
ATOM 3152 C CA . PRO A 1 393 ? -2.860 -17.265 -14.171 1.00 92.69 393 PRO A CA 1
ATOM 3153 C C . PRO A 1 393 ? -2.642 -16.430 -15.435 1.00 92.69 393 PRO A C 1
ATOM 3155 O O . PRO A 1 393 ? -2.177 -15.293 -15.377 1.00 92.69 393 PRO A O 1
ATOM 3158 N N . THR A 1 394 ? -3.079 -16.944 -16.583 1.00 90.75 394 THR A N 1
ATOM 3159 C CA . THR A 1 394 ? -3.084 -16.222 -17.857 1.00 90.75 394 THR A CA 1
ATOM 3160 C C . THR A 1 394 ? -4.495 -15.829 -18.268 1.00 90.75 394 THR A C 1
ATOM 3162 O O . THR A 1 394 ? -5.494 -16.408 -17.839 1.00 90.75 394 THR A O 1
ATOM 3165 N N . CYS A 1 395 ? -4.577 -14.819 -19.125 1.00 74.50 395 CYS A N 1
ATOM 3166 C CA . CYS A 1 395 ? -5.816 -14.455 -19.792 1.00 74.50 395 CYS A CA 1
ATOM 3167 C C . CYS A 1 395 ? -6.033 -15.405 -20.989 1.00 74.50 395 CYS A C 1
ATOM 3169 O O . CYS A 1 395 ? -5.111 -15.548 -21.798 1.00 74.50 395 CYS A O 1
ATOM 3171 N N . PRO A 1 396 ? -7.195 -16.070 -21.135 1.00 54.19 396 PRO A N 1
ATOM 3172 C CA . PRO A 1 396 ? -7.421 -17.008 -22.233 1.00 54.19 396 PRO A CA 1
ATOM 3173 C C . PRO A 1 396 ? -7.242 -16.350 -23.612 1.00 54.19 396 PRO A C 1
ATOM 3175 O O . PRO A 1 396 ? -7.785 -15.278 -23.883 1.00 54.19 396 PRO A O 1
ATOM 3178 N N . LEU A 1 397 ? -6.505 -17.019 -24.507 1.00 41.97 397 LEU A N 1
ATOM 3179 C CA . LEU A 1 397 ? -6.082 -16.508 -25.823 1.00 41.97 397 LEU A CA 1
ATOM 3180 C C . LEU A 1 397 ? -7.230 -16.095 -26.766 1.00 41.97 397 LEU A C 1
ATOM 3182 O O . LEU A 1 397 ? -7.007 -15.263 -27.645 1.00 41.97 397 LEU A O 1
ATOM 3186 N N . ASN A 1 398 ? -8.462 -16.571 -26.553 1.00 38.00 398 ASN A N 1
ATOM 3187 C CA . ASN A 1 398 ? -9.630 -16.139 -27.336 1.00 38.00 398 ASN A CA 1
ATOM 3188 C C . ASN A 1 398 ? -10.024 -14.664 -27.108 1.00 38.00 398 ASN A C 1
ATOM 3190 O O . ASN A 1 398 ? -10.874 -14.146 -27.826 1.00 38.00 398 ASN A O 1
ATOM 3194 N N . PHE A 1 399 ? -9.380 -13.966 -26.168 1.00 40.91 399 PHE A N 1
ATOM 3195 C CA . PHE A 1 399 ? -9.613 -12.545 -25.882 1.00 40.91 399 PHE A CA 1
ATOM 3196 C C . PHE A 1 399 ? -8.461 -11.621 -26.321 1.00 40.91 399 PHE A C 1
ATOM 3198 O O . PHE A 1 399 ? -8.591 -10.402 -26.241 1.00 40.91 399 PHE A O 1
ATOM 3205 N N . ALA A 1 400 ? -7.348 -12.172 -26.827 1.00 36.91 400 ALA A N 1
ATOM 3206 C CA . ALA A 1 400 ? -6.140 -11.416 -27.187 1.00 36.91 400 ALA A CA 1
ATOM 3207 C C . ALA A 1 400 ? -5.990 -11.131 -28.700 1.00 36.91 400 ALA A C 1
ATOM 3209 O O . ALA A 1 400 ? -5.044 -10.460 -29.111 1.00 36.91 400 ALA A O 1
ATOM 3210 N N . GLN A 1 401 ? -6.907 -11.621 -29.546 1.00 28.89 401 GLN A N 1
ATOM 3211 C CA . GLN A 1 401 ? -6.817 -11.489 -31.011 1.00 28.89 401 GLN A CA 1
ATOM 3212 C C . GLN A 1 401 ? -7.628 -10.343 -31.639 1.00 28.89 401 GLN A C 1
ATOM 3214 O O . GLN A 1 401 ? -7.615 -10.206 -32.863 1.00 28.89 401 GLN A O 1
ATOM 3219 N N . SER A 1 402 ? -8.246 -9.441 -30.869 1.00 29.94 402 SER A N 1
ATOM 3220 C CA . SER A 1 402 ? -8.663 -8.155 -31.443 1.00 29.94 402 SER A CA 1
ATOM 3221 C C . SER A 1 402 ? -7.471 -7.198 -31.437 1.00 29.94 402 SER A C 1
ATOM 3223 O O . SER A 1 402 ? -7.213 -6.499 -30.455 1.00 29.94 402 SER A O 1
ATOM 3225 N N . LYS A 1 403 ? -6.718 -7.175 -32.542 1.00 35.84 403 LYS A N 1
ATOM 3226 C CA . LYS A 1 403 ? -5.791 -6.079 -32.848 1.00 35.84 403 LYS A CA 1
ATOM 3227 C C . LYS A 1 403 ? -6.537 -4.756 -32.655 1.00 35.84 403 LYS A C 1
ATOM 3229 O O . LYS A 1 403 ? -7.507 -4.522 -33.365 1.00 35.84 403 LYS A O 1
ATOM 3234 N N . VAL A 1 404 ? -6.076 -3.958 -31.686 1.00 31.27 404 VAL A N 1
ATOM 3235 C CA . VAL A 1 404 ? -6.116 -2.486 -31.546 1.00 31.27 404 VAL A CA 1
ATOM 3236 C C . VAL A 1 404 ? -6.137 -2.146 -30.042 1.00 31.27 404 VAL A C 1
ATOM 3238 O O . VAL A 1 404 ? -7.158 -2.258 -29.370 1.00 31.27 404 VAL A O 1
ATOM 3241 N N . ASN A 1 405 ? -4.985 -1.659 -29.566 1.00 31.33 405 ASN A N 1
ATOM 3242 C CA . ASN A 1 405 ? -4.733 -0.925 -28.316 1.00 31.33 405 ASN A CA 1
ATOM 3243 C C . ASN A 1 405 ? -4.779 -1.706 -26.988 1.00 31.33 405 ASN A C 1
ATOM 3245 O O . ASN A 1 405 ? -5.801 -2.277 -26.629 1.00 31.33 405 ASN A O 1
ATOM 3249 N N . ASN A 1 406 ? -3.675 -1.614 -26.229 1.00 37.94 406 ASN A N 1
ATOM 3250 C CA . ASN A 1 406 ? -3.525 -1.859 -24.785 1.00 37.94 406 ASN A CA 1
ATOM 3251 C C . ASN A 1 406 ? -4.853 -1.863 -24.003 1.00 37.94 406 ASN A C 1
ATOM 3253 O O . ASN A 1 406 ? -5.318 -0.814 -23.543 1.00 37.94 406 ASN A O 1
ATOM 3257 N N . ARG A 1 407 ? -5.459 -3.039 -23.816 1.00 41.28 407 ARG A N 1
ATOM 3258 C CA . ARG A 1 407 ? -6.619 -3.214 -22.938 1.00 41.28 407 ARG A CA 1
ATOM 3259 C C . ARG A 1 407 ? -6.333 -4.303 -21.914 1.00 41.28 407 ARG A C 1
ATOM 3261 O O . ARG A 1 407 ? -5.890 -5.392 -22.258 1.00 41.28 407 ARG A O 1
ATOM 3268 N N . SER A 1 408 ? -6.604 -3.969 -20.655 1.00 43.84 408 SER A N 1
ATOM 3269 C CA . SER A 1 408 ? -6.732 -4.901 -19.539 1.00 43.84 408 SER A CA 1
ATOM 3270 C C . SER A 1 408 ? -7.796 -5.958 -19.842 1.00 43.84 408 SER A C 1
ATOM 3272 O O . SER A 1 408 ? -8.805 -5.650 -20.482 1.00 43.84 408 SER A O 1
ATOM 3274 N N . CYS A 1 409 ? -7.611 -7.188 -19.349 1.00 43.84 409 CYS A N 1
ATOM 3275 C CA . CYS A 1 409 ? -8.551 -8.294 -19.589 1.00 43.84 409 CYS A CA 1
ATOM 3276 C C . CYS A 1 409 ? -9.983 -8.006 -19.094 1.00 43.84 409 CYS A C 1
ATOM 3278 O O . CYS A 1 409 ? -10.944 -8.611 -19.562 1.00 43.84 409 CYS A O 1
ATOM 3280 N N . LEU A 1 410 ? -10.155 -7.021 -18.209 1.00 40.28 410 LEU A N 1
ATOM 3281 C CA . LEU A 1 410 ? -11.458 -6.579 -17.710 1.00 40.28 410 LEU A CA 1
ATOM 3282 C C . LEU A 1 410 ? -12.301 -5.786 -18.715 1.00 40.28 410 LEU A C 1
ATOM 3284 O O . LEU A 1 410 ? -13.517 -5.729 -18.554 1.00 40.28 410 LEU A O 1
ATOM 3288 N N . ALA A 1 411 ? -11.711 -5.214 -19.770 1.00 37.34 411 ALA A N 1
ATOM 3289 C CA . ALA A 1 411 ? -12.461 -4.408 -20.736 1.00 37.34 411 ALA A CA 1
ATOM 3290 C C . ALA A 1 411 ? -13.487 -5.211 -21.571 1.00 37.34 411 ALA A C 1
ATOM 3292 O O . ALA A 1 411 ? -14.249 -4.597 -22.315 1.00 37.34 411 ALA A O 1
ATOM 3293 N N . PHE A 1 412 ? -13.513 -6.547 -21.462 1.00 33.94 412 PHE A N 1
ATOM 3294 C CA . PHE A 1 412 ? -14.383 -7.426 -22.255 1.00 33.94 412 PHE A CA 1
ATOM 3295 C C . PHE A 1 412 ? -15.357 -8.303 -21.443 1.00 33.94 412 PHE A C 1
ATOM 3297 O O . PHE A 1 412 ? -16.335 -8.788 -22.011 1.00 33.94 412 PHE A O 1
ATOM 3304 N N . ILE A 1 413 ? -15.172 -8.469 -20.126 1.00 39.31 413 ILE A N 1
ATOM 3305 C CA . ILE A 1 413 ? -16.027 -9.360 -19.307 1.00 39.31 413 ILE A CA 1
ATOM 3306 C C . ILE A 1 413 ? -17.415 -8.741 -19.023 1.00 39.31 413 ILE A C 1
ATOM 3308 O O . ILE A 1 413 ? -18.358 -9.459 -18.708 1.00 39.31 413 ILE A O 1
ATOM 3312 N N . SER A 1 414 ? -17.611 -7.431 -19.222 1.00 35.34 414 SER A N 1
ATOM 3313 C CA . SER A 1 414 ? -18.896 -6.756 -18.954 1.00 35.34 414 SER A CA 1
ATOM 3314 C C . SER A 1 414 ? -20.038 -7.078 -19.936 1.00 35.34 414 SER A C 1
ATOM 3316 O O . SER A 1 414 ? -21.105 -6.479 -19.827 1.00 35.34 414 SER A O 1
ATOM 3318 N N . THR A 1 415 ? -19.849 -8.000 -20.891 1.00 33.16 415 THR A N 1
ATOM 3319 C CA . THR A 1 415 ? -20.844 -8.286 -21.948 1.00 33.16 415 THR A CA 1
ATOM 3320 C C . THR A 1 415 ? -21.242 -9.754 -22.113 1.00 33.16 415 THR A C 1
ATOM 3322 O O . THR A 1 415 ? -22.047 -10.050 -22.992 1.00 33.16 415 THR A O 1
ATOM 3325 N N . THR A 1 416 ? -20.753 -10.687 -21.288 1.00 34.41 416 THR A N 1
ATOM 3326 C CA . THR A 1 416 ? -21.111 -12.112 -21.429 1.00 34.41 416 THR A CA 1
ATOM 3327 C C . THR A 1 416 ? -21.722 -12.679 -20.149 1.00 34.41 416 THR A C 1
ATOM 3329 O O . THR A 1 416 ? -21.070 -12.821 -19.121 1.00 34.41 416 THR A O 1
ATOM 3332 N N . THR A 1 417 ? -23.015 -12.994 -20.219 1.00 33.09 417 THR A N 1
ATOM 3333 C CA . THR A 1 417 ? -23.846 -13.546 -19.137 1.00 33.09 417 THR A CA 1
ATOM 3334 C C . THR A 1 417 ? -23.796 -15.071 -19.025 1.00 33.09 417 THR A C 1
ATOM 3336 O O . THR A 1 417 ? -24.645 -15.641 -18.347 1.00 33.09 417 THR A O 1
ATOM 3339 N N . ASP A 1 418 ? -22.836 -15.760 -19.649 1.00 33.41 418 ASP A N 1
ATOM 3340 C CA . ASP A 1 418 ? -22.890 -17.224 -19.713 1.00 33.41 418 ASP A CA 1
ATOM 3341 C C . ASP A 1 418 ? -21.540 -17.904 -19.448 1.00 33.41 418 ASP A C 1
ATOM 3343 O O . ASP A 1 418 ? -20.743 -18.180 -20.346 1.00 33.41 418 ASP A O 1
ATOM 3347 N N . TRP A 1 419 ? -21.293 -18.181 -18.165 1.00 39.25 419 TRP A N 1
ATOM 3348 C CA . TRP A 1 419 ? -20.117 -18.901 -17.666 1.00 39.25 419 TRP A CA 1
ATOM 3349 C C . TRP A 1 419 ? -20.102 -20.390 -18.053 1.00 39.25 419 TRP A C 1
ATOM 3351 O O . TRP A 1 419 ? -19.047 -21.023 -18.000 1.00 39.25 419 TRP A O 1
ATOM 3361 N N . ASN A 1 420 ? -21.232 -20.963 -18.483 1.00 33.72 420 ASN A N 1
ATOM 3362 C CA . ASN A 1 420 ? -21.324 -22.398 -18.774 1.00 33.72 420 ASN A CA 1
ATOM 3363 C C . ASN A 1 420 ? -20.688 -22.781 -20.119 1.00 33.72 420 ASN A C 1
ATOM 3365 O O . ASN A 1 420 ? -20.169 -23.888 -20.270 1.00 33.72 420 ASN A O 1
ATOM 3369 N N . THR A 1 421 ? -20.652 -21.856 -21.078 1.00 30.91 421 THR A N 1
ATOM 3370 C CA . THR A 1 421 ? -20.156 -22.134 -22.436 1.00 30.91 421 THR A CA 1
ATOM 3371 C C . THR A 1 421 ? -18.622 -22.100 -22.520 1.00 30.91 421 THR A C 1
ATOM 3373 O O . THR A 1 421 ? -18.032 -22.790 -23.352 1.00 30.91 421 THR A O 1
ATOM 3376 N N . ALA A 1 422 ? -17.948 -21.376 -21.616 1.00 35.19 422 ALA A N 1
ATOM 3377 C CA . ALA A 1 422 ? -16.483 -21.287 -21.582 1.00 35.19 422 ALA A CA 1
ATOM 3378 C C . ALA A 1 422 ? -15.808 -22.586 -21.093 1.00 35.19 422 ALA A C 1
ATOM 3380 O O . ALA A 1 422 ? -14.750 -22.960 -21.596 1.00 35.19 422 ALA A O 1
ATOM 3381 N N . ASN A 1 423 ? -16.442 -23.323 -20.171 1.00 33.97 423 ASN A N 1
ATOM 3382 C CA . ASN A 1 423 ? -15.886 -24.574 -19.641 1.00 33.97 423 ASN A CA 1
ATOM 3383 C C . ASN A 1 423 ? -15.984 -25.755 -20.621 1.00 33.97 423 ASN A C 1
ATOM 3385 O O . ASN A 1 423 ? -15.142 -26.649 -20.572 1.00 33.97 423 ASN A O 1
ATOM 3389 N N . GLN A 1 424 ? -16.955 -25.765 -21.543 1.00 29.28 424 GLN A N 1
ATOM 3390 C CA . GLN A 1 424 ? -17.075 -26.854 -22.525 1.00 29.28 424 GLN A CA 1
ATOM 3391 C C . GLN A 1 424 ? -16.003 -26.807 -23.623 1.00 29.28 424 GLN A C 1
ATOM 3393 O O . GLN A 1 424 ? -15.648 -27.852 -24.164 1.00 29.28 424 GLN A O 1
ATOM 3398 N N . GLN A 1 425 ? -15.436 -25.635 -23.931 1.00 27.67 425 GLN A N 1
ATOM 3399 C CA . GLN A 1 425 ? -14.409 -25.505 -24.975 1.00 27.67 425 GLN A CA 1
ATOM 3400 C C . GLN A 1 425 ? -12.973 -25.762 -24.483 1.00 27.67 425 GLN A C 1
ATOM 3402 O O . GLN A 1 425 ? -12.103 -26.048 -25.300 1.00 27.67 425 GLN A O 1
ATOM 3407 N N . CYS A 1 426 ? -12.724 -25.758 -23.168 1.00 31.52 426 CYS A N 1
ATOM 3408 C CA . CYS A 1 426 ? -11.433 -26.154 -22.580 1.00 31.52 426 CYS A CA 1
ATOM 3409 C C . CYS A 1 426 ? -11.322 -27.667 -22.287 1.00 31.52 426 CYS A C 1
ATOM 3411 O O . CYS A 1 426 ? -10.280 -28.129 -21.829 1.00 31.52 426 CYS A O 1
ATOM 3413 N N . GLY A 1 427 ? -12.377 -28.448 -22.550 1.00 29.05 427 GLY A N 1
ATOM 3414 C CA . GLY A 1 427 ? -12.493 -29.861 -22.171 1.00 29.05 427 GLY A CA 1
ATOM 3415 C C . GLY A 1 427 ? -11.982 -30.899 -23.178 1.00 29.05 427 GLY A C 1
ATOM 3416 O O . GLY A 1 427 ? -12.286 -32.076 -23.010 1.00 29.05 427 GLY A O 1
ATOM 3417 N N . GLN A 1 428 ? -11.231 -30.525 -24.218 1.00 27.66 428 GLN A N 1
ATOM 3418 C CA . GLN A 1 428 ? -10.621 -31.501 -25.136 1.00 27.66 428 GLN A CA 1
ATOM 3419 C C . GLN A 1 428 ? -9.093 -31.469 -25.069 1.00 27.66 428 GLN A C 1
ATOM 3421 O O . GLN A 1 428 ? -8.411 -31.056 -26.002 1.00 27.66 428 GLN A O 1
ATOM 3426 N N . LEU A 1 429 ? -8.556 -31.953 -23.949 1.00 31.50 429 LEU A N 1
ATOM 3427 C CA . LEU A 1 429 ? -7.222 -32.547 -23.912 1.00 31.50 429 LEU A CA 1
ATOM 3428 C C . LEU A 1 429 ? -7.381 -34.075 -23.925 1.00 31.50 429 LEU A C 1
ATOM 3430 O O . LEU A 1 429 ? -8.308 -34.618 -23.328 1.00 31.50 429 LEU A O 1
ATOM 3434 N N . ALA A 1 430 ? -6.515 -34.737 -24.693 1.00 27.64 430 ALA A N 1
ATOM 3435 C CA . ALA A 1 430 ? -6.563 -36.150 -25.069 1.00 27.64 430 ALA A CA 1
ATOM 3436 C C . ALA A 1 430 ? -6.800 -37.128 -23.889 1.00 27.64 430 ALA A C 1
ATOM 3438 O O . ALA A 1 430 ? -6.362 -36.861 -22.768 1.00 27.64 430 ALA A O 1
ATOM 3439 N N . PRO A 1 431 ? -7.453 -38.287 -24.121 1.00 25.58 431 PRO A N 1
ATOM 3440 C CA . PRO A 1 431 ? -7.793 -39.230 -23.060 1.00 25.58 431 PRO A CA 1
ATOM 3441 C C . PRO A 1 431 ? -6.520 -39.863 -22.482 1.00 25.58 431 PRO A C 1
ATOM 3443 O O . PRO A 1 431 ? -5.796 -40.559 -23.191 1.00 25.58 431 PRO A O 1
ATOM 3446 N N . GLY A 1 432 ? -6.242 -39.624 -21.196 1.00 30.52 432 GLY A N 1
ATOM 3447 C CA . GLY A 1 432 ? -5.113 -40.267 -20.511 1.00 30.52 432 GLY A CA 1
ATOM 3448 C C . GLY A 1 432 ? -4.683 -39.691 -19.159 1.00 30.52 432 GLY A C 1
ATOM 3449 O O . GLY A 1 432 ? -3.975 -40.377 -18.430 1.00 30.52 432 GLY A O 1
ATOM 3450 N N . ALA A 1 433 ? -5.108 -38.486 -18.769 1.00 27.84 433 ALA A N 1
ATOM 3451 C CA . ALA A 1 433 ? -4.791 -37.946 -17.444 1.00 27.84 433 ALA A CA 1
ATOM 3452 C C . ALA A 1 433 ? -5.927 -38.253 -16.456 1.00 27.84 433 ALA A C 1
ATOM 3454 O O . ALA A 1 433 ? -6.994 -37.643 -16.505 1.00 27.84 433 ALA A O 1
ATOM 3455 N N . ALA A 1 434 ? -5.712 -39.236 -15.584 1.00 26.33 434 ALA A N 1
ATOM 3456 C CA . ALA A 1 434 ? -6.630 -39.552 -14.500 1.00 26.33 434 ALA A CA 1
ATOM 3457 C C . ALA A 1 434 ? -6.743 -38.368 -13.521 1.00 26.33 434 ALA A C 1
ATOM 3459 O O . ALA A 1 434 ? -5.741 -37.829 -13.054 1.00 26.33 434 ALA A O 1
ATOM 3460 N N . LEU A 1 435 ? -7.986 -37.999 -13.204 1.00 26.22 435 LEU A N 1
ATOM 3461 C CA . LEU A 1 435 ? -8.359 -37.152 -12.074 1.00 26.22 435 LEU A CA 1
ATOM 3462 C C . LEU A 1 435 ? -7.836 -37.790 -10.781 1.00 26.22 435 LEU A C 1
ATOM 3464 O O . LEU A 1 435 ? -8.316 -38.850 -10.382 1.00 26.22 435 LEU A O 1
ATOM 3468 N N . VAL A 1 436 ? -6.871 -37.155 -10.119 1.00 24.75 436 VAL A N 1
ATOM 3469 C CA . VAL A 1 436 ? -6.491 -37.535 -8.755 1.00 24.75 436 VAL A CA 1
ATOM 3470 C C . VAL A 1 436 ? -7.428 -36.804 -7.801 1.00 24.75 436 VAL A C 1
ATOM 3472 O O . VAL A 1 436 ? -7.299 -35.603 -7.574 1.00 24.75 436 VAL A O 1
ATOM 3475 N N . SER A 1 437 ? -8.407 -37.534 -7.270 1.00 25.36 437 SER A N 1
ATOM 3476 C CA . SER A 1 437 ? -9.188 -37.108 -6.114 1.00 25.36 437 SER A CA 1
ATOM 3477 C C . SER A 1 437 ? -8.266 -36.989 -4.899 1.00 25.36 437 SER A C 1
ATOM 3479 O O . SER A 1 437 ? -7.605 -37.958 -4.521 1.00 25.36 437 SER A O 1
ATOM 3481 N N . MET A 1 438 ? -8.229 -35.810 -4.279 1.00 30.06 438 MET A N 1
ATOM 3482 C CA . MET A 1 438 ? -7.627 -35.604 -2.962 1.00 30.06 438 MET A CA 1
ATOM 3483 C C . MET A 1 438 ? -8.490 -36.296 -1.903 1.00 30.06 438 MET A C 1
ATOM 3485 O O . MET A 1 438 ? -9.386 -35.671 -1.358 1.00 30.06 438 MET A O 1
ATOM 3489 N N . ASP A 1 439 ? -8.255 -37.586 -1.668 1.00 27.78 439 ASP A N 1
ATOM 3490 C CA . ASP A 1 439 ? -8.728 -38.311 -0.480 1.00 27.78 439 ASP A CA 1
ATOM 3491 C C . ASP A 1 439 ? -8.033 -39.684 -0.385 1.00 27.78 439 ASP A C 1
ATOM 3493 O O . ASP A 1 439 ? -8.668 -40.718 -0.535 1.00 27.78 439 ASP A O 1
ATOM 3497 N N . SER A 1 440 ? -6.702 -39.711 -0.199 1.00 28.55 440 SER A N 1
ATOM 3498 C CA . SER A 1 440 ? -5.970 -40.863 0.390 1.00 28.55 440 SER A CA 1
ATOM 3499 C C . SER A 1 440 ? -4.441 -40.671 0.409 1.00 28.55 440 SER A C 1
ATOM 3501 O O . SER A 1 440 ? -3.700 -41.467 -0.167 1.00 28.55 440 SER A O 1
ATOM 3503 N N . ALA A 1 441 ? -3.929 -39.637 1.078 1.00 27.30 441 ALA A N 1
ATOM 3504 C CA . ALA A 1 441 ? -2.492 -39.549 1.373 1.00 27.30 441 ALA A CA 1
ATOM 3505 C C . ALA A 1 441 ? -2.236 -39.064 2.808 1.00 27.30 441 ALA A C 1
ATOM 3507 O O . ALA A 1 441 ? -1.443 -38.168 3.061 1.00 27.30 441 ALA A O 1
ATOM 3508 N N . PHE A 1 442 ? -2.930 -39.689 3.757 1.00 32.06 442 PHE A N 1
ATOM 3509 C CA . PHE A 1 442 ? -2.509 -39.771 5.150 1.00 32.06 442 PHE A CA 1
ATOM 3510 C C . PHE A 1 442 ? -2.469 -41.252 5.507 1.00 32.06 442 PHE A C 1
ATOM 3512 O O . PHE A 1 442 ? -3.504 -41.829 5.814 1.00 32.06 442 PHE A O 1
ATOM 3519 N N . GLN A 1 443 ? -1.291 -41.865 5.386 1.00 26.30 443 GLN A N 1
ATOM 3520 C CA . GLN A 1 443 ? -0.750 -42.896 6.280 1.00 26.30 443 GLN A CA 1
ATOM 3521 C C . GLN A 1 443 ? 0.538 -43.483 5.684 1.00 26.30 443 GLN A C 1
ATOM 3523 O O . GLN A 1 443 ? 0.611 -43.758 4.492 1.00 26.30 443 GLN A O 1
ATOM 3528 N N . ASN A 1 444 ? 1.508 -43.715 6.574 1.00 24.16 444 ASN A N 1
ATOM 3529 C CA . ASN A 1 444 ? 2.807 -44.377 6.391 1.00 24.16 444 ASN A CA 1
ATOM 3530 C C . ASN A 1 444 ? 3.940 -43.528 5.794 1.00 24.16 444 ASN A C 1
ATOM 3532 O O . ASN A 1 444 ? 4.109 -43.460 4.587 1.00 24.16 444 ASN A O 1
ATOM 3536 N N . SER A 1 445 ? 4.823 -43.011 6.653 1.00 23.56 445 SER A N 1
ATOM 3537 C CA . SER A 1 445 ? 5.969 -43.810 7.119 1.00 23.56 445 SER A CA 1
ATOM 3538 C C . SER A 1 445 ? 6.808 -43.029 8.132 1.00 23.56 445 SER A C 1
ATOM 3540 O O . SER A 1 445 ? 7.481 -42.057 7.796 1.00 23.56 445 SER A O 1
ATOM 3542 N N . ALA A 1 446 ? 6.780 -43.500 9.376 1.00 23.17 446 ALA A N 1
ATOM 3543 C CA . ALA A 1 446 ? 7.915 -43.391 10.276 1.00 23.17 446 ALA A CA 1
ATOM 3544 C C . ALA A 1 446 ? 9.061 -44.299 9.782 1.00 23.17 446 ALA A C 1
ATOM 3546 O O . ALA A 1 446 ? 8.794 -45.273 9.077 1.00 23.17 446 ALA A O 1
ATOM 3547 N N . ILE A 1 447 ? 10.277 -44.031 10.281 1.00 27.64 447 ILE A N 1
ATOM 3548 C CA . ILE A 1 447 ? 11.513 -44.838 10.179 1.00 27.64 447 ILE A CA 1
ATOM 3549 C C . ILE A 1 447 ? 12.348 -44.567 8.910 1.00 27.64 447 ILE A C 1
ATOM 3551 O O . ILE A 1 447 ? 12.185 -45.249 7.903 1.00 27.64 447 ILE A O 1
ATOM 3555 N N . GLN A 1 448 ? 13.289 -43.616 8.970 1.00 26.84 448 GLN A N 1
ATOM 3556 C CA . GLN A 1 448 ? 14.719 -43.857 9.253 1.00 26.84 448 GLN A CA 1
ATOM 3557 C C . GLN A 1 448 ? 15.472 -42.538 9.440 1.00 26.84 448 GLN A C 1
ATOM 3559 O O . GLN A 1 448 ? 15.208 -41.602 8.654 1.00 26.84 448 GLN A O 1
#

pLDDT: mean 87.72, std 22.84, range [23.17, 98.94]

Sequence (448 aa):
MFTQFLFFLINFLLVSSDGDVVGKITVGYQGWFAAIGDGSPINTWWHWAKIGQQPPSPTNVAVISWPDMREYNTSFQTNFSNLGNGQPASLYSSFTDQTISTQFKWMSQYSIDVAALQRFNPNGIEGPIRDAMAAKVRTNAEKYGVKFYIMYDVSDWTNFQTEIKADWTNKMQAYTNSPAYARQNGKPVVCIWGFGFNDPQRPFGPAECLDVLNWFKAQGLYVIGGVPTHWRTGDQDSQPNFTQVYDAFNMISPWMVGRIANVNDVDRFYTDVNTPDLAYLKARGIDYQPCILPGNLSHHDRYHGELMWRQFYNMARLGVQAIYISMFDEYNEGNQIAKTAENAKMVPTNYNFVTLDEDGVVCSSDYYLRLTTDGGKMFKGQTPITPIRPTLPTCPLNFAQSKVNNRSCLAFISTTTDWNTANQQCGQLAPGAALVSMDSAFQNSAIQ

Foldseek 3Di:
DDDDPPPPPPPLVPLFDDFLFFLAEEFEDELFQADQPQPFLLNFRTQQFPGGNAFDEQVTGLFQFFFDCPQPPDWDAGHFAAFLQRHGDTHDHSLHLSNVLVLLLLCLLLRHAEYAYEDEDLPDSCNRRSLSSLVSNLVSLLVRVHAYEYEYECFQPPPCLPRVLVCCVVGVVVSQPRPRQTDTPNAGEYEYADPFFDDPRRPDDLVSLVSSLVVCVVVVHQYEYAAAQPCVVCDDRGHPPNVVSVLSHQEYEHDCVPQDQELVSLVVCLPPGPLVVVVVCSVSSHAYAYEAWCHFQNSVSNVLPLRRLSNLLSCLVSLGRGYYYHHCDPRSRRGHLHFTAQDSSSDGPVHDRGHSCNVVDGAGRNQSSNQSSVSSCSSSVVDPRDSDRPRDRDDDPVQVPPPDDDDDSSVPPPPDPDPPVVVVVVPDDPPDDDDDDPDDPPDDDDDD

Organism: NCBI:txid290746

Secondary structure (DSSP, 8-state):
--------------S--S-SSTT-EEEEE------TTSS-TT-S-TTT-SSTTS--BTTB---SS-B-GGG-S--EE-SSPPBTTS---EE--TTSHHHHHHHHHHHHHTT--EEEEEE--TTSTTHHHHHHHHHHHHHHHHHHT-EEEEEEE-TT-TTHHHHHHHHIIIIIGGGGGSTTB-EETTEEEEEEE-TTB-STT----HHHHHHHHHHHHHTT-EEEEEE-TTTTTT-TTBPTT-HHHHTT-SEEEE--TTT-SSHHHHHHHIIIIIHHHHHHHHTTT-EE--EE----GGGTTTGGGHHHHHHHHHHHHHT-S-EEES-SS-TTTT---S-B--SGGGSBTTS----TTTTS----TTHHHHHHHHHHHHHTTSS---SS--S-SS--GGGS-S-SS---GGGTGGG---THHHHHHT--SPTT-----S----------

InterPro domains:
  IPR016187 C-type lectin fold [SSF56436] (393-447)

Radius of gyration: 23.15 Å; chains: 1; bounding box: 74×67×68 Å